Protein 5KVC (pdb70)

Structure (mmCIF, N/CA/C/O backbone):
data_5KVC
#
_entry.id   5KVC
#
_cell.length_a   81.839
_cell.length_b   81.839
_cell.length_c   155.609
_cell.angle_alpha   90.000
_cell.angle_beta   90.000
_cell.angle_gamma   120.000
#
_symmetry.space_group_name_H-M   'P 31 2 1'
#
loop_
_entity.id
_entity.type
_entity.pdbx_description
1 polymer 'Halohydrin dehalogenase'
2 non-polymer 'CHLORIDE ION'
3 non-polymer IMIDAZOLE
4 non-polymer 'SODIUM ION'
5 non-polymer 1,2-ETHANEDIOL
6 water water
#
loop_
_atom_site.group_PDB
_atom_site.id
_atom_site.type_symbol
_atom_site.label_atom_id
_atom_site.label_alt_id
_atom_site.label_comp_id
_atom_site.label_asym_id
_atom_site.label_entity_id
_atom_site.label_seq_id
_atom_site.pdbx_PDB_ins_code
_atom_site.Cartn_x
_atom_site.Cartn_y
_atom_site.Cartn_z
_atom_site.occupancy
_atom_site.B_iso_or_equiv
_atom_site.auth_seq_id
_atom_site.auth_comp_id
_atom_site.auth_asym_id
_atom_site.auth_atom_id
_atom_site.pdbx_PDB_model_num
ATOM 1 N N . HIS A 1 1 ? 24.609 76.596 -5.706 1.00 61.35 1 HIS A N 1
ATOM 2 C CA . HIS A 1 1 ? 25.025 75.413 -4.956 1.00 58.91 1 HIS A CA 1
ATOM 3 C C . HIS A 1 1 ? 23.928 74.345 -4.960 1.00 50.85 1 HIS A C 1
ATOM 4 O O . HIS A 1 1 ? 22.749 74.643 -5.169 1.00 49.83 1 HIS A O 1
ATOM 6 N N . ALA A 1 2 ? 24.330 73.096 -4.744 1.00 49.99 2 ALA A N 1
ATOM 7 C CA . ALA A 1 2 ? 23.392 71.986 -4.747 1.00 33.33 2 ALA A CA 1
ATOM 8 C C . ALA A 1 2 ? 22.586 71.962 -3.451 1.00 24.94 2 ALA A C 1
ATOM 9 O O . ALA A 1 2 ? 23.102 72.286 -2.381 1.00 32.74 2 ALA A O 1
ATOM 11 N N . THR A 1 3 ? 21.315 71.591 -3.564 1.00 25.23 3 THR A N 1
ATOM 12 C CA . THR A 1 3 ? 20.431 71.516 -2.410 1.00 25.69 3 THR A CA 1
ATOM 13 C C . THR A 1 3 ? 20.312 70.075 -1.937 1.00 22.86 3 THR A C 1
ATOM 14 O O . THR A 1 3 ? 20.346 69.140 -2.743 1.00 24.00 3 THR A O 1
ATOM 18 N N . ALA A 1 4 ? 20.166 69.910 -0.623 1.00 21.92 4 ALA A N 1
ATOM 19 C CA . ALA A 1 4 ? 19.996 68.596 -0.012 1.00 21.39 4 ALA A CA 1
ATOM 20 C C . ALA A 1 4 ? 18.960 68.702 1.088 1.00 21.87 4 ALA A C 1
ATOM 21 O O . ALA A 1 4 ? 19.076 69.569 1.957 1.00 23.93 4 ALA A O 1
ATOM 23 N N . ILE A 1 5 ? 17.967 67.819 1.052 1.00 22.64 5 ILE A N 1
ATOM 24 C CA . ILE A 1 5 ? 16.968 67.693 2.105 1.00 18.95 5 ILE A CA 1
ATOM 25 C C . ILE A 1 5 ? 17.405 66.566 3.023 1.00 20.11 5 ILE A C 1
ATOM 26 O O . ILE A 1 5 ? 17.670 65.460 2.549 1.00 17.96 5 ILE A O 1
ATOM 31 N N . VAL A 1 6 ? 17.499 66.838 4.325 1.00 18.69 6 VAL A N 1
ATOM 32 C CA . VAL A 1 6 ? 17.665 65.793 5.341 1.00 16.58 6 VAL A CA 1
ATOM 33 C C . VAL A 1 6 ? 16.418 65.800 6.228 1.00 18.41 6 VAL A C 1
ATOM 34 O O . VAL A 1 6 ? 16.112 66.824 6.855 1.00 19.38 6 VAL A O 1
ATOM 38 N N . THR A 1 7 ? 15.721 64.660 6.324 1.00 17.73 7 THR A N 1
ATOM 39 C CA . THR A 1 7 ? 14.534 64.580 7.170 1.00 18.77 7 THR A CA 1
ATOM 40 C C . THR A 1 7 ? 14.880 64.113 8.577 1.00 19.35 7 THR A C 1
ATOM 41 O O . THR A 1 7 ? 15.977 63.593 8.837 1.00 18.07 7 THR A O 1
ATOM 45 N N . ASN A 1 8 ? 13.962 64.394 9.512 1.00 17.57 8 ASN A N 1
ATOM 46 C CA . ASN A 1 8 ? 14.128 64.026 10.923 1.00 16.11 8 ASN A CA 1
ATOM 47 C C . ASN A 1 8 ? 15.524 64.341 11.421 1.00 18.92 8 ASN A C 1
ATOM 48 O O . ASN A 1 8 ? 16.219 63.503 11.993 1.00 19.27 8 ASN A O 1
ATOM 53 N N . VAL A 1 9 ? 15.938 65.592 11.224 1.00 18.79 9 VAL A N 1
ATOM 54 C CA . VAL A 1 9 ? 17.352 65.911 11.340 1.00 17.72 9 VAL A CA 1
ATOM 55 C C . VAL A 1 9 ? 17.897 65.758 12.756 1.00 19.77 9 VAL A C 1
ATOM 56 O O . VAL A 1 9 ? 19.098 65.566 12.942 1.00 19.82 9 VAL A O 1
ATOM 60 N N . LYS A 1 10 ? 17.052 65.857 13.768 1.00 20.32 10 LYS A N 1
ATOM 61 C CA . LYS A 1 10 ? 17.519 65.739 15.138 1.00 19.62 10 LYS A CA 1
ATOM 62 C C . LYS A 1 10 ? 17.778 64.297 15.564 1.00 20.85 10 LYS A C 1
ATOM 63 O O . LYS A 1 10 ? 18.187 64.075 16.712 1.00 21.30 10 LYS A O 1
ATOM 69 N N . HIS A 1 11 ? 17.561 63.313 14.675 1.00 19.16 11 HIS A N 1
ATOM 70 C CA . HIS A 1 11 ? 17.489 61.914 15.101 1.00 18.36 11 HIS A CA 1
ATOM 71 C C . HIS A 1 11 ? 18.290 61.037 14.150 1.00 18.24 11 HIS A C 1
ATOM 72 O O . HIS A 1 11 ? 18.505 61.404 12.995 1.00 17.87 11 HIS A O 1
ATOM 79 N N . PHE A 1 12 ? 18.680 59.853 14.651 1.00 17.21 12 PHE A N 1
ATOM 80 C CA . PHE A 1 12 ? 19.248 58.787 13.792 1.00 16.01 12 PHE A CA 1
ATOM 81 C C . PHE A 1 12 ? 20.434 59.338 13.021 1.00 16.20 12 PHE A C 1
ATOM 82 O O . PHE A 1 12 ? 21.414 59.746 13.662 1.00 19.98 12 PHE A O 1
ATOM 90 N N . GLY A 1 13 ? 20.410 59.345 11.681 1.00 16.90 13 GLY A N 1
ATOM 91 C CA . GLY A 1 13 ? 21.553 59.808 10.937 1.00 17.48 13 GLY A CA 1
ATOM 92 C C . GLY A 1 13 ? 21.428 61.254 10.498 1.00 18.67 13 GLY A C 1
ATOM 93 O O . GLY A 1 13 ? 22.200 61.720 9.654 1.00 18.74 13 GLY A O 1
ATOM 94 N N . GLY A 1 14 ? 20.498 61.994 11.119 1.00 18.23 14 GLY A N 1
ATOM 95 C CA . GLY A 1 14 ? 20.193 63.343 10.648 1.00 18.60 14 GLY A CA 1
ATOM 96 C C . GLY A 1 14 ? 21.336 64.344 10.781 1.00 19.11 14 GLY A C 1
ATOM 97 O O . GLY A 1 14 ? 21.671 65.043 9.810 1.00 20.43 14 GLY A O 1
ATOM 98 N N . MET A 1 15 ? 21.937 64.451 11.972 1.00 19.84 15 MET A N 1
ATOM 99 C CA . MET A 1 15 ? 22.954 65.487 12.160 1.00 21.79 15 MET A CA 1
ATOM 100 C C . MET A 1 15 ? 24.252 65.129 11.446 1.00 21.93 15 MET A C 1
ATOM 101 O O . MET A 1 15 ? 24.864 65.985 10.793 1.00 22.09 15 MET A O 1
ATOM 106 N N . GLY A 1 16 ? 24.683 63.870 11.528 1.00 22.24 16 GLY A N 1
ATOM 107 C CA . GLY A 1 16 ? 25.849 63.483 10.748 1.00 23.13 16 GLY A CA 1
ATOM 108 C C . GLY A 1 16 ? 25.684 63.843 9.283 1.00 22.52 16 GLY A C 1
ATOM 109 O O . GLY A 1 16 ? 26.584 64.415 8.666 1.00 22.41 16 GLY A O 1
ATOM 110 N N . SER A 1 17 ? 24.510 63.541 8.721 1.00 19.02 17 SER A N 1
ATOM 111 C CA . SER A 1 17 ? 24.242 63.821 7.316 1.00 19.28 17 SER A CA 1
ATOM 112 C C . SER A 1 17 ? 24.236 65.313 7.034 1.00 23.49 17 SER A C 1
ATOM 113 O O . SER A 1 17 ? 24.928 65.785 6.129 1.00 22.04 17 SER A O 1
ATOM 116 N N . ALA A 1 18 ? 23.421 66.066 7.778 1.00 24.51 18 ALA A N 1
ATOM 117 C CA . ALA A 1 18 ? 23.267 67.488 7.481 1.00 20.05 18 ALA A CA 1
ATOM 118 C C . ALA A 1 18 ? 24.590 68.236 7.634 1.00 20.21 18 ALA A C 1
ATOM 119 O O . ALA A 1 18 ? 24.946 69.056 6.778 1.00 22.60 18 ALA A O 1
ATOM 121 N N . LEU A 1 19 ? 25.324 67.971 8.714 1.00 21.04 19 LEU A N 1
ATOM 122 C CA . LEU A 1 19 ? 26.569 68.686 8.967 1.00 25.81 19 LEU A CA 1
ATOM 123 C C . LEU A 1 19 ? 27.630 68.363 7.917 1.00 27.32 19 LEU A C 1
ATOM 124 O O . LEU A 1 19 ? 28.334 69.262 7.445 1.00 26.63 19 LEU A O 1
ATOM 129 N N . ARG A 1 20 ? 27.782 67.090 7.538 1.00 22.81 20 ARG A N 1
ATOM 130 C CA . ARG A 1 20 ? 28.809 66.777 6.548 1.00 27.12 20 ARG A CA 1
ATOM 131 C C . ARG A 1 20 ? 28.398 67.242 5.153 1.00 25.41 20 ARG A C 1
ATOM 132 O O . ARG A 1 20 ? 29.250 67.664 4.360 1.00 25.14 20 ARG A O 1
ATOM 140 N N . LEU A 1 21 ? 27.104 67.172 4.817 1.00 22.63 21 LEU A N 1
ATOM 141 C CA . LEU A 1 21 ? 26.648 67.714 3.539 1.00 23.08 21 LEU A CA 1
ATOM 142 C C . LEU A 1 21 ? 26.888 69.218 3.463 1.00 24.33 21 LEU A C 1
ATOM 143 O O . LEU A 1 21 ? 27.270 69.745 2.412 1.00 27.73 21 LEU A O 1
ATOM 148 N N . SER A 1 22 ? 26.628 69.917 4.563 1.00 23.02 22 SER A N 1
ATOM 149 C CA . SER A 1 22 ? 26.877 71.354 4.615 1.00 26.37 22 SER A CA 1
ATOM 150 C C . SER A 1 22 ? 28.360 71.656 4.416 1.00 27.01 22 SER A C 1
ATOM 151 O O . SER A 1 22 ? 28.725 72.541 3.630 1.00 30.81 22 SER A O 1
ATOM 154 N N A GLU A 1 23 ? 29.232 70.912 5.103 0.47 28.47 23 GLU A N 1
ATOM 155 N N B GLU A 1 23 ? 29.231 70.914 5.113 0.53 28.47 23 GLU A N 1
ATOM 156 C CA A GLU A 1 23 ? 30.668 71.125 4.945 0.47 30.34 23 GLU A CA 1
ATOM 157 C CA B GLU A 1 23 ? 30.673 71.096 4.955 0.53 30.33 23 GLU A CA 1
ATOM 158 C C A GLU A 1 23 ? 31.120 70.859 3.516 0.47 30.92 23 GLU A C 1
ATOM 159 C C B GLU A 1 23 ? 31.106 70.869 3.514 0.53 30.93 23 GLU A C 1
ATOM 160 O O A GLU A 1 23 ? 32.097 71.458 3.054 0.47 32.25 23 GLU A O 1
ATOM 161 O O B GLU A 1 23 ? 32.050 71.512 3.040 0.53 32.27 23 GLU A O 1
ATOM 172 N N . ALA A 1 24 ? 30.420 69.978 2.797 1.00 27.52 24 ALA A N 1
ATOM 173 C CA . ALA A 1 24 ? 30.738 69.700 1.407 1.00 28.45 24 ALA A CA 1
ATOM 174 C C . ALA A 1 24 ? 30.203 70.764 0.458 1.00 29.12 24 ALA A C 1
ATOM 175 O O . ALA A 1 24 ? 30.427 70.661 -0.746 1.00 35.11 24 ALA A O 1
ATOM 177 N N . GLY A 1 25 ? 29.482 71.762 0.956 1.00 28.14 25 GLY A N 1
ATOM 178 C CA . GLY A 1 25 ? 29.018 72.850 0.119 1.00 30.37 25 GLY A CA 1
ATOM 179 C C . GLY A 1 25 ? 27.582 72.759 -0.348 1.00 38.30 25 GLY A C 1
ATOM 180 O O . GLY A 1 25 ? 27.192 73.526 -1.236 1.00 36.41 25 GLY A O 1
ATOM 181 N N . HIS A 1 26 ? 26.785 71.846 0.206 1.00 29.24 26 HIS A N 1
ATOM 182 C CA . HIS A 1 26 ? 25.364 71.848 -0.074 1.00 28.75 26 HIS A CA 1
ATOM 183 C C . HIS A 1 26 ? 24.647 72.876 0.788 1.00 24.25 26 HIS A C 1
ATOM 184 O O . HIS A 1 26 ? 25.022 73.134 1.938 1.00 27.30 26 HIS A O 1
ATOM 191 N N . THR A 1 27 ? 23.581 73.429 0.227 1.00 30.04 27 THR A N 1
ATOM 192 C CA . THR A 1 27 ? 22.546 74.087 1.021 1.00 25.02 27 THR A CA 1
ATOM 193 C C . THR A 1 27 ? 21.651 72.989 1.587 1.00 24.32 27 THR A C 1
ATOM 194 O O . THR A 1 27 ? 21.009 72.261 0.823 1.00 27.42 27 THR A O 1
ATOM 198 N N . VAL A 1 28 ? 21.635 72.832 2.912 1.00 24.80 28 VAL A N 1
ATOM 199 C CA . VAL A 1 28 ? 20.964 71.695 3.540 1.00 23.19 28 VAL A CA 1
ATOM 200 C C . VAL A 1 28 ? 19.670 72.182 4.163 1.00 25.74 28 VAL A C 1
ATOM 201 O O . VAL A 1 28 ? 19.683 72.914 5.162 1.00 26.36 28 VAL A O 1
ATOM 205 N N . LEU A 1 29 ? 18.559 71.758 3.578 1.00 25.25 29 LEU A N 1
ATOM 206 C CA . LEU A 1 29 ? 17.221 72.047 4.091 1.00 23.98 29 LEU A CA 1
ATOM 207 C C . LEU A 1 29 ? 16.809 70.917 5.036 1.00 27.35 29 LEU A C 1
ATOM 208 O O . LEU A 1 29 ? 16.820 69.734 4.652 1.00 24.79 29 LEU A O 1
ATOM 213 N N . CYS A 1 30 ? 16.486 71.263 6.276 1.00 23.71 30 CYS A N 1
ATOM 214 C CA . CYS A 1 30 ? 16.319 70.277 7.335 1.00 21.31 30 CYS A CA 1
ATOM 215 C C . CYS A 1 30 ? 14.871 70.198 7.792 1.00 27.70 30 CYS A C 1
ATOM 216 O O . CYS A 1 30 ? 14.258 71.217 8.136 1.00 26.93 30 CYS A O 1
ATOM 219 N N . HIS A 1 31 ? 14.336 68.983 7.809 1.00 21.42 31 HIS A N 1
ATOM 220 C CA . HIS A 1 31 ? 13.003 68.698 8.307 1.00 19.74 31 HIS A CA 1
ATOM 221 C C . HIS A 1 31 ? 13.113 68.053 9.684 1.00 20.58 31 HIS A C 1
ATOM 222 O O . HIS A 1 31 ? 14.100 67.376 9.998 1.00 21.06 31 HIS A O 1
ATOM 229 N N . ASP A 1 32 ? 12.110 68.309 10.528 1.00 20.89 32 ASP A N 1
ATOM 230 C CA . ASP A 1 32 ? 12.029 67.653 11.831 1.00 17.59 32 ASP A CA 1
ATOM 231 C C . ASP A 1 32 ? 10.642 67.871 12.423 1.00 21.20 32 ASP A C 1
ATOM 232 O O . ASP A 1 32 ? 10.069 68.959 12.281 1.00 22.56 32 ASP A O 1
ATOM 237 N N . GLU A 1 33 ? 10.117 66.850 13.102 1.00 21.24 33 GLU A N 1
ATOM 238 C CA . GLU A 1 33 ? 8.810 67.001 13.726 1.00 22.76 33 GLU A CA 1
ATOM 239 C C . GLU A 1 33 ? 8.785 68.213 14.650 1.00 25.29 33 GLU A C 1
ATOM 240 O O . GLU A 1 33 ? 7.779 68.927 14.723 1.00 24.41 33 GLU A O 1
ATOM 246 N N . SER A 1 34 ? 9.890 68.490 15.334 1.00 26.67 34 SER A N 1
ATOM 247 C CA . SER A 1 34 ? 9.884 69.597 16.289 1.00 27.57 34 SER A CA 1
ATOM 248 C C . SER A 1 34 ? 9.797 70.954 15.607 1.00 27.48 34 SER A C 1
ATOM 249 O O . SER A 1 34 ? 9.460 71.935 16.280 1.00 28.28 34 SER A O 1
ATOM 252 N N . PHE A 1 35 ? 10.050 71.035 14.298 1.00 22.76 35 PHE A N 1
ATOM 253 C CA . PHE A 1 35 ? 10.053 72.326 13.607 1.00 26.14 35 PHE A CA 1
ATOM 254 C C . PHE A 1 35 ? 8.653 72.838 13.303 1.00 27.34 35 PHE A C 1
ATOM 255 O O . PHE A 1 35 ? 8.525 73.914 12.705 1.00 27.37 35 PHE A O 1
ATOM 263 N N . LYS A 1 36 ? 7.615 72.078 13.656 1.00 25.83 36 LYS A N 1
ATOM 264 C CA . LYS A 1 36 ? 6.256 72.608 13.692 1.00 35.14 36 LYS A CA 1
ATOM 265 C C . LYS A 1 36 ? 6.155 73.801 14.623 1.00 34.84 36 LYS A C 1
ATOM 266 O O . LYS A 1 36 ? 5.285 74.658 14.441 1.00 36.22 36 LYS A O 1
ATOM 272 N N . GLN A 1 37 ? 6.993 73.834 15.652 1.00 31.08 37 GLN A N 1
ATOM 273 C CA . GLN A 1 37 ? 7.018 74.906 16.640 1.00 35.55 37 GLN A CA 1
ATOM 274 C C . GLN A 1 37 ? 8.078 75.925 16.248 1.00 34.64 37 GLN A C 1
ATOM 275 O O . GLN A 1 37 ? 9.257 75.571 16.125 1.00 31.92 37 GLN A O 1
ATOM 281 N N . LYS A 1 38 ? 7.666 77.196 16.082 1.00 34.28 38 LYS A N 1
ATOM 282 C CA . LYS A 1 38 ? 8.611 78.239 15.678 1.00 34.59 38 LYS A CA 1
ATOM 283 C C . LYS A 1 38 ? 9.808 78.307 16.615 1.00 29.89 38 LYS A C 1
ATOM 284 O O . LYS A 1 38 ? 10.939 78.517 16.164 1.00 33.28 38 LYS A O 1
ATOM 290 N N . LYS A 1 39 ? 9.578 78.196 17.929 1.00 31.99 39 LYS A N 1
ATOM 291 C CA . LYS A 1 39 ? 10.684 78.314 18.878 1.00 37.32 39 LYS A CA 1
ATOM 292 C C . LYS A 1 39 ? 11.744 77.251 18.620 1.00 32.85 39 LYS A C 1
ATOM 293 O O . LYS A 1 39 ? 12.944 77.528 18.708 1.00 37.06 39 LYS A O 1
ATOM 299 N N . GLU A 1 40 ? 11.309 76.027 18.314 1.00 36.03 40 GLU A N 1
ATOM 300 C CA . GLU A 1 40 ? 12.258 74.946 18.071 1.00 36.28 40 GLU A CA 1
ATOM 301 C C . GLU A 1 40 ? 13.016 75.172 16.775 1.00 25.51 40 GLU A C 1
ATOM 302 O O . GLU A 1 40 ? 14.239 74.985 16.734 1.00 31.08 40 GLU A O 1
ATOM 308 N N . LEU A 1 41 ? 12.307 75.593 15.717 1.00 27.57 41 LEU A N 1
ATOM 309 C CA . LEU A 1 41 ? 12.950 75.902 14.440 1.00 28.34 41 LEU A CA 1
ATOM 310 C C . LEU A 1 41 ? 13.964 77.025 14.595 1.00 36.10 41 LEU A C 1
ATOM 311 O O . LEU A 1 41 ? 15.101 76.921 14.123 1.00 31.71 41 LEU A O 1
ATOM 316 N N . GLU A 1 42 ? 13.568 78.120 15.258 1.00 32.80 42 GLU A N 1
ATOM 317 C CA . GLU A 1 42 ? 14.490 79.244 15.408 1.00 35.26 42 GLU A CA 1
ATOM 318 C C . GLU A 1 42 ? 15.701 78.870 16.262 1.00 28.88 42 GLU A C 1
ATOM 319 O O . GLU A 1 42 ? 16.820 79.317 15.984 1.00 33.69 42 GLU A O 1
ATOM 325 N N . ALA A 1 43 ? 15.495 78.077 17.320 1.00 33.15 43 ALA A N 1
ATOM 326 C CA . ALA A 1 43 ? 16.613 77.666 18.162 1.00 32.01 43 ALA A CA 1
ATOM 327 C C . ALA A 1 43 ? 17.612 76.825 17.382 1.00 35.03 43 ALA A C 1
ATOM 328 O O . ALA A 1 43 ? 18.831 76.997 17.521 1.00 34.33 43 ALA A O 1
ATOM 330 N N . PHE A 1 44 ? 17.108 75.893 16.572 1.00 34.54 44 PHE A N 1
ATOM 331 C CA . PHE A 1 44 ? 17.971 75.111 15.696 1.00 33.87 44 PHE A CA 1
ATOM 332 C C . PHE A 1 44 ? 18.736 76.008 14.728 1.00 31.02 44 PHE A C 1
ATOM 333 O O . PHE A 1 44 ? 19.944 75.832 14.521 1.00 30.64 44 PHE A O 1
ATOM 341 N N . ALA A 1 45 ? 18.041 76.968 14.112 1.00 30.73 45 ALA A N 1
ATOM 342 C CA . ALA A 1 45 ? 18.679 77.853 13.144 1.00 32.28 45 ALA A CA 1
ATOM 343 C C . ALA A 1 45 ? 19.787 78.675 13.783 1.00 31.71 45 ALA A C 1
ATOM 344 O O . ALA A 1 45 ? 20.802 78.964 13.137 1.00 34.51 45 ALA A O 1
ATOM 346 N N . GLU A 1 46 ? 19.617 79.050 15.048 1.00 39.84 46 GLU A N 1
ATOM 347 C CA . GLU A 1 46 ? 20.653 79.805 15.745 1.00 36.24 46 GLU A CA 1
ATOM 348 C C . GLU A 1 46 ? 21.836 78.917 16.097 1.00 34.72 46 GLU A C 1
ATOM 349 O O . GLU A 1 46 ? 22.993 79.310 15.919 1.00 37.73 46 GLU A O 1
ATOM 355 N N . THR A 1 47 ? 21.565 77.709 16.594 1.00 39.79 47 THR A N 1
ATOM 356 C CA . THR A 1 47 ? 22.644 76.790 16.936 1.00 34.87 47 THR A CA 1
ATOM 357 C C . THR A 1 47 ? 23.444 76.364 15.705 1.00 38.25 47 THR A C 1
ATOM 358 O O . THR A 1 47 ? 24.664 76.192 15.791 1.00 34.00 47 THR A O 1
ATOM 362 N N . TYR A 1 48 ? 22.783 76.220 14.552 1.00 32.57 48 TYR A N 1
ATOM 363 C CA . TYR A 1 48 ? 23.397 75.681 13.334 1.00 35.03 48 TYR A CA 1
ATOM 364 C C . TYR A 1 48 ? 23.169 76.647 12.183 1.00 32.21 48 TYR A C 1
ATOM 365 O O . TYR A 1 48 ? 22.326 76.400 11.309 1.00 33.42 48 TYR A O 1
ATOM 374 N N . PRO A 1 49 ? 23.917 77.755 12.139 1.00 35.55 49 PRO A N 1
ATOM 375 C CA . PRO A 1 49 ? 23.679 78.753 11.087 1.00 32.17 49 PRO A CA 1
ATOM 376 C C . PRO A 1 49 ? 23.994 78.254 9.689 1.00 35.84 49 PRO A C 1
ATOM 377 O O . PRO A 1 49 ? 23.526 78.854 8.712 1.00 37.55 49 PRO A O 1
ATOM 381 N N . GLN A 1 50 ? 24.755 77.170 9.561 1.00 36.50 50 GLN A N 1
ATOM 382 C CA . GLN A 1 50 ? 25.046 76.581 8.259 1.00 37.68 50 GLN A CA 1
ATOM 383 C C . GLN A 1 50 ? 23.936 75.658 7.761 1.00 31.11 50 GLN A C 1
ATOM 384 O O . GLN A 1 50 ? 24.044 75.140 6.648 1.00 39.01 50 GLN A O 1
ATOM 390 N N . LEU A 1 51 ? 22.889 75.437 8.552 1.00 27.67 51 LEU A N 1
ATOM 391 C CA . LEU A 1 51 ? 21.751 74.604 8.185 1.00 27.64 51 LEU A CA 1
ATOM 392 C C . LEU A 1 51 ? 20.504 75.465 8.059 1.00 31.65 51 LEU A C 1
ATOM 393 O O . LEU A 1 51 ? 20.382 76.498 8.727 1.00 32.11 51 LEU A O 1
ATOM 398 N N . LYS A 1 52 ? 19.548 75.015 7.245 1.00 28.40 52 LYS A N 1
ATOM 399 C CA . LYS A 1 52 ? 18.314 75.761 6.991 1.00 26.91 52 LYS A CA 1
ATOM 400 C C . LYS A 1 52 ? 17.101 74.914 7.368 1.00 28.25 52 LYS A C 1
ATOM 401 O O . LYS A 1 52 ? 16.589 74.125 6.553 1.00 25.09 52 LYS A O 1
ATOM 407 N N . PRO A 1 53 ? 16.585 75.056 8.589 1.00 29.36 53 PRO A N 1
ATOM 408 C CA . PRO A 1 53 ? 15.393 74.287 8.967 1.00 25.64 53 PRO A CA 1
ATOM 409 C C . PRO A 1 53 ? 14.143 74.838 8.312 1.00 30.84 53 PRO A C 1
ATOM 410 O O . PRO A 1 53 ? 13.985 76.057 8.175 1.00 30.02 53 PRO A O 1
ATOM 414 N N . MET A 1 54 ? 13.270 73.923 7.883 1.00 26.76 54 MET A N 1
ATOM 415 C CA . MET A 1 54 ? 11.959 74.201 7.318 1.00 28.73 54 MET A CA 1
ATOM 416 C C . MET A 1 54 ? 10.888 73.716 8.281 1.00 26.33 54 MET A C 1
ATOM 417 O O . MET A 1 54 ? 11.087 72.737 9.014 1.00 25.49 54 MET A O 1
ATOM 422 N N . SER A 1 55 ? 9.731 74.362 8.244 1.00 27.97 55 SER A N 1
ATOM 423 C CA . SER A 1 55 ? 8.646 73.939 9.108 1.00 25.71 55 SER A CA 1
ATOM 424 C C . SER A 1 55 ? 7.798 72.842 8.493 1.00 22.95 55 SER A C 1
ATOM 425 O O . SER A 1 55 ? 7.089 72.153 9.228 1.00 24.00 55 SER A O 1
ATOM 428 N N . GLU A 1 56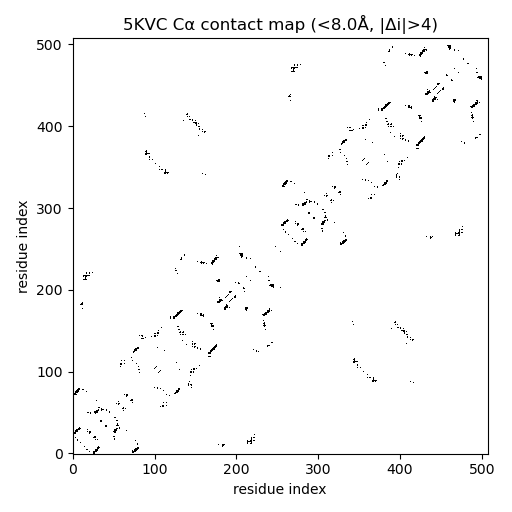 ? 7.881 72.642 7.169 1.00 23.63 56 GLU A N 1
ATOM 429 C CA . GLU A 1 56 ? 6.999 71.707 6.483 1.00 23.98 56 GLU A CA 1
ATOM 430 C C . GLU A 1 56 ? 7.220 70.282 6.974 1.00 22.66 56 GLU A C 1
ATOM 431 O O . GLU A 1 56 ? 8.352 69.830 7.114 1.00 21.70 56 GLU A O 1
ATOM 437 N N . GLN A 1 57 ? 6.121 69.570 7.178 1.00 21.07 57 GLN A N 1
ATOM 438 C CA . GLN A 1 57 ? 6.129 68.265 7.827 1.00 25.04 57 GLN A CA 1
ATOM 439 C C . GLN A 1 57 ? 5.964 67.101 6.863 1.00 25.73 57 GLN A C 1
ATOM 440 O O . GLN A 1 57 ? 6.612 66.056 7.053 1.00 24.47 57 GLN A O 1
ATOM 446 N N . GLU A 1 58 ? 5.081 67.223 5.864 1.00 21.30 58 GLU A N 1
ATOM 447 C CA . GLU A 1 58 ? 4.683 66.086 5.048 1.00 20.73 58 GLU A CA 1
ATOM 448 C C . GLU A 1 58 ? 5.430 66.072 3.723 1.00 19.04 58 GLU A C 1
ATOM 449 O O . GLU A 1 58 ? 6.066 67.061 3.345 1.00 19.97 58 GLU A O 1
ATOM 455 N N . PRO A 1 59 ? 5.459 64.920 3.018 1.00 20.32 59 PRO A N 1
ATOM 456 C CA . PRO A 1 59 ? 6.404 64.786 1.892 1.00 21.63 59 PRO A CA 1
ATOM 457 C C . PRO A 1 59 ? 6.198 65.741 0.725 1.00 18.10 59 PRO A C 1
ATOM 458 O O . PRO A 1 59 ? 7.147 66.456 0.376 1.00 20.67 59 PRO A O 1
ATOM 462 N N . ALA A 1 60 ? 5.017 65.721 0.096 1.00 20.74 60 ALA A N 1
ATOM 463 C CA . ALA A 1 60 ? 4.782 66.596 -1.049 1.00 20.55 60 ALA A CA 1
ATOM 464 C C . ALA A 1 60 ? 4.930 68.056 -0.635 1.00 21.52 60 ALA A C 1
ATOM 465 O O . ALA A 1 60 ? 5.539 68.861 -1.353 1.00 22.94 60 ALA A O 1
ATOM 467 N N A GLU A 1 61 ? 4.422 68.424 0.536 0.37 21.13 61 GLU A N 1
ATOM 468 N N B GLU A 1 61 ? 4.382 68.397 0.535 0.63 21.07 61 GLU A N 1
ATOM 469 C CA A GLU A 1 61 ? 4.522 69.832 0.901 0.37 22.47 61 GLU A CA 1
ATOM 470 C CA B GLU A 1 61 ? 4.475 69.750 1.081 0.63 22.36 61 GLU A CA 1
ATOM 471 C C A GLU A 1 61 ? 5.960 70.233 1.216 0.37 23.58 61 GLU A C 1
ATOM 472 C C B GLU A 1 61 ? 5.929 70.189 1.201 0.63 23.59 61 GLU A C 1
ATOM 473 O O A GLU A 1 61 ? 6.358 71.373 0.942 0.37 23.02 61 GLU A O 1
ATOM 474 O O B GLU A 1 61 ? 6.306 71.293 0.780 0.63 23.10 61 GLU A O 1
ATOM 485 N N . LEU A 1 62 ? 6.772 69.315 1.753 1.00 19.85 62 LEU A N 1
ATOM 486 C CA . LEU A 1 62 ? 8.176 69.641 1.961 1.00 22.14 62 LEU A CA 1
ATOM 487 C C . LEU A 1 62 ? 8.922 69.783 0.636 1.00 21.97 62 LEU A C 1
ATOM 488 O O . LEU A 1 62 ? 9.696 70.734 0.450 1.00 21.74 62 LEU A O 1
ATOM 493 N N . ILE A 1 63 ? 8.728 68.837 -0.289 1.00 20.11 63 ILE A N 1
ATOM 494 C CA . ILE A 1 63 ? 9.413 68.927 -1.573 1.00 20.57 63 ILE A CA 1
ATOM 495 C C . ILE A 1 63 ? 9.011 70.214 -2.289 1.00 26.43 63 ILE A C 1
ATOM 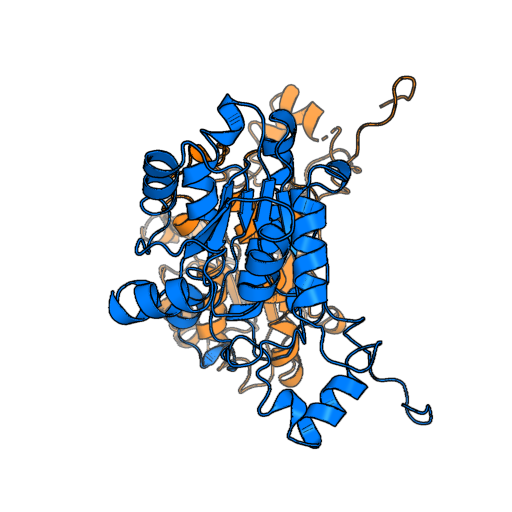496 O O . ILE A 1 63 ? 9.862 70.939 -2.819 1.00 25.89 63 ILE A O 1
ATOM 501 N N . ARG A 1 64 ? 7.703 70.495 -2.322 1.00 26.72 64 ARG A N 1
ATOM 502 C CA . ARG A 1 64 ? 7.197 71.688 -3.001 1.00 22.57 64 ARG A CA 1
ATOM 503 C C . ARG A 1 64 ? 7.771 72.958 -2.377 1.00 21.56 64 ARG A C 1
ATOM 504 O O . ARG A 1 64 ? 8.206 73.871 -3.097 1.00 24.92 64 ARG A O 1
ATOM 512 N N . ALA A 1 65 ? 7.825 73.023 -1.049 1.00 22.96 65 ALA A N 1
ATOM 513 C CA . ALA A 1 65 ? 8.339 74.208 -0.370 1.00 24.71 65 ALA A CA 1
ATOM 514 C C . ALA A 1 65 ? 9.813 74.431 -0.669 1.00 28.08 65 ALA A C 1
ATOM 515 O O . ALA A 1 65 ? 10.244 75.559 -0.923 1.00 28.63 65 ALA A O 1
ATOM 517 N N . VAL A 1 66 ? 10.623 73.371 -0.600 1.00 24.85 66 VAL A N 1
ATOM 518 C CA . VAL A 1 66 ? 12.051 73.524 -0.868 1.00 22.86 66 VAL A CA 1
ATOM 519 C C . VAL A 1 66 ? 12.278 73.918 -2.325 1.00 24.67 66 VAL A C 1
ATOM 520 O O . VAL A 1 66 ? 13.163 74.726 -2.637 1.00 26.24 66 VAL A O 1
ATOM 524 N N . THR A 1 67 ? 11.464 73.373 -3.235 1.00 25.30 67 THR A N 1
ATOM 525 C CA . THR A 1 67 ? 11.599 73.685 -4.657 1.00 24.85 67 THR A CA 1
ATOM 526 C C . THR A 1 67 ? 11.232 75.141 -4.925 1.00 36.96 67 THR A C 1
ATOM 527 O O . THR A 1 67 ? 11.923 75.836 -5.682 1.00 30.09 67 THR A O 1
ATOM 531 N N . ARG A 1 68 ? 10.161 75.621 -4.288 1.00 28.78 68 ARG A N 1
ATOM 532 C CA . ARG A 1 68 ? 9.778 77.025 -4.431 1.00 30.46 68 ARG A CA 1
ATOM 533 C C . ARG A 1 68 ? 10.874 77.945 -3.906 1.00 31.93 68 ARG A C 1
ATOM 534 O O . ARG A 1 68 ? 11.261 78.913 -4.570 1.00 36.96 68 ARG A O 1
ATOM 542 N N . ALA A 1 69 ? 11.383 77.663 -2.711 1.00 29.24 69 ALA A N 1
ATOM 543 C CA . ALA A 1 69 ? 12.283 78.595 -2.042 1.00 38.42 69 ALA A CA 1
ATOM 544 C C . ALA A 1 69 ? 13.732 78.465 -2.487 1.00 36.46 69 ALA A C 1
ATOM 545 O O . ALA A 1 69 ? 14.484 79.441 -2.390 1.00 33.90 69 ALA A O 1
ATOM 547 N N . TYR A 1 70 ? 14.159 77.288 -2.971 1.00 31.32 70 TYR A N 1
ATOM 548 C CA . TYR A 1 70 ? 15.563 77.106 -3.326 1.00 30.85 70 TYR A CA 1
ATOM 549 C C . TYR A 1 70 ? 15.747 76.598 -4.741 1.00 27.87 70 TYR A C 1
ATOM 550 O O . TYR A 1 70 ? 16.877 76.276 -5.121 1.00 33.67 70 TYR A O 1
ATOM 559 N N . GLY A 1 71 ? 14.674 76.515 -5.527 1.00 30.36 71 GLY A N 1
ATOM 560 C CA . GLY A 1 71 ? 14.799 76.199 -6.934 1.00 27.29 71 GLY A CA 1
ATOM 561 C C . GLY A 1 71 ? 14.551 74.742 -7.284 1.00 25.78 71 GLY A C 1
ATOM 562 O O . GLY A 1 71 ? 13.775 74.426 -8.192 1.00 25.86 71 GLY A O 1
ATOM 563 N N . GLN A 1 72 ? 15.216 73.847 -6.559 1.00 28.29 72 GLN A N 1
ATOM 564 C CA . GLN A 1 72 ? 15.230 72.429 -6.912 1.00 27.43 72 GLN A CA 1
ATOM 565 C C . GLN A 1 72 ? 15.729 71.638 -5.710 1.00 24.46 72 GLN A C 1
ATOM 566 O O . GLN A 1 72 ? 16.312 72.196 -4.780 1.00 26.22 72 GLN A O 1
ATOM 572 N N . VAL A 1 73 ? 15.488 70.320 -5.745 1.00 24.46 73 VAL A N 1
ATOM 573 C CA . VAL A 1 73 ? 16.010 69.382 -4.749 1.00 22.81 73 VAL A CA 1
ATOM 574 C C . VAL A 1 73 ? 17.027 68.500 -5.462 1.00 20.22 73 VAL A C 1
ATOM 575 O O . VAL A 1 73 ? 16.652 67.649 -6.272 1.00 21.87 73 VAL A O 1
ATOM 579 N N . ASP A 1 74 ? 18.301 68.691 -5.166 1.00 20.63 74 ASP A N 1
ATOM 580 C CA . ASP A 1 74 ? 19.319 67.890 -5.846 1.00 22.95 74 ASP A CA 1
ATOM 581 C C . ASP A 1 74 ? 19.575 66.566 -5.146 1.00 22.32 74 ASP A C 1
ATOM 582 O O . ASP A 1 74 ? 19.850 65.562 -5.822 1.00 23.63 74 ASP A O 1
ATOM 587 N N . VAL A 1 75 ? 19.470 66.546 -3.822 1.00 19.58 75 VAL A N 1
ATOM 588 C CA . VAL A 1 75 ? 19.781 65.376 -3.005 1.00 19.22 75 VAL A CA 1
ATOM 589 C C . VAL A 1 75 ? 18.663 65.220 -1.989 1.00 21.85 75 VAL A C 1
ATOM 590 O O . VAL A 1 75 ? 18.323 66.188 -1.294 1.00 21.05 75 VAL A O 1
ATOM 594 N N . LEU A 1 76 ? 18.105 64.004 -1.894 1.00 18.82 76 LEU A N 1
ATOM 595 C CA . LEU A 1 76 ? 17.139 63.612 -0.863 1.00 16.47 76 LEU A CA 1
ATOM 596 C C . LEU A 1 76 ? 17.797 62.597 0.069 1.00 17.04 76 LEU A C 1
ATOM 597 O O . LEU A 1 76 ? 18.216 61.530 -0.405 1.00 18.93 76 LEU A O 1
ATOM 602 N N . VAL A 1 77 ? 17.917 62.926 1.362 1.00 17.73 77 VAL A N 1
ATOM 603 C CA . VAL A 1 77 ? 18.288 61.968 2.412 1.00 16.35 77 VAL A CA 1
ATOM 604 C C . VAL A 1 77 ? 17.044 61.697 3.255 1.00 16.36 77 VAL A C 1
ATOM 605 O O . VAL A 1 77 ? 16.642 62.508 4.111 1.00 19.70 77 VAL A O 1
ATOM 609 N N . SER A 1 78 ? 16.405 60.552 3.022 1.00 16.65 78 SER A N 1
ATOM 610 C CA . SER A 1 78 ? 15.220 60.132 3.769 1.00 15.70 78 SER A CA 1
ATOM 611 C C . SER A 1 78 ? 15.688 59.355 4.986 1.00 16.87 78 SER A C 1
ATOM 612 O O . SER A 1 78 ? 15.908 58.146 4.944 1.00 16.83 78 SER A O 1
ATOM 615 N N . ASN A 1 79 ? 15.817 60.087 6.085 1.00 17.18 79 ASN A N 1
ATOM 616 C CA . ASN A 1 79 ? 16.337 59.597 7.358 1.00 15.71 79 ASN A CA 1
ATOM 617 C C . ASN A 1 79 ? 15.136 59.154 8.184 1.00 17.51 79 ASN A C 1
ATOM 618 O O . ASN A 1 79 ? 14.617 59.879 9.045 1.00 18.56 79 ASN A O 1
ATOM 623 N N . ASP A 1 80 ? 14.678 57.934 7.927 1.00 14.86 80 ASP A N 1
ATOM 624 C CA . ASP A 1 80 ? 13.392 57.493 8.454 1.00 15.76 80 ASP A CA 1
ATOM 625 C C . ASP A 1 80 ? 13.512 56.868 9.830 1.00 16.11 80 ASP A C 1
ATOM 626 O O . ASP A 1 80 ? 14.488 56.180 10.130 1.00 16.22 80 ASP A O 1
ATOM 631 N N . ILE A 1 81 ? 12.510 57.133 10.685 1.00 15.30 81 ILE A N 1
ATOM 632 C CA . ILE A 1 81 ? 12.574 56.704 12.085 1.00 17.40 81 ILE A CA 1
ATOM 633 C C . ILE A 1 81 ? 11.223 56.163 12.527 1.00 15.20 81 ILE A C 1
ATOM 634 O O . ILE A 1 81 ? 10.173 56.570 12.030 1.00 16.27 81 ILE A O 1
ATOM 639 N N . PHE A 1 82 ? 11.263 55.229 13.477 1.00 16.20 82 PHE A N 1
ATOM 640 C CA . PHE A 1 82 ? 10.082 54.644 14.100 1.00 15.66 82 PHE A CA 1
ATOM 641 C C . PHE A 1 82 ? 10.618 53.886 15.292 1.00 16.30 82 PHE A C 1
ATOM 642 O O . PHE A 1 82 ? 11.639 53.224 15.160 1.00 18.25 82 PHE A O 1
ATOM 650 N N . ALA A 1 83 ? 9.957 53.977 16.447 1.00 15.62 83 ALA A N 1
ATOM 651 C CA . ALA A 1 83 ? 10.504 53.279 17.615 1.00 17.36 83 ALA A CA 1
ATOM 652 C C . ALA A 1 83 ? 10.393 51.762 17.445 1.00 17.11 83 ALA A C 1
ATOM 653 O O . ALA A 1 83 ? 9.315 51.239 17.138 1.00 16.22 83 ALA A O 1
ATOM 655 N N . PRO A 1 84 ? 11.482 51.014 17.626 1.00 18.24 84 PRO A N 1
ATOM 656 C CA . PRO A 1 84 ? 11.369 49.553 17.583 1.00 18.41 84 PRO A CA 1
ATOM 657 C C . PRO A 1 84 ? 10.588 49.072 18.789 1.00 19.81 84 PRO A C 1
ATOM 658 O O . PRO A 1 84 ? 10.906 49.425 19.931 1.00 21.39 84 PRO A O 1
ATOM 662 N N . GLU A 1 85 ? 9.543 48.301 18.535 1.00 17.10 85 GLU A N 1
ATOM 663 C CA . GLU A 1 85 ? 8.766 47.724 19.628 1.00 19.55 85 GLU A CA 1
ATOM 664 C C . GLU A 1 85 ? 8.849 46.214 19.525 1.00 18.97 85 GLU A C 1
ATOM 665 O O . GLU A 1 85 ? 8.389 45.626 18.534 1.00 20.92 85 GLU A O 1
ATOM 671 N N . PHE A 1 86 ? 9.462 45.593 20.538 1.00 18.64 86 PHE A N 1
ATOM 672 C CA . PHE A 1 86 ? 9.630 44.142 20.569 1.00 17.37 86 PHE A CA 1
ATOM 673 C C . PHE A 1 86 ? 8.407 43.504 21.209 1.00 16.73 86 PHE A C 1
ATOM 674 O O . PHE A 1 86 ? 8.091 43.793 22.383 1.00 20.26 86 PHE A O 1
ATOM 682 N N . ARG A 1 87 ? 7.728 42.637 20.477 1.00 16.94 87 ARG A N 1
ATOM 683 C CA . ARG A 1 87 ? 6.613 41.879 21.014 1.00 16.54 87 ARG A CA 1
ATOM 684 C C . ARG A 1 87 ? 6.573 40.530 20.332 1.00 17.98 87 ARG A C 1
ATOM 685 O O . ARG A 1 87 ? 6.930 40.423 19.146 1.00 16.55 87 ARG A O 1
ATOM 693 N N . PRO A 1 88 ? 6.126 39.494 21.024 1.00 16.41 88 PRO A N 1
ATOM 694 C CA . PRO A 1 88 ? 5.689 38.288 20.332 1.00 18.10 88 PRO A CA 1
ATOM 695 C C . PRO A 1 88 ? 4.654 38.670 19.285 1.00 18.40 88 PRO A C 1
ATOM 696 O O . PRO A 1 88 ? 3.854 39.587 19.487 1.00 16.99 88 PRO A O 1
ATOM 700 N N . ILE A 1 89 ? 4.686 37.968 18.153 1.00 16.39 89 ILE A N 1
ATOM 701 C CA . ILE A 1 89 ? 3.833 38.327 17.019 1.00 15.53 89 ILE A CA 1
ATOM 702 C C . ILE A 1 89 ? 2.359 38.445 17.421 1.00 19.93 89 ILE A C 1
ATOM 703 O O . ILE A 1 89 ? 1.660 39.358 16.960 1.00 18.64 89 ILE A O 1
ATOM 708 N N . ASP A 1 90 ? 1.856 37.545 18.290 1.00 17.30 90 ASP A N 1
ATOM 709 C CA . ASP A 1 90 ? 0.423 37.604 18.627 1.00 19.16 90 ASP A CA 1
ATOM 710 C C . ASP A 1 90 ? 0.083 38.716 19.623 1.00 21.62 90 ASP A C 1
ATOM 711 O O . ASP A 1 90 ? -1.110 39.000 19.824 1.00 20.59 90 ASP A O 1
ATOM 716 N N . LYS A 1 91 ? 1.076 39.377 20.204 1.00 19.14 91 LYS A N 1
ATOM 717 C CA . LYS A 1 91 ? 0.818 40.451 21.157 1.00 19.04 91 LYS A CA 1
ATOM 718 C C . LYS A 1 91 ? 0.798 41.833 20.514 1.00 22.25 91 LYS A C 1
ATOM 719 O O . LYS A 1 91 ? 0.320 42.791 21.137 1.00 22.35 91 LYS A O 1
ATOM 725 N N . TYR A 1 92 ? 1.273 41.978 19.277 1.00 18.84 92 TYR A N 1
ATOM 726 C CA . TYR A 1 92 ? 1.007 43.206 18.549 1.00 18.30 92 TYR A CA 1
ATOM 727 C C . TYR A 1 92 ? -0.472 43.312 18.198 1.00 16.45 92 TYR A C 1
ATOM 728 O O . TYR A 1 92 ? -1.213 42.320 18.196 1.00 20.64 92 TYR A O 1
ATOM 737 N N . THR A 1 93 ? -0.876 44.523 17.816 1.00 18.17 93 THR A N 1
ATOM 738 C CA . THR A 1 93 ? -2.076 44.671 17.000 1.00 18.30 93 THR A CA 1
ATOM 739 C C . THR A 1 93 ? -1.642 44.818 15.546 1.00 16.32 93 THR A C 1
ATOM 740 O O . THR A 1 93 ? -0.485 45.117 15.262 1.00 18.46 93 THR A O 1
ATOM 744 N N . VAL A 1 94 ? -2.592 44.637 14.628 1.00 17.82 94 VAL A N 1
ATOM 745 C CA . VAL A 1 94 ? -2.282 44.893 13.217 1.00 16.66 94 VAL A CA 1
ATOM 746 C C . VAL A 1 94 ? -1.883 46.351 13.003 1.00 18.08 94 VAL A C 1
ATOM 747 O O . VAL A 1 94 ? -0.998 46.658 12.187 1.00 18.38 94 VAL A O 1
ATOM 751 N N . GLU A 1 95 ? -2.480 47.285 13.755 1.00 16.55 95 GLU A N 1
ATOM 752 C CA . GLU A 1 95 ? -2.098 48.685 13.631 1.00 17.95 95 GLU A CA 1
ATOM 753 C C . GLU A 1 95 ? -0.634 48.930 14.003 1.00 17.46 95 GLU A C 1
ATOM 754 O O . GLU A 1 95 ? -0.014 49.863 13.468 1.00 17.82 95 GLU A O 1
ATOM 760 N N . ASP A 1 96 ? -0.051 48.099 14.890 1.00 18.08 96 ASP A N 1
ATOM 761 C CA . ASP A 1 96 ? 1.376 48.229 15.188 1.00 18.55 96 ASP A CA 1
ATOM 762 C C . ASP A 1 96 ? 2.221 47.999 13.939 1.00 16.93 96 ASP A C 1
ATOM 763 O O . ASP A 1 96 ? 3.263 48.639 13.765 1.00 17.54 96 ASP A O 1
ATOM 768 N N . TYR A 1 97 ? 1.812 47.061 13.087 1.00 15.93 97 TYR A N 1
ATOM 769 C CA . TYR A 1 97 ? 2.564 46.865 11.844 1.00 15.34 97 TYR A CA 1
ATOM 770 C C . TYR A 1 97 ? 2.302 47.991 10.871 1.00 16.84 97 TYR A C 1
ATOM 771 O O . TYR A 1 97 ? 3.228 48.495 10.212 1.00 16.33 97 TYR A O 1
ATOM 780 N N . ARG A 1 98 ? 1.034 48.391 10.751 1.00 17.80 98 ARG A N 1
ATOM 781 C CA . ARG A 1 98 ? 0.718 49.488 9.843 1.00 16.32 98 ARG A CA 1
ATOM 782 C C . ARG A 1 98 ? 1.523 50.741 10.187 1.00 16.62 98 ARG A C 1
ATOM 783 O O . ARG A 1 98 ? 1.984 51.458 9.288 1.00 17.40 98 ARG A O 1
ATOM 791 N N . GLY A 1 99 ? 1.683 51.047 11.484 1.00 15.54 99 GLY A N 1
ATOM 792 C CA . GLY A 1 99 ? 2.466 52.223 11.859 1.00 17.15 99 GLY A CA 1
ATOM 793 C C . GLY A 1 99 ? 3.923 52.127 11.433 1.00 15.38 99 GLY A C 1
ATOM 794 O O . GLY A 1 99 ? 4.508 53.104 10.976 1.00 16.44 99 GLY A O 1
ATOM 795 N N . ALA A 1 100 ? 4.506 50.936 11.560 1.00 14.17 100 ALA A N 1
ATOM 796 C CA . ALA A 1 100 ? 5.895 50.741 11.142 1.00 14.08 100 ALA A CA 1
ATOM 797 C C . ALA A 1 100 ? 6.039 50.884 9.629 1.00 13.54 100 ALA A C 1
ATOM 798 O O . ALA A 1 100 ? 6.960 51.557 9.159 1.00 15.24 100 ALA A O 1
ATOM 800 N N A VAL A 1 101 ? 5.133 50.259 8.869 0.68 14.05 101 VAL A N 1
ATOM 801 N N B VAL A 1 101 ? 5.112 50.313 8.862 0.32 14.09 101 VAL A N 1
ATOM 802 C CA A VAL A 1 101 ? 5.161 50.371 7.411 0.68 14.68 101 VAL A CA 1
ATOM 803 C CA B VAL A 1 101 ? 5.245 50.397 7.413 0.32 14.68 101 VAL A CA 1
ATOM 804 C C A VAL A 1 101 ? 4.964 51.826 7.002 0.68 15.39 101 VAL A C 1
ATOM 805 C C B VAL A 1 101 ? 4.852 51.778 6.906 0.32 15.17 101 VAL A C 1
ATOM 806 O O A VAL A 1 101 ? 5.698 52.362 6.164 0.68 13.92 101 VAL A O 1
ATOM 807 O O B VAL A 1 101 ? 5.315 52.202 5.848 0.32 14.87 101 VAL A O 1
ATOM 814 N N . GLU A 1 102 ? 4.021 52.520 7.646 1.00 15.45 102 GLU A N 1
ATOM 815 C CA . GLU A 1 102 ? 3.804 53.913 7.257 1.00 16.38 102 GLU A CA 1
ATOM 816 C C . GLU A 1 102 ? 5.066 54.761 7.444 1.00 16.55 102 GLU A C 1
ATOM 817 O O . GLU A 1 102 ? 5.431 55.568 6.573 1.00 18.08 102 GLU A O 1
ATOM 823 N N . ALA A 1 103 ? 5.749 54.601 8.594 1.00 14.19 103 ALA A N 1
ATOM 824 C CA . ALA A 1 103 ? 6.900 55.431 8.910 1.00 14.51 103 ALA A CA 1
ATOM 825 C C . ALA A 1 103 ? 8.140 55.033 8.128 1.00 15.51 103 ALA A C 1
ATOM 826 O O . ALA A 1 103 ? 9.010 55.882 7.873 1.00 16.49 103 ALA A O 1
ATOM 828 N N . LEU A 1 104 ? 8.272 53.730 7.837 1.00 14.42 104 LEU A N 1
ATOM 829 C CA . LEU A 1 104 ? 9.533 53.223 7.337 1.00 15.64 104 LEU A CA 1
ATOM 830 C C . LEU A 1 104 ? 9.504 52.833 5.862 1.00 14.46 104 LEU A C 1
ATOM 831 O O . LEU A 1 104 ? 10.573 52.732 5.274 1.00 15.97 104 LEU A O 1
ATOM 836 N N . GLN A 1 105 ? 8.327 52.630 5.261 1.00 14.69 105 GLN A N 1
ATOM 837 C CA . GLN A 1 105 ? 8.197 52.369 3.829 1.00 14.21 105 GLN A CA 1
ATOM 838 C C . GLN A 1 105 ? 7.400 53.434 3.113 1.00 16.50 105 GLN A C 1
ATOM 839 O O . GLN A 1 105 ? 7.867 53.929 2.089 1.00 16.34 105 GLN A O 1
ATOM 845 N N . ILE A 1 106 ? 6.175 53.728 3.579 1.00 15.28 106 ILE A N 1
ATOM 846 C CA . ILE A 1 106 ? 5.340 54.669 2.839 1.00 15.89 106 ILE A CA 1
ATOM 847 C C . ILE A 1 106 ? 6.003 56.039 2.805 1.00 17.75 106 ILE A C 1
ATOM 848 O O . ILE A 1 106 ? 5.994 56.712 1.773 1.00 17.13 106 ILE A O 1
ATOM 853 N N . ARG A 1 107 ? 6.642 56.454 3.904 1.00 15.53 107 ARG A N 1
ATOM 854 C CA . ARG A 1 107 ? 7.257 57.783 3.948 1.00 15.47 107 ARG A CA 1
ATOM 855 C C . ARG A 1 107 ? 8.379 57.957 2.922 1.00 18.79 107 ARG A C 1
ATOM 856 O O . ARG A 1 107 ? 8.319 58.917 2.130 1.00 17.67 107 ARG A O 1
ATOM 864 N N . PRO A 1 108 ? 9.401 57.090 2.842 1.00 16.77 108 PRO A N 1
ATOM 865 C CA . PRO A 1 108 ? 10.397 57.312 1.783 1.00 16.73 108 PRO A CA 1
ATOM 866 C C . PRO A 1 108 ? 9.789 57.185 0.394 1.00 17.07 108 PRO A C 1
ATOM 867 O O . PRO A 1 108 ? 10.191 57.913 -0.528 1.00 16.91 108 PRO A O 1
ATOM 871 N N . PHE A 1 109 ? 8.829 56.282 0.211 1.00 14.79 109 PHE A N 1
ATOM 872 C CA . PHE A 1 109 ? 8.167 56.176 -1.082 1.00 16.36 109 PHE A CA 1
ATOM 873 C C . PHE A 1 109 ? 7.515 57.499 -1.440 1.00 16.60 109 PHE A C 1
ATOM 874 O O . PHE A 1 109 ? 7.623 57.959 -2.590 1.00 16.66 109 PHE A O 1
ATOM 882 N N . ALA A 1 110 ? 6.832 58.114 -0.466 1.00 17.35 110 ALA A N 1
ATOM 883 C CA . ALA A 1 110 ? 6.096 59.352 -0.760 1.00 17.64 110 ALA A CA 1
ATOM 884 C C . ALA A 1 110 ? 7.043 60.482 -1.126 1.00 16.64 110 ALA A C 1
ATOM 885 O O . ALA A 1 110 ? 6.736 61.296 -2.015 1.00 19.08 110 ALA A O 1
ATOM 887 N N . LEU A 1 111 ? 8.216 60.529 -0.500 1.00 16.68 111 LEU A N 1
ATOM 888 C CA . LEU A 1 111 ? 9.199 61.562 -0.801 1.00 17.02 111 LEU A CA 1
ATOM 889 C C . LEU A 1 111 ? 9.741 61.390 -2.213 1.00 18.99 111 LEU A C 1
ATOM 890 O O . LEU A 1 111 ? 9.824 62.362 -2.982 1.00 18.98 111 LEU A O 1
ATOM 895 N N . VAL A 1 112 ? 10.092 60.149 -2.587 1.00 18.82 112 VAL A N 1
ATOM 896 C CA . VAL A 1 112 ? 10.587 59.930 -3.942 1.00 15.75 112 VAL A CA 1
ATOM 897 C C . VAL A 1 112 ? 9.483 60.207 -4.937 1.00 14.95 112 VAL A C 1
ATOM 898 O O . VAL A 1 112 ? 9.721 60.787 -6.001 1.00 17.37 112 VAL A O 1
ATOM 902 N N . ASN A 1 113 ? 8.264 59.773 -4.622 1.00 17.08 113 ASN A N 1
ATOM 903 C CA . ASN A 1 113 ? 7.133 59.993 -5.522 1.00 16.09 113 ASN A CA 1
ATOM 904 C C . ASN A 1 113 ? 6.931 61.468 -5.810 1.00 18.23 113 ASN A C 1
ATOM 905 O O . ASN A 1 113 ? 6.559 61.842 -6.945 1.00 18.94 113 ASN A O 1
ATOM 910 N N . ALA A 1 114 ? 7.243 62.313 -4.837 1.00 19.94 114 ALA A N 1
ATOM 911 C CA . ALA A 1 114 ? 7.057 63.763 -4.993 1.00 21.15 114 ALA A CA 1
ATOM 912 C C . ALA A 1 114 ? 8.230 64.450 -5.686 1.00 24.37 114 ALA A C 1
ATOM 913 O O . ALA A 1 114 ? 8.031 65.481 -6.333 1.00 23.95 114 ALA A O 1
ATOM 915 N N . VAL A 1 115 ? 9.452 63.918 -5.584 1.00 20.49 115 VAL A N 1
ATOM 916 C CA . VAL A 1 115 ? 10.637 64.601 -6.103 1.00 18.63 115 VAL A CA 1
ATOM 917 C C . VAL A 1 115 ? 11.149 63.978 -7.402 1.00 20.86 115 VAL A C 1
ATOM 918 O O . VAL A 1 115 ? 11.955 64.614 -8.098 1.00 21.75 115 VAL A O 1
ATOM 922 N N . ALA A 1 116 ? 10.690 62.774 -7.766 1.00 17.94 116 ALA A N 1
ATOM 923 C CA . ALA A 1 116 ? 11.340 62.076 -8.873 1.00 19.07 116 ALA A CA 1
ATOM 924 C C . ALA A 1 116 ? 11.171 62.813 -10.197 1.00 21.84 116 ALA A C 1
ATOM 925 O O . ALA A 1 116 ? 12.090 62.812 -11.022 1.00 21.09 116 ALA A O 1
ATOM 927 N N A SER A 1 117 ? 10.007 63.425 -10.429 0.58 19.62 117 SER A N 1
ATOM 928 N N B SER A 1 117 ? 10.008 63.433 -10.426 0.42 19.66 117 SER A N 1
ATOM 929 C CA A SER A 1 117 ? 9.764 64.015 -11.746 0.58 20.59 117 SER A CA 1
ATOM 930 C CA B SER A 1 117 ? 9.753 64.024 -11.741 0.42 20.63 117 SER A CA 1
ATOM 931 C C A SER A 1 117 ? 10.753 65.137 -12.051 0.58 20.63 117 SER A C 1
ATOM 932 C C B SER A 1 117 ? 10.741 65.143 -12.053 0.42 20.66 117 SER A C 1
ATOM 933 O O A SER A 1 117 ? 11.269 65.222 -13.173 0.58 21.87 117 SER A O 1
ATOM 934 O O B SER A 1 117 ? 11.248 65.230 -13.179 0.42 21.88 117 SER A O 1
ATOM 939 N N . GLN A 1 118 ? 11.048 66.000 -11.073 1.00 20.94 118 GLN A N 1
ATOM 940 C CA . GLN A 1 118 ? 11.988 67.090 -11.339 1.00 20.96 118 GLN A CA 1
ATOM 941 C C . GLN A 1 118 ? 13.405 66.566 -11.567 1.00 22.65 118 GLN A C 1
ATOM 942 O O . GLN A 1 118 ? 14.145 67.084 -12.415 1.00 23.58 118 GLN A O 1
ATOM 948 N N . MET A 1 119 ? 13.808 65.540 -10.817 1.00 20.53 119 MET A N 1
ATOM 949 C CA . MET A 1 119 ? 15.103 64.922 -11.055 1.00 19.01 119 MET A CA 1
ATOM 950 C C . MET A 1 119 ? 15.161 64.274 -12.436 1.00 21.13 119 MET A C 1
ATOM 951 O O . MET A 1 119 ? 16.160 64.412 -13.152 1.00 22.12 119 MET A O 1
ATOM 956 N N . LYS A 1 120 ? 14.101 63.567 -12.827 1.00 18.51 120 LYS A N 1
ATOM 957 C CA . LYS A 1 120 ? 14.110 62.891 -14.131 1.00 18.64 120 LYS A CA 1
ATOM 958 C C . LYS A 1 120 ? 14.179 63.897 -15.273 1.00 23.59 120 LYS A C 1
ATOM 959 O O . LYS A 1 120 ? 14.854 63.654 -16.280 1.00 22.23 120 LYS A O 1
ATOM 965 N N . LYS A 1 121 ? 13.504 65.039 -15.121 1.00 23.69 121 LYS A N 1
ATOM 966 C CA . LYS A 1 121 ? 13.430 66.008 -16.215 1.00 22.91 121 LYS A CA 1
ATOM 967 C C . LYS A 1 121 ? 14.794 66.615 -16.517 1.00 21.88 121 LYS A C 1
ATOM 968 O O . LYS A 1 121 ? 15.129 66.839 -17.687 1.00 27.34 121 LYS A O 1
ATOM 974 N N . ARG A 1 122 ? 15.604 66.876 -15.503 1.00 21.81 122 ARG A N 1
ATOM 975 C CA . ARG A 1 122 ? 16.938 67.406 -15.727 1.00 25.91 122 ARG A CA 1
ATOM 976 C C . ARG A 1 122 ? 18.005 66.328 -15.754 1.00 26.07 122 ARG A C 1
ATOM 977 O O . ARG A 1 122 ? 19.188 66.652 -15.913 1.00 25.17 122 ARG A O 1
ATOM 985 N N . LYS A 1 123 ? 17.610 65.063 -15.599 1.00 22.37 123 LYS A N 1
ATOM 986 C CA . LYS A 1 123 ? 18.536 63.927 -15.561 1.00 23.30 123 LYS A CA 1
ATOM 987 C C . LYS A 1 123 ? 19.671 64.135 -14.558 1.00 22.47 123 LYS A C 1
ATOM 988 O O . LYS A 1 123 ? 20.844 63.939 -14.859 1.00 21.75 123 LYS A O 1
ATOM 994 N N . SER A 1 124 ? 19.315 64.499 -13.323 1.00 22.06 124 SER A N 1
ATOM 995 C CA . SER A 1 124 ? 20.314 64.534 -12.275 1.00 20.78 124 SER A CA 1
ATOM 996 C C . SER A 1 124 ? 19.609 64.498 -10.928 1.00 20.71 124 SER A C 1
ATOM 997 O O . SER A 1 124 ? 18.466 64.958 -10.789 1.00 22.77 124 SER A O 1
ATOM 1000 N N . GLY A 1 125 ? 20.315 63.971 -9.945 1.00 20.65 125 GLY A N 1
ATOM 1001 C CA . GLY A 1 125 ? 19.826 63.879 -8.582 1.00 18.50 125 GLY A CA 1
ATOM 1002 C C . GLY A 1 125 ? 20.452 62.683 -7.897 1.00 19.41 125 GLY A C 1
ATOM 1003 O O . GLY A 1 125 ? 20.992 61.777 -8.536 1.00 20.40 125 GLY A O 1
ATOM 1004 N N . HIS A 1 126 ? 20.354 62.671 -6.559 1.00 17.55 126 HIS A N 1
ATOM 1005 C CA . HIS A 1 126 ? 20.776 61.527 -5.756 1.00 19.32 126 HIS A CA 1
ATOM 1006 C C . HIS A 1 126 ? 19.730 61.274 -4.690 1.00 19.47 126 HIS A C 1
ATOM 1007 O O . HIS A 1 126 ? 19.267 62.215 -4.042 1.00 19.41 126 HIS A O 1
ATOM 1014 N N . ILE A 1 127 ? 19.394 60.000 -4.471 1.00 16.85 127 ILE A N 1
ATOM 1015 C CA . ILE A 1 127 ? 18.432 59.610 -3.440 1.00 15.90 127 ILE A CA 1
ATOM 1016 C C . ILE A 1 127 ? 19.097 58.634 -2.484 1.00 16.82 127 ILE A C 1
ATOM 1017 O O . ILE A 1 127 ? 19.637 57.612 -2.920 1.00 17.14 127 ILE A O 1
ATOM 1022 N N . ILE A 1 128 ? 19.024 58.932 -1.188 1.00 15.07 128 ILE A N 1
ATOM 1023 C CA . ILE A 1 128 ? 19.619 58.094 -0.148 1.00 16.05 128 ILE A CA 1
ATOM 1024 C C . ILE A 1 128 ? 18.554 57.824 0.903 1.00 18.71 128 ILE A C 1
ATOM 1025 O O . ILE A 1 128 ? 18.009 58.769 1.483 1.00 18.46 128 ILE A O 1
ATOM 1030 N N . PHE A 1 129 ? 18.277 56.552 1.179 1.00 15.87 129 PHE A N 1
ATOM 1031 C CA . PHE A 1 129 ? 17.444 56.174 2.323 1.00 14.03 129 PHE A CA 1
ATOM 1032 C C . PHE A 1 129 ? 18.351 55.733 3.462 1.00 15.75 129 PHE A C 1
ATOM 1033 O O . PHE A 1 129 ? 19.289 54.973 3.223 1.00 17.45 129 PHE A O 1
ATOM 1041 N N A ILE A 1 130 ? 18.093 56.195 4.688 0.60 14.22 130 ILE A N 1
ATOM 1042 N N B ILE A 1 130 ? 18.075 56.201 4.681 0.40 14.25 130 ILE A N 1
ATOM 1043 C CA A ILE A 1 130 ? 18.741 55.615 5.866 0.60 14.35 130 ILE A CA 1
ATOM 1044 C CA B ILE A 1 130 ? 18.671 55.631 5.886 0.40 14.38 130 ILE A CA 1
ATOM 1045 C C A ILE A 1 130 ? 17.736 54.657 6.489 0.60 14.08 130 ILE A C 1
ATOM 1046 C C B ILE A 1 130 ? 17.674 54.631 6.448 0.40 14.18 130 ILE A C 1
ATOM 1047 O O A ILE A 1 130 ? 16.658 55.070 6.928 0.60 15.41 130 ILE A O 1
ATOM 1048 O O B ILE A 1 130 ? 16.547 54.997 6.811 0.40 15.15 130 ILE A O 1
ATOM 1057 N N . THR A 1 131 ? 18.065 53.356 6.487 1.00 13.86 131 THR A N 1
ATOM 1058 C CA . THR A 1 131 ? 17.131 52.298 6.835 1.00 12.72 131 THR A CA 1
ATOM 1059 C C . THR A 1 131 ? 17.617 51.597 8.102 1.00 14.62 131 THR A C 1
ATOM 1060 O O . THR A 1 131 ? 17.532 52.175 9.192 1.00 14.35 131 THR A O 1
ATOM 1064 N N . SER A 1 132 ? 18.168 50.390 8.003 1.00 13.22 132 SER A N 1
ATOM 1065 C CA . SER A 1 132 ? 18.529 49.589 9.164 1.00 13.27 132 SER A CA 1
ATOM 1066 C C . SER A 1 132 ? 19.279 48.363 8.673 1.00 14.22 132 SER A C 1
ATOM 1067 O O . SER A 1 132 ? 18.959 47.824 7.601 1.00 13.72 132 SER A O 1
ATOM 1070 N N . ALA A 1 133 ? 20.273 47.934 9.463 1.00 13.82 133 ALA A N 1
ATOM 1071 C CA . ALA A 1 133 ? 20.904 46.632 9.241 1.00 13.42 133 ALA A CA 1
ATOM 1072 C C . ALA A 1 133 ? 20.169 45.483 9.942 1.00 13.95 133 ALA A C 1
ATOM 1073 O O . ALA A 1 133 ? 20.621 44.320 9.860 1.00 13.86 133 ALA A O 1
ATOM 1075 N N . THR A 1 134 ? 19.054 45.748 10.639 1.00 13.38 134 THR A N 1
ATOM 1076 C CA . THR A 1 134 ? 18.336 44.637 11.277 1.00 14.10 134 THR A CA 1
ATOM 1077 C C . THR A 1 134 ? 17.933 43.496 10.337 1.00 13.30 134 THR A C 1
ATOM 1078 O O . THR A 1 134 ? 17.967 42.342 10.790 1.00 14.52 134 THR A O 1
ATOM 1082 N N . PRO A 1 135 ? 17.584 43.698 9.056 1.00 12.34 135 PRO A N 1
ATOM 1083 C CA . PRO A 1 135 ? 17.252 42.533 8.230 1.00 13.39 135 PRO A CA 1
ATOM 1084 C C . PRO A 1 135 ? 18.431 41.643 7.988 1.00 12.67 135 PRO A C 1
ATOM 1085 O O . PRO A 1 135 ? 18.248 40.430 7.750 1.00 14.58 135 PRO A O 1
ATOM 1089 N N . PHE A 1 136 ? 19.634 42.201 8.098 1.00 13.57 136 PHE A N 1
ATOM 1090 C CA . PHE A 1 136 ? 20.823 41.390 7.881 1.00 14.31 136 PHE A CA 1
ATOM 1091 C C . PHE A 1 136 ? 21.082 40.464 9.052 1.00 17.25 136 PHE A C 1
ATOM 1092 O O . PHE A 1 136 ? 21.606 39.359 8.872 1.00 19.33 136 PHE A O 1
ATOM 1100 N N . GLY A 1 137 ? 20.732 40.898 10.246 1.00 14.63 137 GLY A N 1
ATOM 1101 C CA . GLY A 1 137 ? 20.955 40.119 11.444 1.00 16.65 137 GLY A CA 1
ATOM 1102 C C . GLY A 1 137 ? 19.808 40.304 12.422 1.00 15.37 137 GLY A C 1
ATOM 1103 O O . GLY A 1 137 ? 19.930 41.016 13.405 1.00 17.70 137 GLY A O 1
ATOM 1104 N N . PRO A 1 138 ? 18.673 39.690 12.159 1.00 13.13 138 PRO A N 1
ATOM 1105 C CA . PRO A 1 138 ? 17.460 40.058 12.904 1.00 14.96 138 PRO A CA 1
ATOM 1106 C C . PRO A 1 138 ? 17.461 39.509 14.314 1.00 16.98 138 PRO A C 1
ATOM 1107 O O . PRO A 1 138 ? 17.968 38.422 14.586 1.00 16.06 138 PRO A O 1
ATOM 1111 N N . TRP A 1 139 ? 16.846 40.280 15.195 1.00 14.71 139 TRP A N 1
ATOM 1112 C CA . TRP A 1 139 ? 16.569 39.876 16.564 1.00 13.67 139 TRP A CA 1
ATOM 1113 C C . TRP A 1 139 ? 15.203 39.233 16.664 1.00 15.22 139 TRP A C 1
ATOM 1114 O O . TRP A 1 139 ? 14.246 39.650 15.983 1.00 17.78 139 TRP A O 1
ATOM 1125 N N . LYS A 1 140 ? 15.072 38.267 17.579 1.00 14.12 140 LYS A N 1
ATOM 1126 C CA . LYS A 1 140 ? 13.727 37.754 17.780 1.00 16.17 140 LYS A CA 1
ATOM 1127 C C . LYS A 1 140 ? 12.814 38.809 18.409 1.00 16.37 140 LYS A C 1
ATOM 1128 O O . LYS A 1 140 ? 13.233 39.688 19.171 1.00 16.65 140 LYS A O 1
ATOM 1134 N N . GLU A 1 141 ? 11.553 38.736 17.999 1.00 15.91 141 GLU A N 1
ATOM 1135 C CA . GLU A 1 141 ? 10.437 39.560 18.464 1.00 16.08 141 GLU A CA 1
ATOM 1136 C C . GLU A 1 141 ? 10.492 40.990 17.941 1.00 15.36 141 GLU A C 1
ATOM 1137 O O . GLU A 1 141 ? 9.861 41.875 18.507 1.00 17.99 141 GLU A O 1
ATOM 1143 N N . LEU A 1 142 ? 11.158 41.243 16.792 1.00 14.79 142 LEU A N 1
ATOM 1144 C CA . LEU A 1 142 ? 11.098 42.583 16.205 1.00 15.76 142 LEU A CA 1
ATOM 1145 C C . LEU A 1 142 ? 10.582 42.446 14.774 1.00 14.99 142 LEU A C 1
ATOM 1146 O O . LEU A 1 142 ? 11.168 42.988 13.813 1.00 15.88 142 LEU A O 1
ATOM 1151 N N . SER A 1 143 ? 9.466 41.739 14.625 1.00 13.77 143 SER A N 1
ATOM 1152 C CA . SER A 1 143 ? 9.011 41.435 13.273 1.00 13.74 143 SER A CA 1
ATOM 1153 C C . SER A 1 143 ? 8.473 42.649 12.520 1.00 18.18 143 SER A C 1
ATOM 1154 O O . SER A 1 143 ? 8.650 42.720 11.298 1.00 16.06 143 SER A O 1
ATOM 1157 N N . THR A 1 144 ? 7.808 43.601 13.196 1.00 13.49 144 THR A N 1
ATOM 1158 C CA . THR A 1 144 ? 7.212 44.739 12.486 1.00 13.61 144 THR A CA 1
ATOM 1159 C C . THR A 1 144 ? 8.293 45.664 11.934 1.00 13.42 144 THR A C 1
ATOM 1160 O O . THR A 1 144 ? 8.387 45.883 10.725 1.00 15.28 144 THR A O 1
ATOM 1164 N N . TYR A 1 145 ? 9.151 46.180 12.815 1.00 14.59 145 TYR A N 1
ATOM 1165 C CA . TYR A 1 145 ? 10.187 47.132 12.441 1.00 13.63 145 TYR A CA 1
ATOM 1166 C C . TYR A 1 145 ? 11.134 46.526 11.407 1.00 12.62 145 TYR A C 1
ATOM 1167 O O . TYR A 1 145 ? 11.492 47.177 10.420 1.00 14.46 145 TYR A O 1
ATOM 1176 N N . THR A 1 146 ? 11.586 45.288 11.645 1.00 14.85 146 THR A N 1
ATOM 1177 C CA . THR A 1 146 ? 12.631 44.739 10.780 1.00 13.74 146 THR A CA 1
ATOM 1178 C C . THR A 1 146 ? 12.100 44.499 9.378 1.00 12.21 146 THR A C 1
ATOM 1179 O O . THR A 1 146 ? 12.787 44.793 8.394 1.00 12.84 146 THR A O 1
ATOM 1183 N N . SER A 1 147 ? 10.906 43.926 9.277 1.00 12.61 147 SER A N 1
ATOM 1184 C CA . SER A 1 147 ? 10.399 43.657 7.926 1.00 12.63 147 SER A CA 1
ATOM 1185 C C . SER A 1 147 ? 10.071 44.949 7.169 1.00 13.72 147 SER A C 1
ATOM 1186 O O . SER A 1 147 ? 10.269 45.006 5.945 1.00 14.25 147 SER A O 1
ATOM 1189 N N . ALA A 1 148 ? 9.602 46.000 7.851 1.00 12.90 148 ALA A N 1
ATOM 1190 C CA . ALA A 1 148 ? 9.385 47.265 7.151 1.00 12.71 148 ALA A CA 1
ATOM 1191 C C . ALA A 1 148 ? 10.691 47.847 6.639 1.00 14.49 148 ALA A C 1
ATOM 1192 O O . ALA A 1 148 ? 10.755 48.329 5.503 1.00 13.85 148 ALA A O 1
ATOM 1194 N N . ARG A 1 149 ? 11.763 47.762 7.436 1.00 15.01 149 ARG A N 1
ATOM 1195 C CA . ARG A 1 149 ? 13.064 48.242 6.966 1.00 11.31 149 ARG A CA 1
ATOM 1196 C C . ARG A 1 149 ? 13.546 47.473 5.740 1.00 12.26 149 ARG A C 1
ATOM 1197 O O . ARG A 1 149 ? 14.129 48.067 4.824 1.00 13.63 149 ARG A O 1
ATOM 1205 N N . ALA A 1 150 ? 13.313 46.153 5.709 1.00 12.90 150 ALA A N 1
ATOM 1206 C CA . ALA A 1 150 ? 13.684 45.392 4.521 1.00 12.93 150 ALA A CA 1
ATOM 1207 C C . ALA A 1 150 ? 12.908 45.862 3.308 1.00 13.34 150 ALA A C 1
ATOM 1208 O O . ALA A 1 150 ? 13.470 45.959 2.211 1.00 13.49 150 ALA A O 1
ATOM 1210 N N . GLY A 1 151 ? 11.619 46.165 3.487 1.00 13.95 151 GLY A N 1
ATOM 1211 C CA . GLY A 1 151 ? 10.847 46.726 2.380 1.00 14.13 151 GLY A CA 1
ATOM 1212 C C . GLY A 1 151 ? 11.476 47.988 1.837 1.00 13.18 151 GLY A C 1
ATOM 1213 O O . GLY A 1 151 ? 11.494 48.219 0.617 1.00 14.16 151 GLY A O 1
ATOM 1214 N N . ALA A 1 152 ? 11.956 48.862 2.734 1.00 13.47 152 ALA A N 1
ATOM 1215 C CA . ALA A 1 152 ? 12.586 50.104 2.293 1.00 11.91 152 ALA A CA 1
ATOM 1216 C C . ALA A 1 152 ? 13.897 49.842 1.566 1.00 13.98 152 ALA A C 1
ATOM 1217 O O . ALA A 1 152 ? 14.208 50.515 0.577 1.00 14.56 152 ALA A O 1
ATOM 1219 N N . ASN A 1 153 ? 14.689 48.872 2.044 1.00 13.64 153 ASN A N 1
ATOM 1220 C CA . ASN A 1 153 ? 15.923 48.534 1.330 1.00 11.92 153 ASN A CA 1
ATOM 1221 C C . ASN A 1 153 ? 15.626 48.063 -0.079 1.00 11.88 153 ASN A C 1
ATOM 1222 O O . ASN A 1 153 ? 16.284 48.487 -1.034 1.00 13.16 153 ASN A O 1
ATOM 1227 N N . THR A 1 154 ? 14.647 47.164 -0.218 1.00 12.26 154 THR A N 1
ATOM 1228 C CA . THR A 1 154 ? 14.288 46.689 -1.559 1.00 11.89 154 THR A CA 1
ATOM 1229 C C . THR A 1 154 ? 13.726 47.818 -2.407 1.00 14.34 154 THR A C 1
ATOM 1230 O O . THR A 1 154 ? 14.021 47.898 -3.613 1.00 14.18 154 THR A O 1
ATOM 1234 N N . LEU A 1 155 ? 12.935 48.711 -1.803 1.00 14.24 155 LEU A N 1
ATOM 1235 C CA . LEU A 1 155 ? 12.440 49.889 -2.535 1.00 13.66 155 LEU A CA 1
ATOM 1236 C C . LEU A 1 155 ? 13.597 50.681 -3.147 1.00 13.77 155 LEU A C 1
ATOM 1237 O O . LEU A 1 155 ? 13.567 51.009 -4.342 1.00 14.40 155 LEU A O 1
ATOM 1242 N N . ALA A 1 156 ? 14.653 50.945 -2.368 1.00 13.77 156 ALA A N 1
ATOM 1243 C CA . ALA A 1 156 ? 15.818 51.643 -2.905 1.00 12.03 156 ALA A CA 1
ATOM 1244 C C . ALA A 1 156 ? 16.441 50.866 -4.052 1.00 12.98 156 ALA A C 1
ATOM 1245 O O . ALA A 1 156 ? 16.707 51.415 -5.128 1.00 13.80 156 ALA A O 1
ATOM 1247 N N . ASN A 1 157 ? 16.675 49.569 -3.850 1.00 13.82 157 ASN A N 1
ATOM 1248 C CA . ASN A 1 157 ? 17.294 48.791 -4.914 1.00 13.57 157 ASN A CA 1
ATOM 1249 C C . ASN A 1 157 ? 16.462 48.799 -6.199 1.00 14.34 157 ASN A C 1
ATOM 1250 O O . ASN A 1 157 ? 17.016 48.954 -7.309 1.00 15.17 157 ASN A O 1
ATOM 1255 N N A VAL A 1 158 ? 15.147 48.625 -6.099 0.43 13.13 158 VAL A N 1
ATOM 1256 N N B VAL A 1 158 ? 15.144 48.619 -6.082 0.57 13.10 158 VAL A N 1
ATOM 1257 C CA A VAL A 1 158 ? 14.401 48.543 -7.358 0.43 13.14 158 VAL A CA 1
ATOM 1258 C CA B VAL A 1 158 ? 14.296 48.560 -7.279 0.57 13.06 158 VAL A CA 1
ATOM 1259 C C A VAL A 1 158 ? 14.261 49.931 -7.987 0.43 14.13 158 VAL A C 1
ATOM 1260 C C B VAL A 1 158 ? 14.271 49.922 -7.966 0.57 14.12 158 VAL A C 1
ATOM 1261 O O A VAL A 1 158 ? 14.241 50.062 -9.227 0.43 15.88 158 VAL A O 1
ATOM 1262 O O B VAL A 1 158 ? 14.312 50.026 -9.209 0.57 15.92 158 VAL A O 1
ATOM 1269 N N . LEU A 1 159 ? 14.188 50.988 -7.171 1.00 13.48 159 LEU A N 1
ATOM 1270 C CA . LEU A 1 159 ? 14.141 52.326 -7.745 1.00 14.30 159 LEU A CA 1
ATOM 1271 C C . LEU A 1 159 ? 15.413 52.622 -8.530 1.00 14.58 159 LEU A C 1
ATOM 1272 O O . LEU A 1 159 ? 15.355 53.320 -9.550 1.00 15.32 159 LEU A O 1
ATOM 1277 N N . SER A 1 160 ? 16.551 52.070 -8.111 1.00 14.47 160 SER A N 1
ATOM 1278 C CA . SER A 1 160 ? 17.795 52.309 -8.844 1.00 14.22 160 SER A CA 1
ATOM 1279 C C . SER A 1 160 ? 17.681 51.822 -10.279 1.00 17.14 160 SER A C 1
ATOM 1280 O O . SER A 1 160 ? 18.240 52.438 -11.186 1.00 16.01 160 SER A O 1
ATOM 1283 N N . LYS A 1 161 ? 16.896 50.784 -10.513 1.00 13.86 161 LYS A N 1
ATOM 1284 C CA . LYS A 1 161 ? 16.786 50.220 -11.858 1.00 15.72 161 LYS A CA 1
ATOM 1285 C C . LYS A 1 161 ? 16.067 51.173 -12.801 1.00 17.55 161 LYS A C 1
ATOM 1286 O O . LYS A 1 161 ? 16.468 51.311 -13.959 1.00 19.64 161 LYS A O 1
ATOM 1292 N N . GLU A 1 162 ? 14.976 51.799 -12.364 1.00 15.20 162 GLU A N 1
ATOM 1293 C CA . GLU A 1 162 ? 14.276 52.708 -13.282 1.00 16.00 162 GLU A CA 1
ATOM 1294 C C . GLU A 1 162 ? 14.937 54.084 -13.351 1.00 17.89 162 GLU A C 1
ATOM 1295 O O . GLU A 1 162 ? 14.929 54.704 -14.420 1.00 18.72 162 GLU A O 1
ATOM 1301 N N . LEU A 1 163 ? 15.528 54.577 -12.273 1.00 16.70 163 LEU A N 1
ATOM 1302 C CA . LEU A 1 163 ? 16.043 55.939 -12.262 1.00 17.36 163 LEU A CA 1
ATOM 1303 C C . LEU A 1 163 ? 17.447 56.023 -12.835 1.00 18.01 163 LEU A C 1
ATOM 1304 O O . LEU A 1 163 ? 17.919 57.128 -13.134 1.00 17.06 163 LEU A O 1
ATOM 1309 N N . GLY A 1 164 ? 18.100 54.877 -13.047 1.00 16.25 164 GLY A N 1
ATOM 1310 C CA . GLY A 1 164 ? 19.431 54.893 -13.642 1.00 15.74 164 GLY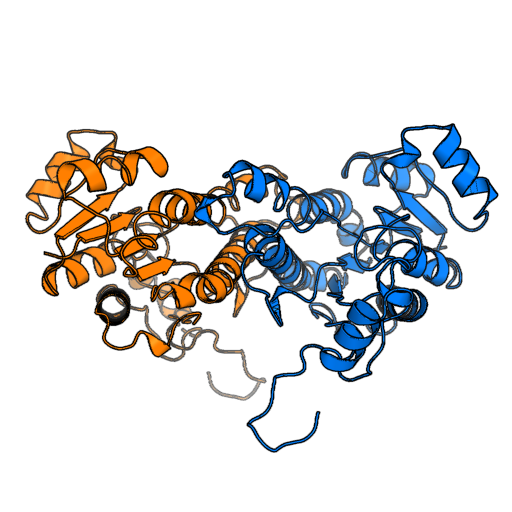 A CA 1
ATOM 1311 C C . GLY A 1 164 ? 19.445 55.494 -15.040 1.00 15.49 164 GLY A C 1
ATOM 1312 O O . GLY A 1 164 ? 20.388 56.195 -15.398 1.00 18.13 164 GLY A O 1
ATOM 1313 N N . GLU A 1 165 ? 18.413 55.209 -15.831 1.00 17.93 165 GLU A N 1
ATOM 1314 C CA . GLU A 1 165 ? 18.273 55.750 -17.186 1.00 18.77 165 GLU A CA 1
ATOM 1315 C C . GLU A 1 165 ? 18.219 57.266 -17.184 1.00 18.92 165 GLU A C 1
ATOM 1316 O O . GLU A 1 165 ? 18.584 57.900 -18.193 1.00 22.73 165 GLU A O 1
ATOM 1322 N N . TYR A 1 166 ? 17.813 57.862 -16.066 1.00 17.76 166 TYR A N 1
ATOM 1323 C CA . TYR A 1 166 ? 17.801 59.308 -15.903 1.00 19.17 166 TYR A CA 1
ATOM 1324 C C . TYR A 1 166 ? 19.014 59.824 -15.134 1.00 18.94 166 TYR A C 1
ATOM 1325 O O . TYR A 1 166 ? 19.023 60.983 -14.702 1.00 19.24 166 TYR A O 1
ATOM 1334 N N . ASN A 1 167 ? 20.036 58.985 -14.928 1.00 17.88 167 ASN A N 1
ATOM 1335 C CA . ASN A 1 167 ? 21.268 59.381 -14.244 1.00 16.91 167 ASN A CA 1
ATOM 1336 C C . ASN A 1 167 ? 21.052 59.766 -12.779 1.00 18.50 167 ASN A C 1
ATOM 1337 O O . ASN A 1 167 ? 21.730 60.660 -12.251 1.00 18.63 167 ASN A O 1
ATOM 1342 N N . ILE A 1 168 ? 20.132 59.078 -12.108 1.00 18.53 168 ILE A N 1
ATOM 1343 C CA . ILE A 1 168 ? 19.823 59.316 -10.704 1.00 17.26 168 ILE A CA 1
ATOM 1344 C C . ILE A 1 168 ? 20.194 58.069 -9.905 1.00 16.85 168 ILE A C 1
ATOM 1345 O O . ILE A 1 168 ? 19.459 57.081 -9.914 1.00 16.73 168 ILE A O 1
ATOM 1350 N N . PRO A 1 169 ? 21.321 58.090 -9.193 1.00 16.56 169 PRO A N 1
ATOM 1351 C CA . PRO A 1 169 ? 21.638 56.984 -8.271 1.00 13.83 169 PRO A CA 1
ATOM 1352 C C . PRO A 1 169 ? 20.685 56.921 -7.075 1.00 17.97 169 PRO A C 1
ATOM 1353 O O . PRO A 1 169 ? 20.238 57.950 -6.546 1.00 18.84 169 PRO A O 1
ATOM 1357 N N . VAL A 1 170 ? 20.386 55.693 -6.645 1.00 15.86 170 VAL A N 1
ATOM 1358 C CA . VAL A 1 170 ? 19.551 55.462 -5.461 1.00 15.16 170 VAL A CA 1
ATOM 1359 C C . VAL A 1 170 ? 20.279 54.489 -4.547 1.00 14.03 170 VAL A C 1
ATOM 1360 O O . VAL A 1 170 ? 20.741 53.433 -4.992 1.00 15.78 170 VAL A O 1
ATOM 1364 N N . PHE A 1 171 ? 20.369 54.837 -3.268 1.00 13.56 171 PHE A N 1
ATOM 1365 C CA . PHE A 1 171 ? 21.131 54.040 -2.305 1.00 13.23 171 PHE A CA 1
ATOM 1366 C C . PHE A 1 171 ? 20.342 53.848 -1.017 1.00 15.11 171 PHE A C 1
ATOM 1367 O O . PHE A 1 171 ? 19.552 54.705 -0.632 1.00 16.64 171 PHE A O 1
ATOM 1375 N N . ALA A 1 172 ? 20.593 52.746 -0.320 1.00 14.28 172 ALA A N 1
ATOM 1376 C CA . ALA A 1 172 ? 20.122 52.600 1.050 1.00 13.73 172 ALA A CA 1
ATOM 1377 C C . ALA A 1 172 ? 21.306 52.380 1.971 1.00 15.71 172 ALA A C 1
ATOM 1378 O O . ALA A 1 172 ? 22.164 51.544 1.693 1.00 15.43 172 ALA A O 1
ATOM 1380 N N . ILE A 1 173 ? 21.338 53.110 3.082 1.00 15.30 173 ILE A N 1
ATOM 1381 C CA . ILE A 1 173 ? 22.343 52.935 4.124 1.00 14.10 173 ILE A CA 1
ATOM 1382 C C . ILE A 1 173 ? 21.637 52.351 5.331 1.00 14.70 173 ILE A C 1
ATOM 1383 O O . ILE A 1 173 ? 20.755 53.002 5.917 1.00 15.87 173 ILE A O 1
ATOM 1388 N N . GLY A 1 174 ? 22.004 51.128 5.697 1.00 13.56 174 GLY A N 1
ATOM 1389 C CA . GLY A 1 174 ? 21.375 50.418 6.793 1.00 13.33 174 GLY A CA 1
ATOM 1390 C C . GLY A 1 174 ? 22.284 50.318 8.014 1.00 13.60 174 GLY A C 1
ATOM 1391 O O . GLY A 1 174 ? 23.162 49.445 8.078 1.00 14.46 174 GLY A O 1
ATOM 1392 N N . PRO A 1 175 ? 22.114 51.198 9.006 1.00 14.19 175 PRO A N 1
ATOM 1393 C CA . PRO A 1 175 ? 23.005 51.199 10.173 1.00 15.76 175 PRO A CA 1
ATOM 1394 C C . PRO A 1 175 ? 22.526 50.246 11.253 1.00 14.30 175 PRO A C 1
ATOM 1395 O O . PRO A 1 175 ? 21.360 49.848 11.323 1.00 13.97 175 PRO A O 1
ATOM 1399 N N . ASN A 1 176 ? 23.478 49.882 12.116 1.00 13.16 176 ASN A N 1
ATOM 1400 C CA . ASN A 1 176 ? 23.130 49.405 13.446 1.00 12.19 176 ASN A CA 1
ATOM 1401 C C . ASN A 1 176 ? 24.256 49.817 14.365 1.00 15.00 176 ASN A C 1
ATOM 1402 O O . ASN A 1 176 ? 25.408 49.964 13.938 1.00 15.08 176 ASN A O 1
ATOM 1407 N N . TYR A 1 177 ? 23.895 50.061 15.634 1.00 15.15 177 TYR A N 1
ATOM 1408 C CA . TYR A 1 177 ? 24.856 50.525 16.655 1.00 15.96 177 TYR A CA 1
ATOM 1409 C C . TYR A 1 177 ? 25.507 51.852 16.271 1.00 15.24 177 TYR A C 1
ATOM 1410 O O . TYR A 1 177 ? 26.644 52.131 16.659 1.00 15.96 177 TYR A O 1
ATOM 1419 N N . LEU A 1 178 ? 24.751 52.716 15.588 1.00 15.74 178 LEU A N 1
ATOM 1420 C CA . LEU A 1 178 ? 25.157 54.091 15.329 1.00 15.97 178 LEU A CA 1
ATOM 1421 C C . LEU A 1 178 ? 24.848 54.971 16.560 1.00 15.45 178 LEU A C 1
ATOM 1422 O O . LEU A 1 178 ? 23.685 55.137 16.940 1.00 18.28 178 LEU A O 1
ATOM 1427 N N . HIS A 1 179 ? 25.885 55.537 17.168 1.00 17.58 179 HIS A N 1
ATOM 1428 C CA . HIS A 1 179 ? 25.659 56.455 18.293 1.00 19.94 179 HIS A CA 1
ATOM 1429 C C . HIS A 1 179 ? 24.776 57.607 17.848 1.00 19.64 179 HIS A C 1
ATOM 1430 O O . HIS A 1 179 ? 25.089 58.291 16.876 1.00 18.08 179 HIS A O 1
ATOM 1437 N N . SER A 1 180 ? 23.680 57.849 18.575 1.00 18.62 180 SER A N 1
ATOM 1438 C CA . SER A 1 180 ? 22.737 58.896 18.178 1.00 19.61 180 SER A CA 1
ATOM 1439 C C . SER A 1 180 ? 22.667 60.051 19.184 1.00 22.61 180 SER A C 1
ATOM 1440 O O . SER A 1 180 ? 21.679 60.796 19.185 1.00 20.45 180 SER A O 1
ATOM 1443 N N . GLU A 1 181 ? 23.693 60.195 20.030 1.00 22.87 181 GLU A N 1
ATOM 1444 C CA . GLU A 1 181 ? 23.887 61.358 20.914 1.00 24.02 181 GLU A CA 1
ATOM 1445 C C . GLU A 1 181 ? 22.665 61.509 21.806 1.00 19.64 181 GLU A C 1
ATOM 1446 O O . GLU A 1 181 ? 22.408 60.615 22.633 1.00 22.93 181 GLU A O 1
ATOM 1452 N N A ASP A 1 182 ? 21.898 62.599 21.702 0.54 26.74 182 ASP A N 1
ATOM 1453 N N B ASP A 1 182 ? 21.896 62.600 21.693 0.46 26.74 182 ASP A N 1
ATOM 1454 C CA A ASP A 1 182 ? 20.738 62.821 22.549 0.54 26.43 182 ASP A CA 1
ATOM 1455 C CA B ASP A 1 182 ? 20.726 62.813 22.529 0.46 26.42 182 ASP A CA 1
ATOM 1456 C C A ASP A 1 182 ? 19.423 62.417 21.889 0.54 26.08 182 ASP A C 1
ATOM 1457 C C B ASP A 1 182 ? 19.488 62.072 22.028 0.46 26.67 182 ASP A C 1
ATOM 1458 O O A ASP A 1 182 ? 18.356 62.768 22.396 0.54 23.78 182 ASP A O 1
ATOM 1459 O O B ASP A 1 182 ? 18.553 61.833 22.808 0.46 22.48 182 ASP A O 1
ATOM 1468 N N . SER A 1 183 ? 19.472 61.681 20.751 1.00 20.75 183 SER A N 1
ATOM 1469 C CA . SER A 1 183 ? 18.268 61.132 20.156 1.00 21.03 183 SER A CA 1
ATOM 1470 C C . SER A 1 183 ? 18.052 59.695 20.607 1.00 19.18 183 SER A C 1
ATOM 1471 O O . SER A 1 183 ? 19.019 58.931 20.680 1.00 20.67 183 SER A O 1
ATOM 1474 N N . PRO A 1 184 ? 16.808 59.321 20.915 1.00 16.52 184 PRO A N 1
ATOM 1475 C CA . PRO A 1 184 ? 16.497 57.922 21.244 1.00 15.20 184 PRO A CA 1
ATOM 1476 C C . PRO A 1 184 ? 16.516 57.004 20.027 1.00 14.70 184 PRO A C 1
ATOM 1477 O O . PRO A 1 184 ? 16.318 55.793 20.181 1.00 18.55 184 PRO A O 1
ATOM 1481 N N . TYR A 1 185 ? 16.665 57.556 18.846 1.00 17.08 185 TYR A N 1
ATOM 1482 C CA . TYR A 1 185 ? 16.726 56.746 17.617 1.00 14.46 185 TYR A CA 1
ATOM 1483 C C . TYR A 1 185 ? 18.175 56.669 17.137 1.00 15.83 185 TYR A C 1
ATOM 1484 O O . TYR A 1 185 ? 18.627 57.616 16.523 1.00 17.04 185 TYR A O 1
ATOM 1493 N N . PHE A 1 186 ? 18.927 55.590 17.414 1.00 16.61 186 PHE A N 1
ATOM 1494 C CA . PHE A 1 186 ? 18.497 54.417 18.149 1.00 14.86 186 PHE A CA 1
ATOM 1495 C C . PHE A 1 186 ? 19.448 54.016 19.275 1.00 13.09 186 PHE A C 1
ATOM 1496 O O . PHE A 1 186 ? 19.194 53.011 19.969 1.00 17.45 186 PHE A O 1
ATOM 1504 N N . TYR A 1 187 ? 20.565 54.731 19.404 1.00 17.24 187 TYR A N 1
ATOM 1505 C CA . TYR A 1 187 ? 21.597 54.389 20.390 1.00 17.28 187 TYR A CA 1
ATOM 1506 C C . TYR A 1 187 ? 22.082 55.643 21.103 1.00 16.89 187 TYR A C 1
ATOM 1507 O O . TYR A 1 187 ? 23.185 56.143 20.856 1.00 17.37 187 TYR A O 1
ATOM 1516 N N . PRO A 1 188 ? 21.265 56.182 22.006 1.00 18.29 188 PRO A N 1
ATOM 1517 C CA . PRO A 1 188 ? 21.667 57.410 22.699 1.00 19.72 188 PRO A CA 1
ATOM 1518 C C . PRO A 1 188 ? 22.805 57.155 23.674 1.00 18.03 188 PRO A C 1
ATOM 1519 O O . PRO A 1 188 ? 22.974 56.046 24.193 1.00 18.56 188 PRO A O 1
ATOM 1523 N N . THR A 1 189 ? 23.563 58.227 23.921 1.00 19.95 189 THR A N 1
ATOM 1524 C CA . THR A 1 189 ? 24.686 58.197 24.860 1.00 20.84 189 THR A CA 1
ATOM 1525 C C . THR A 1 189 ? 24.350 57.488 26.174 1.00 22.51 189 THR A C 1
ATOM 1526 O O . THR A 1 189 ? 25.133 56.672 26.664 1.00 21.88 189 THR A O 1
ATOM 1530 N N . THR A 1 190 ? 23.219 57.820 26.782 1.00 20.38 190 THR A N 1
ATOM 1531 C CA . THR A 1 190 ? 22.679 57.031 27.866 1.00 18.65 190 THR A CA 1
ATOM 1532 C C . THR A 1 190 ? 21.565 56.154 27.322 1.00 21.30 190 THR A C 1
ATOM 1533 O O . THR A 1 190 ? 20.574 56.696 26.827 1.00 20.39 190 THR A O 1
ATOM 1537 N N . PRO A 1 191 ? 21.684 54.811 27.440 1.00 19.79 191 PRO A N 1
ATOM 1538 C CA . PRO A 1 191 ? 22.664 54.015 28.209 1.00 16.65 191 PRO A CA 1
ATOM 1539 C C . PRO A 1 191 ? 23.904 53.547 27.450 1.00 20.93 191 PRO A C 1
ATOM 1540 O O . PRO A 1 191 ? 24.758 52.879 28.035 1.00 20.23 191 PRO A O 1
ATOM 1544 N N . TRP A 1 192 ? 24.003 53.831 26.154 1.00 19.72 192 TRP A N 1
ATOM 1545 C CA . TRP A 1 192 ? 24.908 53.016 25.342 1.00 19.32 192 TRP A CA 1
ATOM 1546 C C . TRP A 1 192 ? 26.379 53.342 25.515 1.00 22.49 192 TRP A C 1
ATOM 1547 O O . TRP A 1 192 ? 27.229 52.467 25.257 1.00 21.80 192 TRP A O 1
ATOM 1558 N N . LYS A 1 193 ? 26.705 54.537 26.013 1.00 20.39 193 LYS A N 1
ATOM 1559 C CA . LYS A 1 193 ? 28.076 54.847 26.384 1.00 21.08 193 LYS A CA 1
ATOM 1560 C C . LYS A 1 193 ? 28.269 54.950 27.890 1.00 24.96 193 LYS A C 1
ATOM 1561 O O . LYS A 1 193 ? 29.399 55.176 28.335 1.00 29.14 193 LYS A O 1
ATOM 1567 N N . THR A 1 194 ? 27.229 54.734 28.674 1.00 20.71 194 THR A N 1
ATOM 1568 C CA . THR A 1 194 ? 27.307 54.946 30.124 1.00 21.19 194 THR A CA 1
ATOM 1569 C C . THR A 1 194 ? 27.141 53.693 30.971 1.00 24.79 194 THR A C 1
ATOM 1570 O O . THR A 1 194 ? 27.708 53.637 32.064 1.00 26.57 194 THR A O 1
ATOM 1574 N N . ASN A 1 195 ? 26.352 52.728 30.557 1.00 23.78 195 ASN A N 1
ATOM 1575 C CA . ASN A 1 195 ? 26.048 51.541 31.337 1.00 21.23 195 ASN A CA 1
ATOM 1576 C C . ASN A 1 195 ? 26.996 50.406 30.961 1.00 25.77 195 ASN A C 1
ATOM 1577 O O . ASN A 1 195 ? 27.108 50.078 29.770 1.00 20.75 195 ASN A O 1
ATOM 1582 N N . PRO A 1 196 ? 27.688 49.784 31.928 1.00 20.28 196 PRO A N 1
ATOM 1583 C CA . PRO A 1 196 ? 28.616 48.699 31.582 1.00 24.40 196 PRO A CA 1
ATOM 1584 C C . PRO A 1 196 ? 27.983 47.562 30.793 1.00 20.03 196 PRO A C 1
ATOM 1585 O O . PRO A 1 196 ? 28.677 46.965 29.964 1.00 20.55 196 PRO A O 1
ATOM 1589 N N . LYS A 1 197 ? 26.725 47.209 31.058 1.00 21.15 197 LYS A N 1
ATOM 1590 C CA . LYS A 1 197 ? 26.096 46.114 30.319 1.00 22.01 197 LYS A CA 1
ATOM 1591 C C . LYS A 1 197 ? 25.997 46.455 28.844 1.00 22.02 197 LYS A C 1
ATOM 1592 O O . LYS A 1 197 ? 26.276 45.607 27.986 1.00 20.30 197 LYS A O 1
ATOM 1598 N N . HIS A 1 198 ? 25.628 47.697 28.550 1.00 18.22 198 HIS A N 1
ATOM 1599 C CA . HIS A 1 198 ? 25.475 48.128 27.165 1.00 18.52 198 HIS A CA 1
ATOM 1600 C C . HIS A 1 198 ? 26.826 48.250 26.477 1.00 21.79 198 HIS A C 1
ATOM 1601 O O . HIS A 1 198 ? 26.977 47.825 25.325 1.00 19.76 198 HIS A O 1
ATOM 1608 N N . ILE A 1 199 ? 27.820 48.817 27.162 1.00 20.10 199 ILE A N 1
ATOM 1609 C CA . ILE A 1 199 ? 29.174 48.890 26.626 1.00 19.90 199 ILE A CA 1
ATOM 1610 C C . ILE A 1 199 ? 29.688 47.494 26.292 1.00 19.56 199 ILE A C 1
ATOM 1611 O O . ILE A 1 199 ? 30.233 47.264 25.201 1.00 20.50 199 ILE A O 1
ATOM 1616 N N . ALA A 1 200 ? 29.473 46.523 27.189 1.00 19.20 200 ALA A N 1
ATOM 1617 C CA . ALA A 1 200 ? 29.940 45.162 26.930 1.00 19.55 200 ALA A CA 1
ATOM 1618 C C . ALA A 1 200 ? 29.184 44.527 25.766 1.00 21.88 200 ALA A C 1
ATOM 1619 O O . ALA A 1 200 ? 29.769 43.772 24.977 1.00 19.49 200 ALA A O 1
ATOM 1621 N N . HIS A 1 201 ? 27.879 44.804 25.653 1.00 20.23 201 HIS A N 1
ATOM 1622 C CA . HIS A 1 201 ? 27.093 44.259 24.538 1.00 17.63 201 HIS A CA 1
ATOM 1623 C C . HIS A 1 201 ? 27.631 44.746 23.198 1.00 18.28 201 HIS A C 1
ATOM 1624 O O . HIS A 1 201 ? 27.793 43.953 22.267 1.00 17.01 201 HIS A O 1
ATOM 1631 N N . VAL A 1 202 ? 27.909 46.045 23.076 1.00 17.22 202 VAL A N 1
ATOM 1632 C CA . VAL A 1 202 ? 28.433 46.568 21.820 1.00 17.43 202 VAL A CA 1
ATOM 1633 C 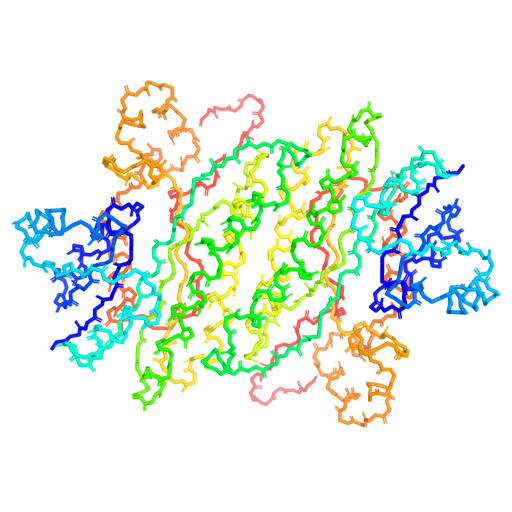C . VAL A 1 202 ? 29.794 45.961 21.511 1.00 18.90 202 VAL A C 1
ATOM 1634 O O . VAL A 1 202 ? 30.097 45.615 20.351 1.00 18.40 202 VAL A O 1
ATOM 1638 N N . LYS A 1 203 ? 30.625 45.781 22.538 1.00 19.87 203 LYS A N 1
ATOM 1639 C CA . LYS A 1 203 ? 31.931 45.153 22.319 1.00 19.25 203 LYS A CA 1
ATOM 1640 C C . LYS A 1 203 ? 31.785 43.721 21.837 1.00 17.77 203 LYS A C 1
ATOM 1641 O O . LYS A 1 203 ? 32.597 43.256 21.034 1.00 21.61 203 LYS A O 1
ATOM 1647 N N . LYS A 1 204 ? 30.741 43.026 22.273 1.00 16.57 204 LYS A N 1
ATOM 1648 C CA . LYS A 1 204 ? 30.535 41.633 21.892 1.00 17.24 204 LYS A CA 1
ATOM 1649 C C . LYS A 1 204 ? 29.993 41.488 20.466 1.00 19.63 204 LYS A C 1
ATOM 1650 O O . LYS A 1 204 ? 30.437 40.596 19.714 1.00 19.27 204 LYS A O 1
ATOM 1656 N N . VAL A 1 205 ? 29.000 42.302 20.078 1.00 16.29 205 VAL A N 1
ATOM 1657 C CA . VAL A 1 205 ? 28.236 42.019 18.853 1.00 15.32 205 VAL A CA 1
ATOM 1658 C C . VAL A 1 205 ? 28.723 42.769 17.625 1.00 14.62 205 VAL A C 1
ATOM 1659 O O . VAL A 1 205 ? 28.265 42.446 16.517 1.00 16.59 205 VAL A O 1
ATOM 1663 N N . THR A 1 206 ? 29.619 43.751 17.759 1.00 15.75 206 THR A N 1
ATOM 1664 C CA . THR A 1 206 ? 30.228 44.388 16.599 1.00 15.05 206 THR A CA 1
ATOM 1665 C C . THR A 1 206 ? 31.670 43.914 16.435 1.00 17.88 206 THR A C 1
ATOM 1666 O O . THR A 1 206 ? 32.362 43.610 17.409 1.00 17.87 206 THR A O 1
ATOM 1670 N N . ALA A 1 207 ? 32.112 43.819 15.186 1.00 15.87 207 ALA A N 1
ATOM 1671 C CA . ALA A 1 207 ? 33.491 43.416 14.954 1.00 15.46 207 ALA A CA 1
ATOM 1672 C C . ALA A 1 207 ? 34.467 44.466 15.443 1.00 16.24 207 ALA A C 1
ATOM 1673 O O . ALA A 1 207 ? 35.518 44.117 15.998 1.00 17.63 207 ALA A O 1
ATOM 1675 N N . LEU A 1 208 ? 34.145 45.761 15.250 1.00 16.35 208 LEU A N 1
ATOM 1676 C CA . LEU A 1 208 ? 35.027 46.847 15.669 1.00 17.02 208 LEU A CA 1
ATOM 1677 C C . LEU A 1 208 ? 34.895 47.196 17.148 1.00 18.31 208 LEU A C 1
ATOM 1678 O O . LEU A 1 208 ? 35.688 48.035 17.626 1.00 18.62 208 LEU A O 1
ATOM 1683 N N . GLN A 1 209 ? 33.948 46.578 17.855 1.00 18.37 209 GLN A N 1
ATOM 1684 C CA . GLN A 1 209 ? 33.827 46.664 19.322 1.00 16.71 209 GLN A CA 1
ATOM 1685 C C . GLN A 1 209 ? 33.595 48.098 19.796 1.00 20.22 209 GLN A C 1
ATOM 1686 O O . GLN A 1 209 ? 34.159 48.541 20.811 1.00 20.18 209 GLN A O 1
ATOM 1692 N N . ARG A 1 210 ? 32.711 48.810 19.099 1.00 17.91 210 ARG A N 1
ATOM 1693 C CA . ARG A 1 210 ? 32.358 50.187 19.441 1.00 16.65 210 ARG A CA 1
ATOM 1694 C C . ARG A 1 210 ? 31.089 50.546 18.686 1.00 17.65 210 ARG A C 1
ATOM 1695 O O . ARG A 1 210 ? 30.730 49.890 17.698 1.00 17.52 210 ARG A O 1
ATOM 1703 N N . LEU A 1 211 ? 30.452 51.630 19.129 1.00 19.27 211 LEU A N 1
ATOM 1704 C CA . LEU A 1 211 ? 29.392 52.278 18.365 1.00 17.92 211 LEU A CA 1
ATOM 1705 C C . LEU A 1 211 ? 29.952 52.953 17.114 1.00 16.38 211 LEU A C 1
ATOM 1706 O O . LEU A 1 211 ? 31.098 53.415 17.083 1.00 19.48 211 LEU A O 1
ATOM 1711 N N . GLY A 1 212 ? 29.127 53.021 16.054 1.00 16.87 212 GLY A N 1
ATOM 1712 C CA . GLY A 1 212 ? 29.470 53.857 14.924 1.00 16.89 212 GLY A CA 1
ATOM 1713 C C . GLY A 1 212 ? 29.264 55.324 15.251 1.00 18.77 212 GLY A C 1
ATOM 1714 O O . GLY A 1 212 ? 28.498 55.666 16.162 1.00 19.54 212 GLY A O 1
ATOM 1715 N N . THR A 1 213 ? 29.942 56.206 14.519 1.00 18.28 213 THR A N 1
ATOM 1716 C CA . THR A 1 213 ? 29.882 57.643 14.815 1.00 18.34 213 THR A CA 1
ATOM 1717 C C . THR A 1 213 ? 29.033 58.379 13.782 1.00 19.21 213 THR A C 1
ATOM 1718 O O . THR A 1 213 ? 28.900 57.951 12.627 1.00 18.41 213 THR A O 1
ATOM 1722 N N . GLN A 1 214 ? 28.464 59.525 14.201 1.00 18.97 214 GLN A N 1
ATOM 1723 C CA . GLN A 1 214 ? 27.730 60.365 13.269 1.00 19.20 214 GLN A CA 1
ATOM 1724 C C . GLN A 1 214 ? 28.630 60.809 12.130 1.00 19.59 214 GLN A C 1
ATOM 1725 O O . GLN A 1 214 ? 28.163 60.961 10.996 1.00 20.48 214 GLN A O 1
ATOM 1731 N N . LYS A 1 215 ? 29.922 61.008 12.421 1.00 21.84 215 LYS A N 1
ATOM 1732 C CA . LYS A 1 215 ? 30.865 61.418 11.389 1.00 21.26 215 LYS A CA 1
ATOM 1733 C C . LYS A 1 215 ? 31.001 60.348 10.313 1.00 18.36 215 LYS A C 1
ATOM 1734 O O . LYS A 1 215 ? 31.026 60.662 9.122 1.00 20.58 215 LYS A O 1
ATOM 1740 N N . GLU A 1 216 ? 31.080 59.074 10.709 1.00 19.17 216 GLU A N 1
ATOM 1741 C CA . GLU A 1 216 ? 31.173 58.013 9.703 1.00 16.76 216 GLU A CA 1
ATOM 1742 C C . GLU A 1 216 ? 29.938 57.979 8.815 1.00 17.24 216 GLU A C 1
ATOM 1743 O O . GLU A 1 216 ? 30.046 57.866 7.592 1.00 18.56 216 GLU A O 1
ATOM 1749 N N . LEU A 1 217 ? 28.751 58.057 9.412 1.00 18.05 217 LEU A N 1
ATOM 1750 C CA . LEU A 1 217 ? 27.533 58.099 8.609 1.00 17.51 217 LEU A CA 1
ATOM 1751 C C . LEU A 1 217 ? 27.537 59.311 7.683 1.00 19.40 217 LEU A C 1
ATOM 1752 O O . LEU A 1 217 ? 27.222 59.207 6.496 1.00 19.39 217 LEU A O 1
ATOM 1757 N N . GLY A 1 218 ? 27.884 60.484 8.224 1.00 20.52 218 GLY A N 1
ATOM 1758 C CA . GLY A 1 218 ? 27.895 61.683 7.398 1.00 19.22 218 GLY A CA 1
ATOM 1759 C C . GLY A 1 218 ? 28.900 61.616 6.257 1.00 19.17 218 GLY A C 1
ATOM 1760 O O . GLY A 1 218 ? 28.625 62.089 5.152 1.00 19.30 218 GLY A O 1
ATOM 1761 N N . GLU A 1 219 ? 30.080 61.021 6.511 1.00 20.58 219 GLU A N 1
ATOM 1762 C CA . GLU A 1 219 ? 31.068 60.856 5.440 1.00 21.29 219 GLU A CA 1
ATOM 1763 C C . GLU A 1 219 ? 30.510 60.007 4.311 1.00 18.74 219 GLU A C 1
ATOM 1764 O O . GLU A 1 219 ? 30.683 60.336 3.131 1.00 20.77 219 GLU A O 1
ATOM 1770 N N . LEU A 1 220 ? 29.818 58.913 4.648 1.00 18.92 220 LEU A N 1
ATOM 1771 C CA . LEU A 1 220 ? 29.241 58.072 3.595 1.00 18.29 220 LEU A CA 1
ATOM 1772 C C . LEU A 1 220 ? 28.157 58.821 2.814 1.00 18.40 220 LEU A C 1
ATOM 1773 O O . LEU A 1 220 ? 28.106 58.769 1.577 1.00 19.81 220 LEU A O 1
ATOM 1778 N N . VAL A 1 221 ? 27.264 59.521 3.533 1.00 18.53 221 VAL A N 1
ATOM 1779 C CA . VAL A 1 221 ? 26.192 60.256 2.863 1.00 17.68 221 VAL A CA 1
ATOM 1780 C C . VAL A 1 221 ? 26.775 61.286 1.908 1.00 16.48 221 VAL A C 1
ATOM 1781 O O . VAL A 1 221 ? 26.347 61.398 0.756 1.00 18.80 221 VAL A O 1
ATOM 1785 N N . ALA A 1 222 ? 27.769 62.050 2.372 1.00 20.01 222 ALA A N 1
ATOM 1786 C CA . ALA A 1 222 ? 28.343 63.095 1.515 1.00 21.02 222 ALA A CA 1
ATOM 1787 C C . ALA A 1 222 ? 29.095 62.497 0.327 1.00 21.48 222 ALA A C 1
ATOM 1788 O O . ALA A 1 222 ? 29.010 63.009 -0.794 1.00 20.97 222 ALA A O 1
ATOM 1790 N N . PHE A 1 223 ? 29.803 61.393 0.547 1.00 22.13 223 PHE A N 1
ATOM 1791 C CA . PHE A 1 223 ? 30.483 60.717 -0.559 1.00 19.83 223 PHE A CA 1
ATOM 1792 C C . PHE A 1 223 ? 29.482 60.274 -1.638 1.00 22.42 223 PHE A C 1
ATOM 1793 O O . PHE A 1 223 ? 29.676 60.532 -2.840 1.00 20.84 223 PHE A O 1
ATOM 1801 N N . LEU A 1 224 ? 28.404 59.589 -1.240 1.00 18.34 224 LEU A N 1
ATOM 1802 C CA . LEU A 1 224 ? 27.418 59.147 -2.222 1.00 18.27 224 LEU A CA 1
ATOM 1803 C C . LEU A 1 224 ? 26.764 60.332 -2.931 1.00 21.01 224 LEU A C 1
ATOM 1804 O O . LEU A 1 224 ? 26.508 60.281 -4.147 1.00 22.99 224 LEU A O 1
ATOM 1809 N N . ALA A 1 225 ? 26.450 61.395 -2.182 1.00 21.12 225 ALA A N 1
ATOM 1810 C CA . ALA A 1 225 ? 25.743 62.542 -2.742 1.00 23.21 225 ALA A CA 1
ATOM 1811 C C . ALA A 1 225 ? 26.640 63.417 -3.603 1.00 26.60 225 ALA A C 1
ATOM 1812 O O . ALA A 1 225 ? 26.132 64.266 -4.352 1.00 25.61 225 ALA A O 1
ATOM 1814 N N . SER A 1 226 ? 27.954 63.215 -3.518 1.00 24.28 226 SER A N 1
ATOM 1815 C CA . SER A 1 226 ? 28.910 64.048 -4.241 1.00 28.31 226 SER A CA 1
ATOM 1816 C C . SER A 1 226 ? 28.889 63.805 -5.738 1.00 23.04 226 SER A C 1
ATOM 1817 O O . SER A 1 226 ? 29.412 64.629 -6.488 1.00 25.88 226 SER A O 1
ATOM 1820 N N . GLY A 1 227 ? 28.349 62.682 -6.199 1.00 23.95 227 GLY A N 1
ATOM 1821 C CA . GLY A 1 227 ? 28.501 62.315 -7.594 1.00 24.75 227 GLY A CA 1
ATOM 1822 C C . GLY A 1 227 ? 29.854 61.720 -7.950 1.00 23.06 227 GLY A C 1
ATOM 1823 O O . GLY A 1 227 ? 30.157 61.584 -9.139 1.00 29.48 227 GLY A O 1
ATOM 1824 N N . SER A 1 228 ? 30.665 61.368 -6.956 1.00 27.85 228 SER A N 1
ATOM 1825 C CA . SER A 1 228 ? 31.972 60.755 -7.182 1.00 31.10 228 SER A CA 1
ATOM 1826 C C . SER A 1 228 ? 31.911 59.250 -7.402 1.00 27.75 228 SER A C 1
ATOM 1827 O O . SER A 1 228 ? 32.885 58.679 -7.919 1.00 25.31 228 SER A O 1
ATOM 1830 N N . CYS A 1 229 ? 30.836 58.585 -6.992 1.00 23.25 229 CYS A N 1
ATOM 1831 C CA . CYS A 1 229 ? 30.772 57.134 -7.192 1.00 21.11 229 CYS A CA 1
ATOM 1832 C C . CYS A 1 229 ? 29.336 56.704 -7.485 1.00 17.36 229 CYS A C 1
ATOM 1833 O O . CYS A 1 229 ? 28.761 55.816 -6.820 1.00 17.78 229 CYS A O 1
ATOM 1836 N N . ASP A 1 230 ? 28.767 57.273 -8.545 1.00 16.97 230 ASP A N 1
ATOM 1837 C CA . ASP A 1 230 ? 27.410 56.921 -8.950 1.00 18.72 230 ASP A CA 1
ATOM 1838 C C . ASP A 1 230 ? 27.271 55.444 -9.314 1.00 15.19 230 ASP A C 1
ATOM 1839 O O . ASP A 1 230 ? 26.159 54.894 -9.237 1.00 16.21 230 ASP A O 1
ATOM 1844 N N . TYR A 1 231 ? 28.363 54.800 -9.744 1.00 15.34 231 TYR A N 1
ATOM 1845 C CA . TYR A 1 231 ? 28.305 53.412 -10.193 1.00 15.00 231 TYR A CA 1
ATOM 1846 C C . TYR A 1 231 ? 27.970 52.431 -9.070 1.00 15.89 231 TYR A C 1
ATOM 1847 O O . TYR A 1 231 ? 27.766 51.249 -9.357 1.00 15.19 231 TYR A O 1
ATOM 1856 N N . LEU A 1 232 ? 27.868 52.892 -7.815 1.00 15.14 232 LEU A N 1
ATOM 1857 C CA . LEU A 1 232 ? 27.348 52.058 -6.730 1.00 15.68 232 LEU A CA 1
ATOM 1858 C C . LEU A 1 232 ? 25.825 52.023 -6.688 1.00 15.78 232 LEU A C 1
ATOM 1859 O O . LEU A 1 232 ? 25.260 51.402 -5.775 1.00 15.24 232 LEU A O 1
ATOM 1864 N N . THR A 1 233 ? 25.135 52.687 -7.624 1.00 15.05 233 THR A N 1
ATOM 1865 C CA . THR A 1 233 ? 23.677 52.793 -7.513 1.00 15.04 233 THR A CA 1
ATOM 1866 C C . THR A 1 233 ? 23.014 51.434 -7.268 1.00 16.88 233 THR A C 1
ATOM 1867 O O . THR A 1 233 ? 23.387 50.405 -7.854 1.00 15.38 233 THR A O 1
ATOM 1871 N N . GLY A 1 234 ? 22.024 51.448 -6.372 1.00 14.97 234 GLY A N 1
ATOM 1872 C CA . GLY A 1 234 ? 21.305 50.253 -5.974 1.00 15.48 234 GLY A CA 1
ATOM 1873 C C . GLY A 1 234 ? 21.873 49.555 -4.742 1.00 11.69 234 GLY A C 1
ATOM 1874 O O . GLY A 1 234 ? 21.252 48.621 -4.249 1.00 15.45 234 GLY A O 1
ATOM 1875 N N . GLN A 1 235 ? 23.023 49.980 -4.261 1.00 13.32 235 GLN A N 1
ATOM 1876 C CA . GLN A 1 235 ? 23.662 49.321 -3.138 1.00 13.56 235 GLN A CA 1
ATOM 1877 C C . GLN A 1 235 ? 22.882 49.507 -1.849 1.00 16.51 235 GLN A C 1
ATOM 1878 O O . GLN A 1 235 ? 22.386 50.598 -1.560 1.00 14.86 235 GLN A O 1
ATOM 1884 N N A ILE A 1 236 ? 22.763 48.428 -1.084 0.53 15.02 236 ILE A N 1
ATOM 1885 N N B ILE A 1 236 ? 22.779 48.429 -1.084 0.47 15.02 236 ILE A N 1
ATOM 1886 C CA A ILE A 1 236 ? 22.422 48.481 0.336 0.53 14.10 236 ILE A CA 1
ATOM 1887 C CA B ILE A 1 236 ? 22.435 48.478 0.332 0.47 14.10 236 ILE A CA 1
ATOM 1888 C C A ILE A 1 236 ? 23.736 48.409 1.106 0.53 15.15 236 ILE A C 1
ATOM 1889 C C B ILE A 1 236 ? 23.746 48.414 1.103 0.47 15.15 236 ILE A C 1
ATOM 1890 O O A ILE A 1 236 ? 24.468 47.408 1.016 0.53 15.11 236 ILE A O 1
ATOM 1891 O O B ILE A 1 236 ? 24.485 47.419 1.013 0.47 15.12 236 ILE A O 1
ATOM 1900 N N . PHE A 1 237 ? 24.052 49.470 1.851 1.00 13.78 237 PHE A N 1
ATOM 1901 C CA . PHE A 1 237 ? 25.271 49.530 2.644 1.00 14.75 237 PHE A CA 1
ATOM 1902 C C . PHE A 1 237 ? 24.940 49.092 4.057 1.00 15.90 237 PHE A C 1
ATOM 1903 O O . PHE A 1 237 ? 24.012 49.626 4.659 1.00 19.70 237 PHE A O 1
ATOM 1911 N N . TRP A 1 238 ? 25.695 48.147 4.605 1.00 13.97 238 TRP A N 1
ATOM 1912 C CA . TRP A 1 238 ? 25.512 47.761 6.006 1.00 13.19 238 TRP A CA 1
ATOM 1913 C C . TRP A 1 238 ? 26.513 48.538 6.857 1.00 17.10 238 TRP A C 1
ATOM 1914 O O . TRP A 1 238 ? 27.720 48.266 6.831 1.00 17.18 238 TRP A O 1
ATOM 1925 N N . LEU A 1 239 ? 26.018 49.526 7.590 1.00 13.65 239 LEU A N 1
ATOM 1926 C CA . LEU A 1 239 ? 26.878 50.418 8.356 1.00 15.24 239 LEU A CA 1
ATOM 1927 C C . LEU A 1 239 ? 26.761 50.040 9.826 1.00 14.93 239 LEU A C 1
ATOM 1928 O O . LEU A 1 239 ? 26.086 50.717 10.625 1.00 15.48 239 LEU A O 1
ATOM 1933 N N . ALA A 1 240 ? 27.371 48.900 10.176 1.00 14.29 240 ALA A N 1
ATOM 1934 C CA . ALA A 1 240 ? 27.094 48.308 11.479 1.00 14.91 240 ALA A CA 1
ATOM 1935 C C . ALA A 1 240 ? 28.374 47.767 12.120 1.00 16.11 240 ALA A C 1
ATOM 1936 O O . ALA A 1 240 ? 28.291 46.935 13.020 1.00 14.13 240 ALA A O 1
ATOM 1938 N N . GLY A 1 241 ? 29.548 48.202 11.648 1.00 16.24 241 GLY A N 1
ATOM 1939 C CA . GLY A 1 241 ? 30.807 47.883 12.333 1.00 15.86 241 GLY A CA 1
ATOM 1940 C C . GLY A 1 241 ? 31.132 46.411 12.347 1.00 17.20 241 GLY A C 1
ATOM 1941 O O . GLY A 1 241 ? 31.855 45.932 13.241 1.00 16.90 241 GLY A O 1
ATOM 1942 N N . GLY A 1 242 ? 30.636 45.677 11.367 1.00 15.32 242 GLY A N 1
ATOM 1943 C CA . GLY A 1 242 ? 30.868 44.248 11.350 1.00 18.95 242 GLY A CA 1
ATOM 1944 C C . GLY A 1 242 ? 29.876 43.410 12.114 1.00 17.53 242 GLY A C 1
ATOM 1945 O O . GLY A 1 242 ? 30.037 42.184 12.170 1.00 18.55 242 GLY A O 1
ATOM 1946 N N . PHE A 1 243 ? 28.857 44.015 12.711 1.00 17.89 243 PHE A N 1
ATOM 1947 C CA . PHE A 1 243 ? 27.741 43.260 13.256 1.00 16.93 243 PHE A CA 1
ATOM 1948 C C . PHE A 1 243 ? 27.113 42.411 12.130 1.00 14.23 243 PHE A C 1
ATOM 1949 O O . PHE A 1 243 ? 27.059 42.885 10.982 1.00 18.14 243 PHE A O 1
ATOM 1957 N N . PRO A 1 244 ? 26.605 41.214 12.463 1.00 16.26 244 PRO A N 1
ATOM 1958 C CA . PRO A 1 244 ? 26.647 40.593 13.771 1.00 17.88 244 PRO A CA 1
ATOM 1959 C C . PRO A 1 244 ? 27.867 39.715 13.950 1.00 18.83 244 PRO A C 1
ATOM 1960 O O . PRO A 1 244 ? 28.297 39.076 12.986 1.00 18.93 244 PRO A O 1
ATOM 1964 N N . MET A 1 245 ? 28.402 39.699 15.160 1.00 17.47 245 MET A N 1
ATOM 1965 C CA . MET A 1 245 ? 29.319 38.653 15.573 1.00 17.46 245 MET A CA 1
ATOM 1966 C C . MET A 1 245 ? 28.507 37.457 16.042 1.00 19.00 245 MET A C 1
ATOM 1967 O O . MET A 1 245 ? 27.578 37.602 16.857 1.00 20.50 245 MET A O 1
ATOM 1972 N N . ILE A 1 246 ? 28.862 36.275 15.533 1.00 18.29 246 ILE A N 1
ATOM 1973 C CA . ILE A 1 246 ? 28.114 35.047 15.759 1.00 21.64 246 ILE A CA 1
ATOM 1974 C C . ILE A 1 246 ? 28.800 34.253 16.874 1.00 20.51 246 ILE A C 1
ATOM 1975 O O . ILE A 1 246 ? 30.008 34.003 16.833 1.00 18.02 246 ILE A O 1
ATOM 1980 N N . GLU A 1 247 ? 28.027 33.832 17.846 1.00 20.42 247 GLU A N 1
ATOM 1981 C CA . GLU A 1 247 ? 28.543 33.100 18.984 1.00 18.83 247 GLU A CA 1
ATOM 1982 C C . GLU A 1 247 ? 29.274 31.796 18.600 1.00 17.26 247 GLU A C 1
ATOM 1983 O O . GLU A 1 247 ? 28.721 30.954 17.905 1.00 17.58 247 GLU A O 1
ATOM 1989 N N . ARG A 1 248 ? 30.496 31.616 19.097 1.00 18.27 248 ARG A N 1
ATOM 1990 C CA . ARG A 1 248 ? 31.298 30.452 18.746 1.00 17.81 248 ARG A CA 1
ATOM 1991 C C . ARG A 1 248 ? 31.105 29.281 19.726 1.00 20.94 248 ARG A C 1
ATOM 1992 O O . ARG A 1 248 ? 30.491 29.402 20.794 1.00 19.43 248 ARG A O 1
ATOM 2000 N N . TRP A 1 249 ? 31.616 28.122 19.306 1.00 18.03 249 TRP A N 1
ATOM 2001 C CA . TRP A 1 249 ? 31.476 26.889 20.070 1.00 19.82 249 TRP A CA 1
ATOM 2002 C C . TRP A 1 249 ? 32.098 27.008 21.460 1.00 18.60 249 TRP A C 1
ATOM 2003 O O . TRP A 1 249 ? 32.998 27.823 21.686 1.00 21.93 249 TRP A O 1
ATOM 2014 N N . PRO A 1 250 ? 31.680 26.146 22.379 1.00 18.52 250 PRO A N 1
ATOM 2015 C CA . PRO A 1 250 ? 32.302 26.142 23.717 1.00 22.74 250 PRO A CA 1
ATOM 2016 C C . PRO A 1 250 ? 33.808 25.968 23.622 1.00 27.32 250 PRO A C 1
ATOM 2017 O O . PRO A 1 250 ? 34.310 25.212 22.789 1.00 27.93 250 PRO A O 1
ATOM 2021 N N . GLY A 1 251 ? 34.519 26.646 24.510 1.00 29.68 251 GLY A N 1
ATOM 2022 C CA . GLY A 1 251 ? 35.948 26.474 24.603 1.00 33.17 251 GLY A CA 1
ATOM 2023 C C . GLY A 1 251 ? 36.751 27.419 23.748 1.00 38.51 251 GLY A C 1
ATOM 2024 O O . GLY A 1 251 ? 37.985 27.381 23.802 1.00 48.87 251 GLY A O 1
ATOM 2025 N N . MET A 1 252 ? 36.108 28.240 22.967 1.00 33.69 252 MET A N 1
ATOM 2026 C CA . MET A 1 252 ? 36.810 29.259 22.207 1.00 34.85 252 MET A CA 1
ATOM 2027 C C . MET A 1 252 ? 36.643 30.597 22.894 1.00 31.81 252 MET A C 1
ATOM 2028 O O . MET A 1 252 ? 35.566 30.883 23.418 1.00 34.95 252 MET A O 1
ATOM 2033 N N . PRO A 1 253 ? 37.678 31.427 22.954 1.00 30.06 253 PRO A N 1
ATOM 2034 C CA . PRO A 1 253 ? 37.546 32.717 23.645 1.00 34.51 253 PRO A CA 1
ATOM 2035 C C . PRO A 1 253 ? 36.620 33.667 22.904 1.00 47.34 253 PRO A C 1
ATOM 2036 O O . PRO A 1 253 ? 36.314 33.490 21.727 1.00 31.72 253 PRO A O 1
ATOM 2040 N N . GLU A 1 254 ? 36.173 34.697 23.609 1.00 44.68 254 GLU A N 1
ATOM 2041 C CA . GLU A 1 254 ? 35.383 35.722 22.937 1.00 56.80 254 GLU A CA 1
ATOM 2042 C C . GLU A 1 254 ? 36.303 36.698 22.207 1.00 57.45 254 GLU A C 1
ATOM 2043 O O . GLU A 1 254 ? 35.845 37.608 21.511 1.00 56.21 254 GLU A O 1
ATOM 2050 N N . HIS B 1 1 ? -7.453 14.631 12.274 1.00 58.34 1 HIS B N 1
ATOM 2051 C CA . HIS B 1 1 ? -6.448 14.881 11.239 1.00 61.53 1 HIS B CA 1
ATOM 2052 C C . HIS B 1 1 ? -5.916 16.322 11.292 1.00 51.06 1 HIS B C 1
ATOM 2053 O O . HIS B 1 1 ? -6.500 17.198 11.938 1.00 51.12 1 HIS B O 1
ATOM 2055 N N . ALA B 1 2 ? -4.800 16.556 10.607 1.00 51.11 2 ALA B N 1
ATOM 2056 C CA . ALA B 1 2 ? -4.176 17.871 10.597 1.00 31.00 2 ALA B CA 1
ATOM 2057 C C . ALA B 1 2 ? -4.916 18.805 9.644 1.00 26.48 2 ALA B C 1
ATOM 2058 O O . ALA B 1 2 ? -5.306 18.411 8.541 1.00 28.52 2 ALA B O 1
ATOM 2060 N N . THR B 1 3 ? -5.111 20.042 10.083 1.00 21.38 3 THR B N 1
ATOM 2061 C CA . THR B 1 3 ? -5.812 21.042 9.290 1.00 18.83 3 THR B CA 1
ATOM 2062 C C . THR B 1 3 ? -4.837 22.002 8.629 1.00 21.39 3 THR B C 1
ATOM 2063 O O . THR B 1 3 ? -3.804 22.346 9.197 1.00 20.52 3 THR B O 1
ATOM 2067 N N . ALA B 1 4 ? -5.223 22.489 7.448 1.00 21.05 4 ALA B N 1
ATOM 2068 C CA . ALA B 1 4 ? -4.452 23.523 6.782 1.00 20.32 4 ALA B CA 1
ATOM 2069 C C . ALA B 1 4 ? -5.403 24.562 6.218 1.00 18.66 4 ALA B C 1
ATOM 2070 O O . ALA B 1 4 ? -6.426 24.208 5.621 1.00 21.79 4 ALA B O 1
ATOM 2072 N N . ILE B 1 5 ? -5.051 25.835 6.358 1.00 17.18 5 ILE B N 1
ATOM 2073 C CA . ILE B 1 5 ? -5.734 26.917 5.658 1.00 20.55 5 ILE B CA 1
ATOM 2074 C C . ILE B 1 5 ? -4.918 27.318 4.440 1.00 19.63 5 ILE B C 1
ATOM 2075 O O . ILE B 1 5 ? -3.713 27.582 4.557 1.00 19.21 5 ILE B O 1
ATOM 2080 N N . VAL B 1 6 ? -5.575 27.407 3.285 1.00 17.66 6 VAL B N 1
ATOM 2081 C CA . VAL B 1 6 ? -4.971 27.967 2.073 1.00 15.93 6 VAL B CA 1
ATOM 2082 C C . VAL B 1 6 ? -5.829 29.150 1.668 1.00 17.23 6 VAL B C 1
ATOM 2083 O O . VAL B 1 6 ? -7.043 28.986 1.446 1.00 18.30 6 VAL B O 1
ATOM 2087 N N . THR B 1 7 ? -5.222 30.333 1.571 1.00 16.07 7 THR B N 1
ATOM 2088 C CA . THR B 1 7 ? -5.976 31.532 1.205 1.00 16.67 7 THR B CA 1
ATOM 2089 C C . THR B 1 7 ? -5.910 31.741 -0.309 1.00 17.74 7 THR B C 1
ATOM 2090 O O . THR B 1 7 ? -5.092 31.131 -1.013 1.00 17.49 7 THR B O 1
ATOM 2094 N N . ASN B 1 8 ? -6.832 32.575 -0.813 1.00 15.86 8 ASN B N 1
ATOM 2095 C CA . ASN B 1 8 ? -6.950 32.894 -2.247 1.00 16.03 8 ASN B CA 1
ATOM 2096 C C . ASN B 1 8 ? -6.794 31.652 -3.109 1.00 19.39 8 ASN B C 1
ATOM 2097 O O . ASN B 1 8 ? -6.003 31.615 -4.049 1.00 17.80 8 ASN B O 1
ATOM 2102 N N . VAL B 1 9 ? -7.574 30.613 -2.780 1.00 15.54 9 VAL B N 1
ATOM 2103 C CA . VAL B 1 9 ? -7.274 29.282 -3.277 1.00 15.56 9 VAL B CA 1
ATOM 2104 C C . VAL B 1 9 ? -7.361 29.178 -4.796 1.00 18.16 9 VAL B C 1
ATOM 2105 O O . VAL B 1 9 ? -6.732 28.294 -5.396 1.00 18.56 9 VAL B O 1
ATOM 2109 N N . LYS B 1 10 ? -8.129 30.048 -5.441 1.00 18.07 10 LYS B N 1
ATOM 2110 C CA . LYS B 1 10 ? -8.303 29.983 -6.885 1.00 18.12 10 LYS B CA 1
ATOM 2111 C C . LYS B 1 10 ? -7.133 30.591 -7.659 1.00 16.55 10 LYS B C 1
ATOM 2112 O O . LYS B 1 10 ? -7.132 30.535 -8.893 1.00 18.73 10 LYS B O 1
ATOM 2118 N N . HIS B 1 11 ? -6.140 31.171 -6.976 1.00 17.52 11 HIS B N 1
ATOM 2119 C CA . HIS B 1 11 ? -5.143 32.016 -7.621 1.00 17.13 11 HIS B CA 1
ATOM 2120 C C . HIS B 1 11 ? -3.746 31.611 -7.178 1.00 15.39 11 HIS B C 1
ATOM 2121 O O . HIS B 1 11 ? -3.576 31.039 -6.108 1.00 17.28 11 HIS B O 1
ATOM 2128 N N . PHE B 1 12 ? -2.752 31.964 -7.996 1.00 15.58 12 PHE B N 1
ATOM 2129 C CA . PHE B 1 12 ? -1.320 31.897 -7.599 1.00 13.46 12 PHE B CA 1
ATOM 2130 C C . PHE B 1 12 ? -0.990 30.475 -7.178 1.00 15.57 12 PHE B C 1
ATOM 2131 O O . PHE B 1 12 ? -1.153 29.560 -8.008 1.00 17.68 12 PHE B O 1
ATOM 2139 N N . GLY B 1 13 ? -0.537 30.240 -5.947 1.00 15.19 13 GLY B N 1
ATOM 2140 C CA . GLY B 1 13 ? -0.164 28.904 -5.529 1.00 16.25 13 GLY B CA 1
ATOM 2141 C C . GLY B 1 13 ? -1.280 28.166 -4.824 1.00 16.85 13 GLY B C 1
ATOM 2142 O O . GLY B 1 13 ? -1.040 27.142 -4.177 1.00 17.46 13 GLY B O 1
ATOM 2143 N N . GLY B 1 14 ? -2.515 28.659 -4.961 1.00 18.13 14 GLY B N 1
ATOM 2144 C CA . GLY B 1 14 ? -3.602 28.140 -4.136 1.00 18.54 14 GLY B CA 1
ATOM 2145 C C . GLY B 1 14 ? -4.013 26.704 -4.439 1.00 16.48 14 GLY B C 1
ATOM 2146 O O . GLY B 1 14 ? -4.098 25.872 -3.531 1.00 18.68 14 GLY B O 1
ATOM 2147 N N . MET B 1 15 ? -4.273 26.382 -5.713 1.00 17.51 15 MET B N 1
ATOM 2148 C CA . MET B 1 15 ? -4.756 25.035 -6.014 1.00 18.71 15 MET B CA 1
ATOM 2149 C C . MET B 1 15 ? -3.655 23.991 -5.869 1.00 19.25 15 MET B C 1
ATOM 2150 O O . MET B 1 15 ? -3.894 22.911 -5.331 1.00 19.66 15 MET B O 1
ATOM 2155 N N . GLY B 1 16 ? -2.438 24.297 -6.322 1.00 18.29 16 GLY B N 1
ATOM 2156 C CA . GLY B 1 16 ? -1.340 23.366 -6.103 1.00 19.52 16 GLY B CA 1
ATOM 2157 C C . GLY B 1 16 ? -1.167 23.034 -4.635 1.00 18.48 16 GLY B C 1
ATOM 2158 O O . GLY B 1 16 ? -1.015 21.864 -4.260 1.00 20.34 16 GLY B O 1
ATOM 2159 N N . SER B 1 17 ? -1.181 24.074 -3.782 1.00 16.95 17 SER B N 1
ATOM 2160 C CA . SER B 1 17 ? -1.077 23.886 -2.337 1.00 19.85 17 SER B CA 1
ATOM 2161 C C . SER B 1 17 ? -2.234 23.055 -1.802 1.00 21.08 17 SER B C 1
ATOM 2162 O O . SER B 1 17 ? -2.029 22.064 -1.088 1.00 20.57 17 SER B O 1
ATOM 2165 N N . ALA B 1 18 ? -3.464 23.482 -2.101 1.00 19.46 18 ALA B N 1
ATOM 2166 C CA . ALA B 1 18 ? -4.628 22.824 -1.509 1.00 23.37 18 ALA B CA 1
ATOM 2167 C C . ALA B 1 18 ? -4.724 21.368 -1.950 1.00 21.65 18 ALA B C 1
ATOM 2168 O O . ALA B 1 18 ? -4.974 20.480 -1.121 1.00 21.89 18 ALA B O 1
ATOM 2170 N N . LEU B 1 19 ? -4.518 21.101 -3.244 1.00 20.01 19 LEU B N 1
ATOM 2171 C CA . LEU B 1 19 ? -4.692 19.750 -3.766 1.00 21.49 19 LEU B CA 1
ATOM 2172 C C . LEU B 1 19 ? -3.611 18.798 -3.247 1.00 22.99 19 LEU B C 1
ATOM 2173 O O . LEU B 1 19 ? -3.913 17.651 -2.876 1.00 23.79 19 LEU B O 1
ATOM 2178 N N . ARG B 1 20 ? -2.364 19.269 -3.133 1.00 21.78 20 ARG B N 1
ATOM 2179 C CA . ARG B 1 20 ? -1.314 18.386 -2.627 1.00 22.70 20 ARG B CA 1
ATOM 2180 C C . ARG B 1 20 ? -1.394 18.198 -1.115 1.00 23.46 20 ARG B C 1
ATOM 2181 O O . ARG B 1 20 ? -1.093 17.110 -0.611 1.00 24.35 20 ARG B O 1
ATOM 2189 N N . LEU B 1 21 ? -1.750 19.243 -0.363 1.00 21.02 21 LEU B N 1
ATOM 2190 C CA . LEU B 1 21 ? -1.966 19.074 1.068 1.00 21.11 21 LEU B CA 1
ATOM 2191 C C . LEU B 1 21 ? -3.090 18.084 1.343 1.00 22.81 21 LEU B C 1
ATOM 2192 O O . LEU B 1 21 ? -2.984 17.254 2.255 1.00 24.82 21 LEU B O 1
ATOM 2197 N N . SER B 1 22 ? -4.168 18.154 0.555 1.00 21.93 22 SER B N 1
ATOM 2198 C CA . SER B 1 22 ? -5.266 17.210 0.734 1.00 22.98 22 SER B CA 1
ATOM 2199 C C . SER B 1 22 ? -4.809 15.788 0.458 1.00 27.12 22 SER B C 1
ATOM 2200 O O . SER B 1 22 ? -5.122 14.865 1.226 1.00 26.74 22 SER B O 1
ATOM 2203 N N . GLU B 1 23 ? -4.082 15.591 -0.647 1.00 24.87 23 GLU B N 1
ATOM 2204 C CA . GLU B 1 23 ? -3.562 14.266 -0.977 1.00 26.71 23 GLU B CA 1
ATOM 2205 C C . GLU B 1 23 ? -2.645 13.736 0.120 1.00 33.48 23 GLU B C 1
ATOM 2206 O O . GLU B 1 23 ? -2.623 12.528 0.382 1.00 33.11 23 GLU B O 1
ATOM 2212 N N . ALA B 1 24 ? -1.898 14.613 0.786 1.00 30.39 24 ALA B N 1
ATOM 2213 C CA . ALA B 1 24 ? -1.061 14.212 1.912 1.00 28.41 24 ALA B CA 1
ATOM 2214 C C . ALA B 1 24 ? -1.847 13.981 3.191 1.00 33.97 24 ALA B C 1
ATOM 2215 O O . ALA B 1 24 ? -1.232 13.695 4.225 1.00 34.41 24 ALA B O 1
ATOM 2217 N N . GLY B 1 25 ? -3.167 14.135 3.173 1.00 30.11 25 GLY B N 1
ATOM 2218 C CA . GLY B 1 25 ? -3.985 13.803 4.327 1.00 31.77 25 GLY B CA 1
ATOM 2219 C C . GLY B 1 25 ? -4.447 14.966 5.186 1.00 30.10 25 GLY B C 1
ATOM 2220 O O . GLY B 1 25 ? -5.086 14.733 6.223 1.00 31.77 25 GLY B O 1
ATOM 2221 N N . HIS B 1 26 ? -4.149 16.205 4.805 1.00 26.86 26 HIS B N 1
ATOM 2222 C CA . HIS B 1 26 ? -4.674 17.350 5.535 1.00 26.95 26 HIS B CA 1
ATOM 2223 C C . HIS B 1 26 ? -6.134 17.575 5.181 1.00 24.71 26 HIS B C 1
ATOM 2224 O O . HIS B 1 26 ? -6.558 17.358 4.032 1.00 26.18 26 HIS B O 1
ATOM 2231 N N . THR B 1 27 ? -6.894 18.021 6.182 1.00 26.62 27 THR B N 1
ATOM 2232 C CA . THR B 1 27 ? -8.176 18.679 5.957 1.00 23.78 27 THR B CA 1
ATOM 2233 C C . THR B 1 27 ? -7.890 20.114 5.547 1.00 22.18 27 THR B C 1
ATOM 2234 O O . THR B 1 27 ? -7.335 20.874 6.344 1.00 23.62 27 THR B O 1
ATOM 2238 N N . VAL B 1 28 ? -8.264 20.488 4.327 1.00 20.69 28 VAL B N 1
ATOM 2239 C CA . VAL B 1 28 ? -7.832 21.761 3.737 1.00 22.50 28 VAL B CA 1
ATOM 2240 C C . VAL B 1 28 ? -9.022 22.719 3.691 1.00 21.88 28 VAL B C 1
ATOM 2241 O O . VAL B 1 28 ? -9.966 22.533 2.907 1.00 22.52 28 VAL B O 1
ATOM 2245 N N . LEU B 1 29 ? -8.953 23.744 4.528 1.00 19.71 29 LEU B N 1
ATOM 2246 C CA . LEU B 1 29 ? -9.951 24.809 4.595 1.00 19.32 29 LEU B CA 1
ATOM 2247 C C . LEU B 1 29 ? -9.509 25.939 3.666 1.00 20.35 29 LEU B C 1
ATOM 2248 O O . LEU B 1 29 ? -8.415 26.498 3.833 1.00 22.69 29 LEU B O 1
ATOM 2253 N N . CYS B 1 30 ? -10.344 26.255 2.679 1.00 19.12 30 CYS B N 1
ATOM 2254 C CA . CYS B 1 30 ? -9.977 27.148 1.585 1.00 19.52 30 CYS B CA 1
ATOM 2255 C C . CYS B 1 30 ? -10.707 28.475 1.685 1.00 24.97 30 CYS B C 1
ATOM 2256 O O . CYS B 1 30 ? -11.944 28.514 1.762 1.00 20.67 30 CYS B O 1
ATOM 2259 N N . HIS B 1 31 ? -9.944 29.557 1.642 1.00 19.09 31 HIS B N 1
ATOM 2260 C CA . HIS B 1 31 ? -10.456 30.914 1.533 1.00 17.54 31 HIS B CA 1
ATOM 2261 C C . HIS B 1 31 ? -10.342 31.381 0.080 1.00 19.45 31 HIS B C 1
ATOM 2262 O O . HIS B 1 31 ? -9.460 30.932 -0.661 1.00 18.47 31 HIS B O 1
ATOM 2269 N N . ASP B 1 32 ? -11.278 32.244 -0.344 1.00 17.04 32 ASP B N 1
ATOM 2270 C CA . ASP B 1 32 ? -11.200 32.923 -1.636 1.00 18.24 32 ASP B CA 1
ATOM 2271 C C . ASP B 1 32 ? -12.191 34.076 -1.628 1.00 21.66 32 ASP B C 1
ATOM 2272 O O . ASP B 1 32 ? -13.275 33.969 -1.022 1.00 18.87 32 ASP B O 1
ATOM 2277 N N . GLU B 1 33 ? -11.825 35.187 -2.265 1.00 19.52 33 GLU B N 1
ATOM 2278 C CA . GLU B 1 33 ? -12.759 36.314 -2.288 1.00 19.26 33 GLU B CA 1
ATOM 2279 C C . GLU B 1 33 ? -14.068 35.942 -2.972 1.00 20.85 33 GLU B C 1
ATOM 2280 O O . GLU B 1 33 ? -15.121 36.496 -2.631 1.00 22.46 33 GLU B O 1
ATOM 2286 N N . SER B 1 34 ? -14.038 35.003 -3.907 1.00 19.26 34 SER B N 1
ATOM 2287 C CA . SER B 1 34 ? -15.273 34.625 -4.595 1.00 20.27 34 SER B CA 1
ATOM 2288 C C . SER B 1 34 ? -16.233 33.900 -3.666 1.00 23.37 34 SER B C 1
ATOM 2289 O O . SER B 1 34 ? -17.439 33.863 -3.948 1.00 21.99 3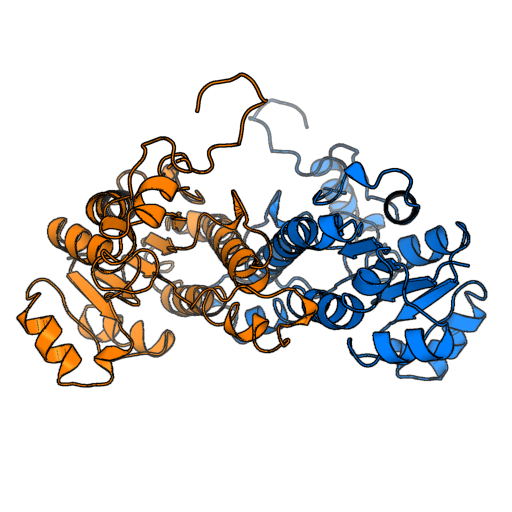4 SER B O 1
ATOM 2292 N N . PHE B 1 35 ? -15.749 33.355 -2.553 1.00 20.04 35 PHE B N 1
ATOM 2293 C CA . PHE B 1 35 ? -16.605 32.608 -1.633 1.00 20.93 35 PHE B CA 1
ATOM 2294 C C . PHE B 1 35 ? -17.504 33.527 -0.819 1.00 22.27 35 PHE B C 1
ATOM 2295 O O . PHE B 1 35 ? -18.267 33.020 0.024 1.00 25.93 35 PHE B O 1
ATOM 2303 N N . LYS B 1 36 ? -17.433 34.848 -1.040 1.00 21.48 36 LYS B N 1
ATOM 2304 C CA . LYS B 1 36 ? -18.488 35.742 -0.549 1.00 24.63 36 LYS B CA 1
ATOM 2305 C C . LYS B 1 36 ? -19.840 35.432 -1.170 1.00 26.72 36 LYS B C 1
ATOM 2306 O O . LYS B 1 36 ? -20.863 35.891 -0.641 1.00 26.24 36 LYS B O 1
ATOM 2312 N N . GLN B 1 37 ? -19.858 34.730 -2.295 1.00 23.66 37 GLN B N 1
ATOM 2313 C CA . GLN B 1 37 ? -21.085 34.335 -2.984 1.00 21.89 37 GLN B CA 1
ATOM 2314 C C . GLN B 1 37 ? -21.316 32.852 -2.760 1.00 27.09 37 GLN B C 1
ATOM 2315 O O . GLN B 1 37 ? -20.479 32.030 -3.150 1.00 24.48 37 GLN B O 1
ATOM 2321 N N A LYS B 1 38 ? -22.456 32.506 -2.148 0.43 25.46 38 LYS B N 1
ATOM 2322 N N B LYS B 1 38 ? -22.458 32.517 -2.146 0.57 25.45 38 LYS B N 1
ATOM 2323 C CA A LYS B 1 38 ? -22.724 31.108 -1.813 0.43 24.02 38 LYS B CA 1
ATOM 2324 C CA B LYS B 1 38 ? -22.761 31.127 -1.808 0.57 24.00 38 LYS B CA 1
ATOM 2325 C C A LYS B 1 38 ? -22.617 30.209 -3.035 0.43 26.61 38 LYS B C 1
ATOM 2326 C C B LYS B 1 38 ? -22.637 30.216 -3.021 0.57 26.60 38 LYS B C 1
ATOM 2327 O O A LYS B 1 38 ? -22.092 29.095 -2.947 0.43 27.38 38 LYS B O 1
ATOM 2328 O O B LYS B 1 38 ? -22.103 29.109 -2.918 0.57 27.38 38 LYS B O 1
ATOM 2339 N N . LYS B 1 39 ? -23.107 30.680 -4.185 1.00 27.99 39 LYS B N 1
ATOM 2340 C CA . LYS B 1 39 ? -23.061 29.878 -5.404 1.00 28.49 39 LYS B CA 1
ATOM 2341 C C . LYS B 1 39 ? -21.634 29.504 -5.789 1.00 29.17 39 LYS B C 1
ATOM 2342 O O . LYS B 1 39 ? -21.385 28.382 -6.249 1.00 29.25 39 LYS B O 1
ATOM 2348 N N . GLU B 1 40 ? -20.706 30.468 -5.693 1.00 26.00 40 GLU B N 1
ATOM 2349 C CA . GLU B 1 40 ? -19.294 30.199 -5.984 1.00 24.20 40 GLU B CA 1
ATOM 2350 C C . GLU B 1 40 ? -18.707 29.199 -4.999 1.00 24.79 40 GLU B C 1
ATOM 2351 O O . GLU B 1 40 ? -17.981 28.278 -5.394 1.00 26.28 40 GLU B O 1
ATOM 2357 N N . LEU B 1 41 ? -18.986 29.382 -3.709 1.00 24.23 41 LEU B N 1
ATOM 2358 C CA . LEU B 1 41 ? -18.485 28.442 -2.713 1.00 24.18 41 LEU B CA 1
ATOM 2359 C C . LEU B 1 41 ? -19.029 27.039 -2.957 1.00 27.40 41 LEU B C 1
ATOM 2360 O O . LEU B 1 41 ? -18.297 26.045 -2.844 1.00 25.66 41 LEU B O 1
ATOM 2365 N N . GLU B 1 42 ? -20.326 26.934 -3.291 1.00 28.44 42 GLU B N 1
ATOM 2366 C CA . GLU B 1 42 ? -20.928 25.621 -3.489 1.00 28.99 42 GLU B CA 1
ATOM 2367 C C . GLU B 1 42 ? -20.423 24.948 -4.761 1.00 24.11 42 GLU B C 1
ATOM 2368 O O . GLU B 1 42 ? -20.235 23.724 -4.785 1.00 29.01 42 GLU B O 1
ATOM 2374 N N . ALA B 1 43 ? -20.180 25.722 -5.820 1.00 28.67 43 ALA B N 1
ATOM 2375 C CA . ALA B 1 43 ? -19.627 25.156 -7.046 1.00 29.33 43 ALA B CA 1
ATOM 2376 C C . ALA B 1 43 ? -18.211 24.646 -6.823 1.00 32.80 43 ALA B C 1
ATOM 2377 O O . ALA B 1 43 ? -17.803 23.633 -7.404 1.00 30.89 43 ALA B O 1
ATOM 2379 N N . PHE B 1 44 ? -17.441 25.356 -6.003 1.00 29.41 44 PHE B N 1
ATOM 2380 C CA . PHE B 1 44 ? -16.108 24.887 -5.654 1.00 30.64 44 PHE B CA 1
ATOM 2381 C C . PHE B 1 44 ? -16.182 23.589 -4.861 1.00 27.59 44 PHE B C 1
ATOM 2382 O O . PHE B 1 44 ? -15.472 22.620 -5.167 1.00 29.69 44 PHE B O 1
ATOM 2390 N N . ALA B 1 45 ? -17.027 23.553 -3.824 1.00 26.94 45 ALA B N 1
ATOM 2391 C CA . ALA B 1 45 ? -17.166 22.349 -3.006 1.00 25.59 45 ALA B CA 1
ATOM 2392 C C . ALA B 1 45 ? -17.607 21.142 -3.829 1.00 31.82 45 ALA B C 1
ATOM 2393 O O . ALA B 1 45 ? -17.207 20.004 -3.533 1.00 35.09 45 ALA B O 1
ATOM 2395 N N . GLU B 1 46 ? -18.428 21.358 -4.856 1.00 30.30 46 GLU B N 1
ATOM 2396 C CA . GLU B 1 46 ? -18.848 20.230 -5.680 1.00 36.93 46 GLU B CA 1
ATOM 2397 C C . GLU B 1 46 ? -17.725 19.761 -6.605 1.00 38.29 46 GLU B C 1
ATOM 2398 O O . GLU B 1 46 ? -17.533 18.548 -6.790 1.00 34.84 46 GLU B O 1
ATOM 2404 N N . THR B 1 47 ? -16.960 20.697 -7.184 1.00 30.61 47 THR B N 1
ATOM 2405 C CA . THR B 1 47 ? -15.857 20.308 -8.063 1.00 30.40 47 THR B CA 1
ATOM 2406 C C . THR B 1 47 ? -14.726 19.641 -7.283 1.00 31.04 47 THR B C 1
ATOM 2407 O O . THR B 1 47 ? -14.077 18.713 -7.788 1.00 31.92 47 THR B O 1
ATOM 2411 N N . TYR B 1 48 ? -14.475 20.097 -6.053 1.00 29.48 48 TYR B N 1
ATOM 2412 C CA . TYR B 1 48 ? -13.359 19.618 -5.232 1.00 30.89 48 TYR B CA 1
ATOM 2413 C C . TYR B 1 48 ? -13.892 19.074 -3.911 1.00 29.55 48 TYR B C 1
ATOM 2414 O O . TYR B 1 48 ? -13.769 19.715 -2.854 1.00 25.97 48 TYR B O 1
ATOM 2423 N N . PRO B 1 49 ? -14.471 17.870 -3.920 1.00 29.32 49 PRO B N 1
ATOM 2424 C CA . PRO B 1 49 ? -15.038 17.326 -2.669 1.00 31.51 49 PRO B CA 1
ATOM 2425 C C . PRO B 1 49 ? -14.009 17.058 -1.584 1.00 32.98 49 PRO B C 1
ATOM 2426 O O . PRO B 1 49 ? -14.377 16.971 -0.408 1.00 32.82 49 PRO B O 1
ATOM 2430 N N . GLN B 1 50 ? -12.728 16.933 -1.936 1.00 33.48 50 GLN B N 1
ATOM 2431 C CA . GLN B 1 50 ? -11.665 16.779 -0.950 1.00 33.77 50 GLN B CA 1
ATOM 2432 C C . GLN B 1 50 ? -11.259 18.098 -0.307 1.00 30.62 50 GLN B C 1
ATOM 2433 O O . GLN B 1 50 ? -10.418 18.087 0.591 1.00 31.83 50 GLN B O 1
ATOM 2439 N N . LEU B 1 51 ? -11.813 19.224 -0.737 1.00 25.65 51 LEU B N 1
ATOM 2440 C CA . LEU B 1 51 ? -11.492 20.516 -0.161 1.00 27.80 51 LEU B CA 1
ATOM 2441 C C . LEU B 1 51 ? -12.719 21.069 0.552 1.00 30.49 51 LEU B C 1
ATOM 2442 O O . LEU B 1 51 ? -13.854 20.703 0.236 1.00 27.94 51 LEU B O 1
ATOM 2447 N N . LYS B 1 52 ? -12.492 21.956 1.522 1.00 26.29 52 LYS B N 1
ATOM 2448 C CA . LYS B 1 52 ? -13.556 22.541 2.344 1.00 24.10 52 LYS B CA 1
ATOM 2449 C C . LYS B 1 52 ? -13.522 24.061 2.219 1.00 25.61 52 LYS B C 1
ATOM 2450 O O . LYS B 1 52 ? -12.857 24.730 3.019 1.00 23.19 52 LYS B O 1
ATOM 2456 N N . PRO B 1 53 ? -14.255 24.656 1.275 1.00 25.10 53 PRO B N 1
ATOM 2457 C CA . PRO B 1 53 ? -14.250 26.121 1.172 1.00 20.72 53 PRO B CA 1
ATOM 2458 C C . PRO B 1 53 ? -15.021 26.760 2.313 1.00 26.61 53 PRO B C 1
ATOM 2459 O O . PRO B 1 53 ? -16.039 26.236 2.777 1.00 27.93 53 PRO B O 1
ATOM 2463 N N . MET B 1 54 ? -14.495 27.881 2.795 1.00 22.43 54 MET B N 1
ATOM 2464 C CA . MET B 1 54 ? -15.088 28.707 3.836 1.00 22.91 54 MET B CA 1
ATOM 2465 C C . MET B 1 54 ? -15.496 30.047 3.239 1.00 21.62 54 MET B C 1
ATOM 2466 O O . MET B 1 54 ? -14.863 30.524 2.292 1.00 23.38 54 MET B O 1
ATOM 2471 N N . SER B 1 55 ? -16.502 30.702 3.840 1.00 21.45 55 SER B N 1
ATOM 2472 C CA . SER B 1 55 ? -16.908 32.005 3.329 1.00 22.07 55 SER B CA 1
ATOM 2473 C C . SER B 1 55 ? -16.184 33.181 3.982 1.00 18.62 55 SER B C 1
ATOM 2474 O O . SER B 1 55 ? -16.197 34.289 3.420 1.00 20.49 55 SER B O 1
ATOM 2477 N N . GLU B 1 56 ? -15.548 32.961 5.136 1.00 20.11 56 GLU B N 1
ATOM 2478 C CA . GLU B 1 56 ? -14.946 34.045 5.887 1.00 19.50 56 GLU B CA 1
ATOM 2479 C C . GLU B 1 56 ? -13.839 34.716 5.073 1.00 21.89 56 GLU B C 1
ATOM 2480 O O . GLU B 1 56 ? -13.078 34.059 4.356 1.00 22.50 56 GLU B O 1
ATOM 2486 N N . GLN B 1 57 ? -13.758 36.025 5.198 1.00 19.15 57 GLN B N 1
ATOM 2487 C CA . GLN B 1 57 ? -12.840 36.866 4.435 1.00 21.56 57 GLN B CA 1
ATOM 2488 C C . GLN B 1 57 ? -11.756 37.519 5.284 1.00 23.00 57 GLN B C 1
ATOM 2489 O O . GLN B 1 57 ? -10.610 37.624 4.836 1.00 24.64 57 GLN B O 1
ATOM 2495 N N . GLU B 1 58 ? -12.080 37.967 6.492 1.00 22.47 58 GLU B N 1
ATOM 2496 C CA . GLU B 1 58 ? -11.151 38.690 7.343 1.00 25.22 58 GLU B CA 1
ATOM 2497 C C . GLU B 1 58 ? -10.292 37.702 8.125 1.00 21.15 58 GLU B C 1
ATOM 2498 O O . GLU B 1 58 ? -10.748 36.613 8.471 1.00 21.11 58 GLU B O 1
ATOM 2504 N N . PRO B 1 59 ? -9.020 38.050 8.380 1.00 21.38 59 PRO B N 1
ATOM 2505 C CA . PRO B 1 59 ? -8.105 37.066 9.001 1.00 22.65 59 PRO B CA 1
ATOM 2506 C C . PRO B 1 59 ? -8.573 36.536 10.345 1.00 20.14 59 PRO B C 1
ATOM 2507 O O . PRO B 1 59 ? -8.563 35.319 10.562 1.00 24.52 59 PRO B O 1
ATOM 2511 N N . ALA B 1 60 ? -8.982 37.416 11.265 1.00 24.60 60 ALA B N 1
ATOM 2512 C CA . ALA B 1 60 ? -9.384 36.949 12.593 1.00 29.07 60 ALA B CA 1
ATOM 2513 C C . ALA B 1 60 ? -10.608 36.044 12.515 1.00 26.00 60 ALA B C 1
ATOM 2514 O O . ALA B 1 60 ? -10.639 34.976 13.138 1.00 25.88 60 ALA B O 1
ATOM 2516 N N . GLU B 1 61 ? -11.601 36.426 11.705 1.00 26.47 61 GLU B N 1
ATOM 2517 C CA . GLU B 1 61 ? -12.807 35.619 11.548 1.00 26.85 61 GLU B CA 1
ATOM 2518 C C . GLU B 1 61 ? -12.509 34.277 10.894 1.00 23.06 61 GLU B C 1
ATOM 2519 O O . GLU B 1 61 ? -13.078 33.247 11.278 1.00 24.33 61 GLU B O 1
ATOM 2525 N N . LEU B 1 62 ? -11.619 34.260 9.898 1.00 22.43 62 LEU B N 1
ATOM 2526 C CA . LEU B 1 62 ? -11.280 33.002 9.247 1.00 21.48 62 LEU B CA 1
ATOM 2527 C C . LEU B 1 62 ? -10.616 32.035 10.226 1.00 21.70 62 LEU B C 1
ATOM 2528 O O . LEU B 1 62 ? -10.943 30.840 10.258 1.00 23.45 62 LEU B O 1
ATOM 2533 N N . ILE B 1 63 ? -9.633 32.521 10.999 1.00 20.94 63 ILE B N 1
ATOM 2534 C CA . ILE B 1 63 ? -8.950 31.638 11.943 1.00 22.58 63 ILE B CA 1
ATOM 2535 C C . ILE B 1 63 ? -9.937 31.133 12.995 1.00 20.55 63 ILE B C 1
ATOM 2536 O O . ILE B 1 63 ? -9.948 29.941 13.341 1.00 24.31 63 ILE B O 1
ATOM 2541 N N A ARG B 1 64 ? -10.793 32.030 13.493 0.64 24.07 64 ARG B N 1
ATOM 2542 N N B ARG B 1 64 ? -10.793 32.029 13.493 0.36 24.12 64 ARG B N 1
ATOM 2543 C CA A ARG B 1 64 ? -11.791 31.665 14.499 0.64 26.02 64 ARG B CA 1
ATOM 2544 C CA B ARG B 1 64 ? -11.788 31.664 14.499 0.36 26.06 64 ARG B CA 1
ATOM 2545 C C A ARG B 1 64 ? -12.774 30.634 13.960 0.64 25.93 64 ARG B C 1
ATOM 2546 C C B ARG B 1 64 ? -12.773 30.635 13.960 0.36 25.98 64 ARG B C 1
ATOM 2547 O O A ARG B 1 64 ? -13.118 29.669 14.652 0.64 27.27 64 ARG B O 1
ATOM 2548 O O B ARG B 1 64 ? -13.124 29.676 14.658 0.36 27.29 64 ARG B O 1
ATOM 2563 N N . ALA B 1 65 ? -13.228 30.813 12.719 1.00 26.05 65 ALA B N 1
ATOM 2564 C CA . ALA B 1 65 ? -14.209 29.891 12.164 1.00 27.86 65 ALA B CA 1
ATOM 2565 C C . ALA B 1 65 ? -13.606 28.508 11.948 1.00 27.39 65 ALA B C 1
ATOM 2566 O O . ALA B 1 65 ? -14.246 27.488 12.236 1.00 26.19 65 ALA B O 1
ATOM 2568 N N . VAL B 1 66 ? -12.367 28.443 11.435 1.00 26.36 66 VAL B N 1
ATOM 2569 C CA . VAL B 1 66 ? -11.736 27.141 11.240 1.00 25.49 66 VAL B CA 1
ATOM 2570 C C . VAL B 1 66 ? -11.511 26.465 12.581 1.00 25.42 66 VAL B C 1
ATOM 2571 O O . VAL B 1 66 ? -11.697 25.252 12.725 1.00 26.57 66 VAL B O 1
ATOM 2575 N N . THR B 1 67 ? -11.066 27.233 13.566 1.00 22.89 67 THR B N 1
ATOM 2576 C CA . THR B 1 67 ? -10.797 26.670 14.881 1.00 22.67 67 THR B CA 1
ATOM 2577 C C . THR B 1 67 ? -12.082 26.152 15.523 1.00 31.72 67 THR B C 1
ATOM 2578 O O . THR B 1 67 ? -12.099 25.065 16.115 1.00 29.06 67 THR B O 1
ATOM 2582 N N . ARG B 1 68 ? -13.170 26.904 15.370 1.00 27.46 68 ARG B N 1
ATOM 2583 C CA . ARG B 1 68 ? -14.465 26.490 15.914 1.00 32.45 68 ARG B CA 1
ATOM 2584 C C . ARG B 1 68 ? -14.940 25.202 15.253 1.00 31.98 68 ARG B C 1
ATOM 2585 O O . ARG B 1 68 ? -15.308 24.234 15.934 1.00 33.58 68 ARG B O 1
ATOM 2593 N N . ALA B 1 69 ? -14.880 25.149 13.922 1.00 29.52 69 ALA B N 1
ATOM 2594 C CA . ALA B 1 69 ? -15.431 24.020 13.191 1.00 30.36 69 ALA B CA 1
ATOM 2595 C C . ALA B 1 69 ? -14.509 22.802 13.160 1.00 37.67 69 ALA B C 1
ATOM 2596 O O . ALA B 1 69 ? -15.006 21.666 13.170 1.00 37.50 69 ALA B O 1
ATOM 2598 N N . TYR B 1 70 ? -13.182 22.987 13.113 1.00 33.41 70 TYR B N 1
ATOM 2599 C CA . TYR B 1 70 ? -12.269 21.855 12.924 1.00 35.87 70 TYR B CA 1
ATOM 2600 C C . TYR B 1 70 ? -11.257 21.700 14.052 1.00 30.91 70 TYR B C 1
ATOM 2601 O O . TYR B 1 70 ? -10.330 20.888 13.935 1.00 37.38 70 TYR B O 1
ATOM 2610 N N . GLY B 1 71 ? -11.400 22.450 15.130 1.00 28.15 71 GLY B N 1
ATOM 2611 C CA . GLY B 1 71 ? -10.624 22.220 16.331 1.00 29.32 71 GLY B CA 1
ATOM 2612 C C . GLY B 1 71 ? -9.437 23.148 16.466 1.00 31.21 71 GLY B C 1
ATOM 2613 O O . GLY B 1 71 ? -9.220 23.753 17.521 1.00 27.82 71 GLY B O 1
ATOM 2614 N N A GLN B 1 72 ? -8.681 23.293 15.381 0.57 26.09 72 GLN B N 1
ATOM 2615 N N B GLN B 1 72 ? -8.649 23.267 15.400 0.43 26.13 72 GLN B N 1
ATOM 2616 C CA A GLN B 1 72 ? -7.412 24.003 15.442 0.57 25.36 72 GLN B CA 1
ATOM 2617 C CA B GLN B 1 72 ? -7.400 24.017 15.465 0.43 25.34 72 GLN B CA 1
ATOM 2618 C C A GLN B 1 72 ? -6.961 24.288 14.017 0.57 21.03 72 GLN B C 1
ATOM 2619 C C B GLN B 1 72 ? -6.909 24.233 14.040 0.43 21.17 72 GLN B C 1
ATOM 2620 O O A GLN B 1 72 ? -7.480 23.711 13.057 0.57 23.93 72 GLN B O 1
ATOM 2621 O O B GLN B 1 72 ? -7.369 23.579 13.100 0.43 23.57 72 GLN B O 1
ATOM 2632 N N . VAL B 1 73 ? -5.939 25.136 13.904 1.00 22.38 73 VAL B N 1
ATOM 2633 C CA . VAL B 1 73 ? -5.256 25.415 12.637 1.00 19.97 73 VAL B CA 1
ATOM 2634 C C . VAL B 1 73 ? -3.824 24.890 12.771 1.00 18.89 73 VAL B C 1
ATOM 2635 O O . VAL B 1 73 ? -3.014 25.477 13.499 1.00 21.07 73 VAL B O 1
ATOM 2639 N N . ASP B 1 74 ? -3.500 23.820 12.047 1.00 19.54 74 ASP B N 1
ATOM 2640 C CA . ASP B 1 74 ? -2.168 23.239 12.161 1.00 20.89 74 ASP B CA 1
ATOM 2641 C C . ASP B 1 74 ? -1.175 23.859 11.182 1.00 20.03 74 ASP B C 1
ATOM 2642 O O . ASP B 1 74 ? -0.004 24.039 11.534 1.00 19.88 74 ASP B O 1
ATOM 2647 N N . VAL B 1 75 ? -1.643 24.237 9.994 1.00 17.83 75 VAL B N 1
ATOM 2648 C CA . VAL B 1 75 ? -0.807 24.750 8.911 1.00 17.23 75 VAL B CA 1
ATOM 2649 C C . VAL B 1 75 ? -1.509 25.984 8.344 1.00 19.93 75 VAL B C 1
ATOM 2650 O O . VAL B 1 75 ? -2.708 25.947 8.040 1.00 18.93 75 VAL B O 1
ATOM 2654 N N . LEU B 1 76 ? -0.770 27.074 8.198 1.00 18.27 76 LEU B N 1
ATOM 2655 C CA . LEU B 1 76 ? -1.266 28.254 7.506 1.00 16.36 76 LEU B CA 1
ATOM 2656 C C . LEU B 1 76 ? -0.467 28.419 6.235 1.00 14.69 76 LEU B C 1
ATOM 2657 O O . LEU B 1 76 ? 0.760 28.536 6.317 1.00 17.01 76 LEU B O 1
ATOM 2662 N N . VAL B 1 77 ? -1.151 28.463 5.086 1.00 16.82 77 VAL B N 1
ATOM 2663 C CA . VAL B 1 77 ? -0.542 28.844 3.807 1.00 15.35 77 VAL B CA 1
ATOM 2664 C C . VAL B 1 77 ? -1.146 30.186 3.403 1.00 17.23 77 VAL B C 1
ATOM 2665 O O . VAL B 1 77 ? -2.293 30.241 2.923 1.00 17.40 77 VAL B O 1
ATOM 2669 N N . SER B 1 78 ? -0.364 31.260 3.554 1.00 16.45 78 SER B N 1
ATOM 2670 C CA . SER B 1 78 ? -0.807 32.618 3.215 1.00 15.25 78 SER B CA 1
ATOM 2671 C C . SER B 1 78 ? -0.361 32.881 1.783 1.00 17.75 78 SER B C 1
ATOM 2672 O O . SER B 1 78 ? 0.781 33.280 1.511 1.00 16.32 78 SER B O 1
ATOM 2675 N N . ASN B 1 79 ? -1.284 32.621 0.861 1.00 16.45 79 ASN B N 1
ATOM 2676 C CA . ASN B 1 79 ? -1.069 32.675 -0.575 1.00 13.57 79 ASN B CA 1
ATOM 2677 C C . ASN B 1 79 ? -1.525 34.059 -1.019 1.00 15.93 79 ASN B C 1
ATOM 2678 O O . ASN B 1 79 ? -2.658 34.265 -1.469 1.00 17.55 79 ASN B O 1
ATOM 2683 N N . ASP B 1 80 ? -0.645 35.042 -0.856 1.00 14.20 80 ASP B N 1
ATOM 2684 C CA . ASP B 1 80 ? -1.040 36.427 -0.999 1.00 16.06 80 ASP B CA 1
ATOM 2685 C C . ASP B 1 80 ? -0.917 36.887 -2.431 1.00 14.60 80 ASP B C 1
ATOM 2686 O O . ASP B 1 80 ? 0.016 36.507 -3.148 1.00 15.38 80 ASP B O 1
ATOM 2691 N N . ILE B 1 81 ? -1.866 37.729 -2.842 1.00 15.49 81 ILE B N 1
ATOM 2692 C CA . ILE B 1 81 ? -1.926 38.236 -4.207 1.00 14.70 81 ILE B CA 1
ATOM 2693 C C . ILE B 1 81 ? -2.260 39.719 -4.216 1.00 16.23 81 ILE B C 1
ATOM 2694 O O . ILE B 1 81 ? -2.869 40.256 -3.284 1.00 16.86 81 ILE B O 1
ATOM 2699 N N . PHE B 1 82 ? -1.873 40.367 -5.315 1.00 15.36 82 PHE B N 1
ATOM 2700 C CA . PHE B 1 82 ? -2.129 41.767 -5.616 1.00 16.05 82 PHE B CA 1
ATOM 2701 C C . PHE B 1 82 ? -1.779 41.944 -7.079 1.00 18.74 82 PHE B C 1
ATOM 2702 O O . PHE B 1 82 ? -0.851 41.297 -7.555 1.00 17.94 82 PHE B O 1
ATOM 2710 N N . ALA B 1 83 ? -2.530 42.777 -7.805 1.00 17.61 83 ALA B N 1
ATOM 2711 C CA . ALA B 1 83 ? -2.204 42.932 -9.212 1.00 20.87 83 ALA B CA 1
ATOM 2712 C C . ALA B 1 83 ? -0.916 43.733 -9.382 1.00 21.13 83 ALA B C 1
ATOM 2713 O O . ALA B 1 83 ? -0.827 44.863 -8.883 1.00 23.75 83 ALA B O 1
ATOM 2715 N N . PRO B 1 84 ? 0.093 43.213 -10.085 1.00 21.93 84 PRO B N 1
ATOM 2716 C CA . PRO B 1 84 ? 1.318 43.997 -10.292 1.00 20.40 84 PRO B CA 1
ATOM 2717 C C . PRO B 1 84 ? 1.005 45.101 -11.284 1.00 24.52 84 PRO B C 1
ATOM 2718 O O . PRO B 1 84 ? 0.488 44.829 -12.369 1.00 29.11 84 PRO B O 1
ATOM 2722 N N . GLU B 1 85 ? 1.272 46.341 -10.903 1.00 26.60 85 GLU B N 1
ATOM 2723 C CA . GLU B 1 85 ? 1.022 47.466 -11.791 1.00 32.23 85 GLU B CA 1
ATOM 2724 C C . GLU B 1 85 ? 2.344 48.183 -11.993 1.00 19.31 85 GLU B C 1
ATOM 2725 O O . GLU B 1 85 ? 2.950 48.640 -11.021 1.00 26.36 85 GLU B O 1
ATOM 2731 N N . PHE B 1 86 ? 2.824 48.211 -13.252 1.00 20.58 86 PHE B N 1
ATOM 2732 C CA . PHE B 1 86 ? 4.113 48.807 -13.576 1.00 18.22 86 PHE B CA 1
ATOM 2733 C C . PHE B 1 86 ? 3.889 50.278 -13.866 1.00 21.83 86 PHE B C 1
ATOM 2734 O O . PHE B 1 86 ? 3.083 50.626 -14.743 1.00 24.04 86 PHE B O 1
ATOM 2742 N N . ARG B 1 87 ? 4.567 51.128 -13.116 1.00 18.48 87 ARG B N 1
ATOM 2743 C CA . ARG B 1 87 ? 4.551 52.561 -13.343 1.00 20.23 87 ARG B CA 1
ATOM 2744 C C . ARG B 1 87 ? 5.900 53.120 -12.955 1.00 17.71 87 ARG B C 1
ATOM 2745 O O . ARG B 1 87 ? 6.522 52.620 -12.006 1.00 18.71 87 ARG B O 1
ATOM 2753 N N . PRO B 1 88 ? 6.367 54.176 -13.623 1.00 16.60 88 PRO B N 1
ATOM 2754 C CA . PRO B 1 88 ? 7.417 55.017 -13.044 1.00 18.54 88 PRO B CA 1
ATOM 2755 C C . PRO B 1 88 ? 6.998 55.522 -11.667 1.00 21.17 88 PRO B C 1
ATOM 2756 O O . PRO B 1 88 ? 5.820 55.794 -11.427 1.00 19.20 88 PRO B O 1
ATOM 2760 N N . ILE B 1 89 ? 7.984 55.706 -10.777 1.00 18.54 89 ILE B N 1
ATOM 2761 C CA . ILE B 1 89 ? 7.717 55.997 -9.362 1.00 18.99 89 ILE B CA 1
ATOM 2762 C C . ILE B 1 89 ? 6.824 57.229 -9.199 1.00 19.32 89 ILE B C 1
ATOM 2763 O O . ILE B 1 89 ? 5.925 57.249 -8.346 1.00 20.14 89 ILE B O 1
ATOM 2768 N N . ASP B 1 90 ? 7.021 58.252 -10.026 1.00 18.87 90 ASP B N 1
ATOM 2769 C CA . ASP B 1 90 ? 6.226 59.465 -9.867 1.00 22.48 90 ASP B CA 1
ATOM 2770 C C . ASP B 1 90 ? 4.818 59.330 -10.442 1.00 22.67 90 ASP B C 1
ATOM 2771 O O . ASP B 1 90 ? 3.990 60.229 -10.217 1.00 23.89 90 ASP B O 1
ATOM 2776 N N . LYS B 1 91 ? 4.505 58.234 -11.129 1.00 19.26 91 LYS B N 1
ATOM 2777 C CA . LYS B 1 91 ? 3.168 58.079 -11.708 1.00 19.55 91 LYS B CA 1
ATOM 2778 C C . LYS B 1 91 ? 2.240 57.242 -10.843 1.00 24.44 91 LYS B C 1
ATOM 2779 O O . LYS B 1 91 ? 1.018 57.240 -11.068 1.00 24.84 91 LYS B O 1
ATOM 2785 N N . TYR B 1 92 ? 2.777 56.555 -9.838 1.00 21.44 92 TYR B N 1
ATOM 2786 C CA . TYR B 1 92 ? 1.940 55.995 -8.802 1.00 19.92 92 TYR B CA 1
ATOM 2787 C C . TYR B 1 92 ? 1.333 57.117 -7.967 1.00 18.24 92 TYR B C 1
ATOM 2788 O O . TYR B 1 92 ? 1.859 58.240 -7.901 1.00 21.10 92 TYR B O 1
ATOM 2797 N N . THR B 1 93 ? 0.266 56.782 -7.247 1.00 20.20 93 THR B N 1
ATOM 2798 C CA . THR B 1 93 ? -0.075 57.540 -6.052 1.00 22.11 93 THR B CA 1
ATOM 2799 C C . THR B 1 93 ? 0.496 56.837 -4.822 1.00 18.99 93 THR B C 1
ATOM 2800 O O . THR B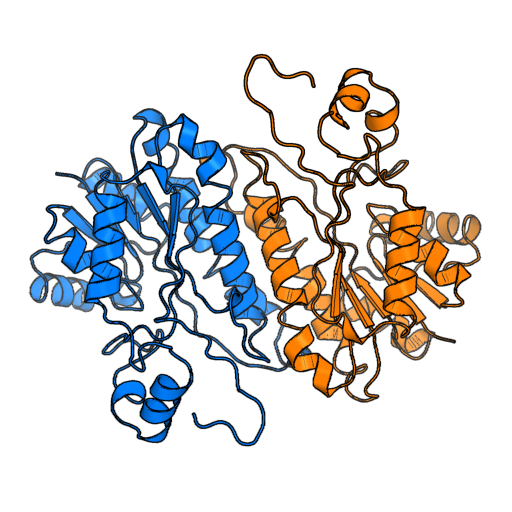 1 93 ? 0.833 55.650 -4.866 1.00 20.77 93 THR B O 1
ATOM 2804 N N . VAL B 1 94 ? 0.547 57.565 -3.704 1.00 17.65 94 VAL B N 1
ATOM 2805 C CA . VAL B 1 94 ? 0.963 56.928 -2.449 1.00 18.92 94 VAL B CA 1
ATOM 2806 C C . VAL B 1 94 ? -0.001 55.811 -2.068 1.00 22.66 94 VAL B C 1
ATOM 2807 O O . VAL B 1 94 ? 0.413 54.770 -1.538 1.00 19.71 94 VAL B O 1
ATOM 2811 N N A GLU B 1 95 ? -1.297 55.990 -2.346 0.51 19.89 95 GLU B N 1
ATOM 2812 N N B GLU B 1 95 ? -1.298 55.998 -2.342 0.49 19.90 95 GLU B N 1
ATOM 2813 C CA A GLU B 1 95 ? -2.269 54.941 -2.048 0.51 20.67 95 GLU B CA 1
ATOM 2814 C CA B GLU B 1 95 ? -2.282 54.951 -2.077 0.49 20.68 95 GLU B CA 1
ATOM 2815 C C A GLU B 1 95 ? -1.998 53.669 -2.846 0.51 20.71 95 GLU B C 1
ATOM 2816 C C B GLU B 1 95 ? -1.977 53.672 -2.838 0.49 20.71 95 GLU B C 1
ATOM 2817 O O A GLU B 1 95 ? -2.348 52.570 -2.401 0.51 22.24 95 GLU B O 1
ATOM 2818 O O B GLU B 1 95 ? -2.308 52.578 -2.370 0.49 22.24 95 GLU B O 1
ATOM 2829 N N . ASP B 1 96 ? -1.356 53.781 -4.011 1.00 18.34 96 ASP B N 1
ATOM 2830 C CA . ASP B 1 96 ? -1.003 52.578 -4.761 1.00 19.88 96 ASP B CA 1
ATOM 2831 C C . ASP B 1 96 ? 0.003 51.734 -3.978 1.00 18.67 96 ASP B C 1
ATOM 2832 O O . ASP B 1 96 ? -0.032 50.499 -4.040 1.00 20.20 96 ASP B O 1
ATOM 2837 N N . TYR B 1 97 ? 0.907 52.390 -3.259 1.00 18.29 97 TYR B N 1
ATOM 2838 C CA . TYR B 1 97 ? 1.828 51.629 -2.415 1.00 17.85 97 TYR B CA 1
ATOM 2839 C C . TYR B 1 97 ? 1.125 51.083 -1.188 1.00 17.10 97 TYR B C 1
ATOM 2840 O O . TYR B 1 97 ? 1.348 49.927 -0.819 1.00 16.05 97 TYR B O 1
ATOM 2849 N N . ARG B 1 98 ? 0.267 51.887 -0.531 1.00 17.04 98 ARG B N 1
ATOM 2850 C CA . ARG B 1 98 ? -0.488 51.349 0.602 1.00 17.83 98 ARG B CA 1
ATOM 2851 C C . ARG B 1 98 ? -1.286 50.115 0.208 1.00 17.02 98 ARG B C 1
ATOM 2852 O O . ARG B 1 98 ? -1.383 49.156 0.984 1.00 17.90 98 ARG B O 1
ATOM 2860 N N . GLY B 1 99 ? -1.901 50.119 -0.985 1.00 18.05 99 GLY B N 1
ATOM 2861 C CA . GLY B 1 99 ? -2.667 48.957 -1.392 1.00 17.01 99 GLY B CA 1
ATOM 2862 C C . GLY B 1 99 ? -1.798 47.729 -1.515 1.00 17.08 99 GLY B C 1
ATOM 2863 O O . GLY B 1 99 ? -2.211 46.624 -1.154 1.00 17.27 99 GLY B O 1
ATOM 2864 N N . ALA B 1 100 ? -0.599 47.907 -2.094 1.00 16.45 100 ALA B N 1
ATOM 2865 C CA . ALA B 1 100 ? 0.319 46.777 -2.216 1.00 14.17 100 ALA B CA 1
ATOM 2866 C C . ALA B 1 100 ? 0.761 46.266 -0.848 1.00 14.07 100 ALA B C 1
ATOM 2867 O O . ALA B 1 100 ? 0.787 45.048 -0.634 1.00 14.49 100 ALA B O 1
ATOM 2869 N N A VAL B 1 101 ? 1.111 47.164 0.083 0.56 16.43 101 VAL B N 1
ATOM 2870 N N B VAL B 1 101 ? 1.109 47.175 0.067 0.44 16.41 101 VAL B N 1
ATOM 2871 C CA A VAL B 1 101 ? 1.576 46.658 1.377 0.56 14.74 101 VAL B CA 1
ATOM 2872 C CA B VAL B 1 101 ? 1.568 46.767 1.392 0.44 14.70 101 VAL B CA 1
ATOM 2873 C C A VAL B 1 101 ? 0.414 46.066 2.161 0.56 13.84 101 VAL B C 1
ATOM 2874 C C B VAL B 1 101 ? 0.433 46.109 2.168 0.44 13.85 101 VAL B C 1
ATOM 2875 O O A VAL B 1 101 ? 0.583 45.075 2.882 0.56 14.54 101 VAL B O 1
ATOM 2876 O O B VAL B 1 101 ? 0.641 45.131 2.895 0.44 14.61 101 VAL B O 1
ATOM 2883 N N . GLU B 1 102 ? -0.797 46.608 2.002 1.00 15.30 102 GLU B N 1
ATOM 2884 C CA . GLU B 1 102 ? -1.922 46.009 2.708 1.00 17.37 102 GLU B CA 1
ATOM 2885 C C . GLU B 1 102 ? -2.155 44.576 2.246 1.00 14.13 102 GLU B C 1
ATOM 2886 O O . GLU B 1 102 ? -2.371 43.666 3.060 1.00 16.48 102 GLU B O 1
ATOM 2892 N N . ALA B 1 103 ? -2.111 44.348 0.927 1.00 15.71 103 ALA B N 1
ATOM 2893 C CA . ALA B 1 103 ? -2.376 43.018 0.402 1.00 13.62 103 ALA B CA 1
ATOM 2894 C C . ALA B 1 103 ? -1.225 42.040 0.631 1.00 14.53 103 ALA B C 1
ATOM 2895 O O . ALA B 1 103 ? -1.465 40.836 0.729 1.00 16.46 103 ALA B O 1
ATOM 2897 N N . LEU B 1 104 ? 0.024 42.531 0.610 1.00 16.13 104 LEU B N 1
ATOM 2898 C CA . LEU B 1 104 ? 1.165 41.619 0.542 1.00 13.10 104 LEU B CA 1
ATOM 2899 C C . LEU B 1 104 ? 1.991 41.545 1.814 1.00 14.00 104 LEU B C 1
ATOM 2900 O O . LEU B 1 104 ? 2.779 40.587 1.965 1.00 15.79 104 LEU B O 1
ATOM 2905 N N . GLN B 1 105 ? 1.819 42.503 2.735 1.00 15.06 105 GLN B N 1
ATOM 2906 C CA . GLN B 1 105 ? 2.501 42.486 4.030 1.00 13.26 105 GLN B CA 1
ATOM 2907 C C . GLN B 1 105 ? 1.531 42.471 5.194 1.00 16.37 105 GLN B C 1
ATOM 2908 O O . GLN B 1 105 ? 1.672 41.641 6.100 1.00 14.91 105 GLN B O 1
ATOM 2914 N N . ILE B 1 106 ? 0.569 43.404 5.211 1.00 15.02 106 ILE B N 1
ATOM 2915 C CA . ILE B 1 106 ? -0.328 43.478 6.365 1.00 15.05 106 ILE B CA 1
ATOM 2916 C C . ILE B 1 106 ? -1.149 42.210 6.465 1.00 14.28 106 ILE B C 1
ATOM 2917 O O . ILE B 1 106 ? -1.370 41.689 7.574 1.00 15.98 106 ILE B O 1
ATOM 2922 N N . ARG B 1 107 ? -1.614 41.680 5.325 1.00 14.89 107 ARG B N 1
ATOM 2923 C CA . ARG B 1 107 ? -2.461 40.487 5.379 1.00 14.93 107 ARG B CA 1
ATOM 2924 C C . ARG B 1 107 ? -1.745 39.259 5.939 1.00 15.49 107 ARG B C 1
ATOM 2925 O O . ARG B 1 107 ? -2.267 38.652 6.892 1.00 16.12 107 ARG B O 1
ATOM 2933 N N . PRO B 1 108 ? -0.552 38.866 5.471 1.00 14.94 108 PRO B N 1
ATOM 2934 C CA . PRO B 1 108 ? 0.088 37.709 6.115 1.00 14.28 108 PRO B CA 1
ATOM 2935 C C . PRO B 1 108 ? 0.381 37.996 7.584 1.00 14.90 108 PRO B C 1
ATOM 2936 O O . PRO B 1 108 ? 0.222 37.090 8.418 1.00 15.01 108 PRO B O 1
ATOM 2940 N N . PHE B 1 109 ? 0.793 39.223 7.907 1.00 15.12 109 PHE B N 1
ATOM 2941 C CA . PHE B 1 109 ? 1.007 39.595 9.310 1.00 16.05 109 PHE B CA 1
ATOM 2942 C C . PHE B 1 109 ? -0.250 39.363 10.132 1.00 15.95 109 PHE B C 1
ATOM 2943 O O . PHE B 1 109 ? -0.189 38.773 11.212 1.00 16.34 109 PHE B O 1
ATOM 2951 N N . ALA B 1 110 ? -1.405 39.821 9.624 1.00 16.05 110 ALA B N 1
ATOM 2952 C CA . ALA B 1 110 ? -2.648 39.667 10.378 1.00 15.79 110 ALA B CA 1
ATOM 2953 C C . ALA B 1 110 ? -3.006 38.195 10.592 1.00 15.88 110 ALA B C 1
ATOM 2954 O O . ALA B 1 110 ? -3.507 37.811 11.668 1.00 16.59 110 ALA B O 1
ATOM 2956 N N . LEU B 1 111 ? -2.802 37.354 9.577 1.00 15.16 111 LEU B N 1
ATOM 2957 C CA . LEU B 1 111 ? -3.107 35.934 9.738 1.00 14.23 111 LEU B CA 1
ATOM 2958 C C . LEU B 1 111 ? -2.208 35.292 10.807 1.00 18.80 111 LEU B C 1
ATOM 2959 O O . LEU B 1 111 ? -2.691 34.529 11.663 1.00 18.28 111 LEU B O 1
ATOM 2964 N N . VAL B 1 112 ? -0.903 35.597 10.806 1.00 16.92 112 VAL B N 1
ATOM 2965 C CA . VAL B 1 112 ? -0.036 35.009 11.829 1.00 17.02 112 VAL B CA 1
ATOM 2966 C C . VAL B 1 112 ? -0.390 35.567 13.206 1.00 17.23 112 VAL B C 1
ATOM 2967 O O . VAL B 1 112 ? -0.375 34.840 14.207 1.00 17.48 112 VAL B O 1
ATOM 2971 N N . ASN B 1 113 ? -0.650 36.873 13.274 1.00 15.47 113 ASN B N 1
ATOM 2972 C CA . ASN B 1 113 ? -1.070 37.530 14.509 1.00 16.04 113 ASN B CA 1
ATOM 2973 C C . ASN B 1 113 ? -2.312 36.862 15.090 1.00 16.84 113 ASN B C 1
ATOM 2974 O O . ASN B 1 113 ? -2.414 36.726 16.317 1.00 18.73 113 ASN B O 1
ATOM 2979 N N . ALA B 1 114 ? -3.192 36.334 14.239 1.00 17.50 114 ALA B N 1
ATOM 2980 C CA . ALA B 1 114 ? -4.414 35.699 14.740 1.00 22.41 114 ALA B CA 1
ATOM 2981 C C . ALA B 1 114 ? -4.249 34.223 15.095 1.00 20.97 114 ALA B C 1
ATOM 2982 O O . ALA B 1 114 ? -5.016 33.709 15.932 1.00 22.91 114 ALA B O 1
ATOM 2984 N N . VAL B 1 115 ? -3.281 33.515 14.492 1.00 17.98 115 VAL B N 1
ATOM 2985 C CA . VAL B 1 115 ? -3.155 32.077 14.679 1.00 18.20 115 VAL B CA 1
ATOM 2986 C C . VAL B 1 115 ? -1.988 31.709 15.603 1.00 19.60 115 VAL B C 1
ATOM 2987 O O . VAL B 1 115 ? -1.957 30.576 16.112 1.00 19.74 115 VAL B O 1
ATOM 2991 N N . ALA B 1 116 ? -1.057 32.624 15.863 1.00 19.59 116 ALA B N 1
ATOM 2992 C CA . ALA B 1 116 ? 0.180 32.212 16.530 1.00 17.94 116 ALA B CA 1
ATOM 2993 C C . ALA B 1 116 ? -0.065 31.715 17.952 1.00 18.52 116 ALA B C 1
ATOM 2994 O O . ALA B 1 116 ? 0.596 30.767 18.397 1.00 18.53 116 ALA B O 1
ATOM 2996 N N A SER B 1 117 ? -0.990 32.336 18.684 0.55 21.49 117 SER B N 1
ATOM 2997 N N B SER B 1 117 ? -1.003 32.337 18.670 0.45 21.47 117 SER B N 1
ATOM 2998 C CA A SER B 1 117 ? -1.140 31.960 20.085 0.55 20.93 117 SER B CA 1
ATOM 2999 C CA B SER B 1 117 ? -1.200 32.000 20.075 0.45 20.94 117 SER B CA 1
ATOM 3000 C C A SER B 1 117 ? -1.544 30.496 20.231 0.55 20.02 117 SER B C 1
ATOM 3001 C C B SER B 1 117 ? -1.577 30.532 20.249 0.45 20.04 117 SER B C 1
ATOM 3002 O O A SER B 1 117 ? -0.991 29.783 21.075 0.55 21.68 117 SER B O 1
ATOM 3003 O O B SER B 1 117 ? -1.039 29.855 21.130 0.45 21.69 117 SER B O 1
ATOM 3008 N N . GLN B 1 118 ? -2.490 30.017 19.416 1.00 20.40 118 GLN B N 1
ATOM 3009 C CA . GLN B 1 118 ? -2.878 28.607 19.534 1.00 19.25 118 GLN B CA 1
ATOM 3010 C C . GLN B 1 118 ? -1.738 27.667 19.151 1.00 24.19 118 GLN B C 1
ATOM 3011 O O . GLN B 1 118 ? -1.562 26.616 19.776 1.00 22.19 118 GLN B O 1
ATOM 3017 N N . MET B 1 119 ? -0.950 28.017 18.129 1.00 21.17 119 MET B N 1
ATOM 3018 C CA . MET B 1 119 ? 0.195 27.181 17.782 1.00 20.44 119 MET B CA 1
ATOM 3019 C C . MET B 1 119 ? 1.234 27.178 18.899 1.00 19.32 119 MET B C 1
ATOM 3020 O O . MET B 1 119 ? 1.824 26.133 19.206 1.00 19.51 119 MET B O 1
ATOM 3025 N N . LYS B 1 120 ? 1.487 28.335 19.504 1.00 17.60 120 LYS B N 1
ATOM 3026 C CA . LYS B 1 120 ? 2.472 28.411 20.568 1.00 17.53 120 LYS B CA 1
ATOM 3027 C C . LYS B 1 120 ? 2.029 27.610 21.785 1.00 20.79 120 LYS B C 1
ATOM 3028 O O . LYS B 1 120 ? 2.856 26.948 22.420 1.00 21.58 120 LYS B O 1
ATOM 3034 N N A LYS B 1 121 ? 0.730 27.647 22.112 0.56 21.97 121 LYS B N 1
ATOM 3035 N N C LYS B 1 121 ? 0.734 27.650 22.114 0.44 21.98 121 LYS B N 1
ATOM 3036 C CA A LYS B 1 121 ? 0.268 26.977 23.330 0.56 21.81 121 LYS B CA 1
ATOM 3037 C CA C LYS B 1 121 ? 0.271 26.984 23.330 0.44 21.84 121 LYS B CA 1
ATOM 3038 C C A LYS B 1 121 ? 0.519 25.481 23.251 0.56 24.01 121 LYS B C 1
ATOM 3039 C C C LYS B 1 121 ? 0.507 25.483 23.254 0.44 24.00 121 LYS B C 1
ATOM 3040 O O A LYS B 1 121 ? 0.923 24.858 24.243 0.56 25.94 121 LYS B O 1
ATOM 3041 O O C LYS B 1 121 ? 0.890 24.857 24.252 0.44 25.92 121 LYS B O 1
ATOM 3052 N N . ARG B 1 122 ? 0.309 24.892 22.082 1.00 21.96 122 ARG B N 1
ATOM 3053 C CA . ARG B 1 122 ? 0.544 23.476 21.895 1.00 23.87 122 ARG B CA 1
ATOM 3054 C C . ARG B 1 122 ? 1.932 23.170 21.356 1.00 25.29 122 ARG B C 1
ATOM 3055 O O . ARG B 1 122 ? 2.266 21.993 21.211 1.00 23.81 122 ARG B O 1
ATOM 3063 N N . LYS B 1 123 ? 2.750 24.194 21.071 1.00 20.95 123 LYS B N 1
ATOM 3064 C CA . LYS B 1 123 ? 4.112 24.002 20.557 1.00 22.38 123 LYS B CA 1
ATOM 3065 C C . LYS B 1 123 ? 4.115 23.146 19.287 1.00 20.45 123 LYS B C 1
ATOM 3066 O O . LYS B 1 123 ? 4.907 22.209 19.127 1.00 21.08 123 LYS B O 1
ATOM 3072 N N . SER B 1 124 ? 3.241 23.503 18.344 1.00 22.02 124 SER B N 1
ATOM 3073 C CA . SER B 1 124 ? 3.278 22.857 17.039 1.00 24.64 124 SER B CA 1
ATOM 3074 C C . SER B 1 124 ? 2.519 23.718 16.043 1.00 21.61 124 SER B C 1
ATOM 3075 O O . SER B 1 124 ? 1.593 24.443 16.406 1.00 21.62 124 SER B O 1
ATOM 3078 N N . GLY B 1 125 ? 2.944 23.648 14.796 1.00 18.71 125 GLY B N 1
ATOM 3079 C CA . GLY B 1 125 ? 2.332 24.401 13.717 1.00 19.28 125 GLY B CA 1
ATOM 3080 C C . GLY B 1 125 ? 3.365 24.639 12.630 1.00 19.30 125 GLY B C 1
ATOM 3081 O O . GLY B 1 125 ? 4.562 24.474 12.835 1.00 17.02 125 GLY B O 1
ATOM 3082 N N . HIS B 1 126 ? 2.876 25.001 11.435 1.00 17.49 126 HIS B N 1
ATOM 3083 C CA . HIS B 1 126 ? 3.732 25.388 10.315 1.00 16.51 126 HIS B CA 1
ATOM 3084 C C . HIS B 1 126 ? 3.111 26.596 9.631 1.00 18.84 126 HIS B C 1
ATOM 3085 O O . HIS B 1 126 ? 1.890 26.643 9.437 1.00 18.41 126 HIS B O 1
ATOM 3092 N N . ILE B 1 127 ? 3.954 27.562 9.247 1.00 17.72 127 ILE B N 1
ATOM 3093 C CA . ILE B 1 127 ? 3.495 28.798 8.607 1.00 14.15 127 ILE B CA 1
ATOM 3094 C C . ILE B 1 127 ? 4.277 28.960 7.314 1.00 15.50 127 ILE B C 1
ATOM 3095 O O . ILE B 1 127 ? 5.510 28.914 7.328 1.00 14.81 127 ILE B O 1
ATOM 3100 N N . ILE B 1 128 ? 3.568 29.109 6.204 1.00 15.94 128 ILE B N 1
ATOM 3101 C CA . ILE B 1 128 ? 4.178 29.251 4.879 1.00 13.97 128 ILE B CA 1
ATOM 3102 C C . ILE B 1 128 ? 3.562 30.474 4.232 1.00 16.07 128 ILE B C 1
ATOM 3103 O O . ILE B 1 128 ? 2.332 30.567 4.146 1.00 17.71 128 ILE B O 1
ATOM 3108 N N . PHE B 1 129 ? 4.386 31.411 3.815 1.00 15.03 129 PHE B N 1
ATOM 3109 C CA . PHE B 1 129 ? 3.935 32.532 2.989 1.00 11.77 129 PHE B CA 1
ATOM 3110 C C . PHE B 1 129 ? 4.302 32.222 1.542 1.00 15.90 129 PHE B C 1
ATOM 3111 O O . PHE B 1 129 ? 5.414 31.768 1.276 1.00 16.05 129 PHE B O 1
ATOM 3119 N N A ILE B 1 130 ? 3.389 32.481 0.608 0.58 13.77 130 ILE B N 1
ATOM 3120 N N B ILE B 1 130 ? 3.377 32.475 0.614 0.42 13.80 130 ILE B N 1
ATOM 3121 C CA A ILE B 1 130 ? 3.746 32.469 -0.808 0.58 12.30 130 ILE B CA 1
ATOM 3122 C CA B ILE B 1 130 ? 3.700 32.489 -0.812 0.42 12.35 130 ILE B CA 1
ATOM 3123 C C A ILE B 1 130 ? 3.874 33.922 -1.226 0.58 14.29 130 ILE B C 1
ATOM 3124 C C B ILE B 1 130 ? 3.877 33.950 -1.200 0.42 14.30 130 ILE B C 1
ATOM 3125 O O A ILE B 1 130 ? 2.907 34.701 -1.139 0.58 13.51 130 ILE B O 1
ATOM 3126 O O B ILE B 1 130 ? 2.939 34.758 -1.087 0.42 13.49 130 ILE B O 1
ATOM 3135 N N . THR B 1 131 ? 5.098 34.302 -1.618 1.00 13.13 131 THR B N 1
ATOM 3136 C CA . THR B 1 131 ? 5.478 35.698 -1.829 1.00 14.11 131 THR B CA 1
ATOM 3137 C C . THR B 1 131 ? 5.834 35.925 -3.288 1.00 14.48 131 THR B C 1
ATOM 3138 O O . THR B 1 131 ? 4.934 35.889 -4.134 1.00 14.32 131 THR B O 1
ATOM 3142 N N . SER B 1 132 ? 7.110 36.169 -3.607 1.00 12.74 132 SER B N 1
ATOM 3143 C CA . SER B 1 132 ? 7.526 36.448 -4.974 1.00 13.38 132 SER B CA 1
ATOM 3144 C C . SER B 1 132 ? 9.042 36.325 -5.051 1.00 13.48 132 SER B C 1
ATOM 3145 O O . SER B 1 132 ? 9.732 36.665 -4.082 1.00 12.41 132 SER B O 1
ATOM 3148 N N . ALA B 1 133 ? 9.561 35.923 -6.222 1.00 13.59 133 ALA B N 1
ATOM 3149 C CA . ALA B 1 133 ? 11.000 36.024 -6.471 1.00 11.73 133 ALA B CA 1
ATOM 3150 C C . ALA B 1 133 ? 11.401 37.347 -7.081 1.00 12.22 133 ALA B C 1
ATOM 3151 O O . ALA B 1 133 ? 12.591 37.547 -7.350 1.00 13.52 133 ALA B O 1
ATOM 3153 N N . THR B 1 134 ? 10.467 38.282 -7.283 1.00 13.59 134 THR B N 1
ATOM 3154 C CA . THR B 1 134 ? 10.855 39.577 -7.837 1.00 13.71 134 THR B CA 1
ATOM 3155 C C . THR B 1 134 ? 11.919 40.320 -7.017 1.00 15.14 134 THR B C 1
ATOM 3156 O O . THR B 1 134 ? 12.741 41.016 -7.636 1.00 14.76 134 THR B O 1
ATOM 3160 N N . PRO B 1 135 ? 12.028 40.197 -5.676 1.00 13.34 135 PRO B N 1
ATOM 3161 C CA . PRO B 1 135 ? 13.117 40.933 -5.007 1.00 14.81 135 PRO B CA 1
ATOM 3162 C C . PRO B 1 135 ? 14.467 40.377 -5.389 1.00 13.82 135 PRO B C 1
ATOM 3163 O O . PRO B 1 135 ? 15.445 41.131 -5.364 1.00 14.78 135 PRO B O 1
ATOM 3167 N N . PHE B 1 136 ? 14.515 39.108 -5.777 1.00 14.62 136 PHE B N 1
ATOM 3168 C CA . PHE B 1 136 ? 15.795 38.516 -6.152 1.00 14.56 136 PHE B CA 1
ATOM 3169 C C . PHE B 1 136 ? 16.261 39.053 -7.497 1.00 17.61 136 PHE B C 1
ATOM 3170 O O . PHE B 1 136 ? 17.465 39.267 -7.719 1.00 19.56 136 PHE B O 1
ATOM 3178 N N . GLY B 1 137 ? 15.328 39.256 -8.416 1.00 13.42 137 GLY B N 1
ATOM 3179 C CA . GLY B 1 137 ? 15.669 39.759 -9.737 1.00 15.47 137 GLY B CA 1
ATOM 3180 C C . GLY B 1 137 ? 14.629 40.762 -10.184 1.00 14.85 137 GLY B C 1
ATOM 3181 O O . GLY B 1 137 ? 13.699 40.424 -10.928 1.00 17.82 137 GLY B O 1
ATOM 3182 N N . PRO B 1 138 ? 14.747 41.994 -9.706 1.00 14.86 138 PRO B N 1
ATOM 3183 C CA . PRO B 1 138 ? 13.666 42.978 -9.893 1.00 14.28 138 PRO B CA 1
ATOM 3184 C C . PRO B 1 138 ? 13.624 43.556 -11.305 1.00 15.91 138 PRO B C 1
ATOM 3185 O O . PRO B 1 138 ? 14.645 43.827 -11.936 1.00 17.93 138 PRO B O 1
ATOM 3189 N N . TRP B 1 139 ? 12.404 43.712 -11.784 1.00 14.55 139 TRP B N 1
ATOM 3190 C CA . TRP B 1 139 ? 12.143 44.464 -13.013 1.00 14.47 139 TRP B CA 1
ATOM 3191 C C . TRP B 1 139 ? 12.029 45.943 -12.708 1.00 18.73 139 TRP B C 1
ATOM 3192 O O . TRP B 1 139 ? 11.529 46.337 -11.641 1.00 18.12 139 TRP B O 1
ATOM 3203 N N . LYS B 1 140 ? 12.446 46.774 -13.661 1.00 16.42 140 LYS B N 1
ATOM 3204 C CA . LYS B 1 140 ? 12.227 48.188 -13.463 1.00 17.33 140 LYS B CA 1
ATOM 3205 C C . LYS B 1 140 ? 10.741 48.529 -13.562 1.00 15.53 140 LYS B C 1
ATOM 3206 O O . LYS B 1 140 ? 9.944 47.877 -14.269 1.00 17.20 140 LYS B O 1
ATOM 3212 N N . GLU B 1 141 ? 10.375 49.532 -12.776 1.00 15.46 141 GLU B N 1
ATOM 3213 C CA . GLU B 1 141 ? 9.034 50.130 -12.740 1.00 14.91 141 GLU B CA 1
ATOM 3214 C C . GLU B 1 141 ? 8.017 49.254 -12.019 1.00 16.39 141 GLU B C 1
ATOM 3215 O O . GLU B 1 141 ? 6.811 49.373 -12.247 1.00 19.35 141 GLU B O 1
ATOM 3221 N N . LEU B 1 142 ? 8.458 48.399 -11.081 1.00 15.62 142 LEU B N 1
ATOM 3222 C CA . LEU B 1 142 ? 7.517 47.633 -10.261 1.00 16.91 142 LEU B CA 1
ATOM 3223 C C . LEU B 1 142 ? 7.888 47.830 -8.798 1.00 17.58 142 LEU B C 1
ATOM 3224 O O . LEU B 1 142 ? 7.989 46.877 -8.009 1.00 17.96 142 LEU B O 1
ATOM 3229 N N . SER B 1 143 ? 8.074 49.095 -8.410 1.00 14.49 143 SER B N 1
ATOM 3230 C CA . SER B 1 143 ? 8.640 49.379 -7.076 1.00 13.48 143 SER B CA 1
ATOM 3231 C C . SER B 1 143 ? 7.669 49.068 -5.930 1.00 18.87 143 SER B C 1
ATOM 3232 O O . SER B 1 143 ? 8.123 48.636 -4.863 1.00 16.81 143 SER B O 1
ATOM 3235 N N . THR B 1 144 ? 6.355 49.262 -6.110 1.00 14.58 144 THR B N 1
ATOM 3236 C CA . THR B 1 144 ? 5.398 48.993 -5.034 1.00 15.83 144 THR B CA 1
ATOM 3237 C C . THR B 1 144 ? 5.320 47.500 -4.726 1.00 15.35 144 THR B C 1
ATOM 3238 O O . THR B 1 144 ? 5.542 47.069 -3.578 1.00 15.65 144 THR B O 1
ATOM 3242 N N . TYR B 1 145 ? 4.939 46.704 -5.729 1.00 14.89 145 TYR B N 1
ATOM 3243 C CA . TYR B 1 145 ? 4.742 45.269 -5.568 1.00 13.02 145 TYR B CA 1
ATOM 3244 C C . TYR B 1 145 ? 6.015 44.598 -5.072 1.00 13.78 145 TYR B C 1
ATOM 3245 O O . TYR B 1 145 ? 5.977 43.799 -4.129 1.00 13.79 145 TYR B O 1
ATOM 3254 N N . THR B 1 146 ? 7.150 44.913 -5.690 1.00 14.59 146 THR B N 1
ATOM 3255 C CA . THR B 1 146 ? 8.377 44.161 -5.391 1.00 14.03 146 THR B CA 1
ATOM 3256 C C . THR B 1 146 ? 8.861 44.441 -3.975 1.00 14.20 146 THR B C 1
ATOM 3257 O O . THR B 1 146 ? 9.269 43.513 -3.253 1.00 13.17 146 THR B O 1
ATOM 3261 N N . SER B 1 147 ? 8.816 45.701 -3.561 1.00 13.28 147 SER B N 1
ATOM 3262 C CA . SER B 1 147 ? 9.301 46.003 -2.220 1.00 12.57 147 SER B CA 1
ATOM 3263 C C . SER B 1 147 ? 8.357 45.473 -1.152 1.00 14.39 147 SER B C 1
ATOM 3264 O O . SER B 1 147 ? 8.822 44.995 -0.104 1.00 13.38 147 SER B O 1
ATOM 3267 N N . ALA B 1 148 ? 7.047 45.447 -1.408 1.00 13.51 148 ALA B N 1
ATOM 3268 C CA . ALA B 1 148 ? 6.138 44.822 -0.448 1.00 13.63 148 ALA B CA 1
ATOM 3269 C C . ALA B 1 148 ? 6.408 43.322 -0.314 1.00 13.96 148 ALA B C 1
ATOM 3270 O O . ALA B 1 148 ? 6.404 42.783 0.798 1.00 13.83 148 ALA B O 1
ATOM 3272 N N . ARG B 1 149 ? 6.700 42.637 -1.418 1.00 13.23 149 ARG B N 1
ATOM 3273 C CA . ARG B 1 149 ? 7.016 41.214 -1.341 1.00 12.12 149 ARG B CA 1
ATOM 3274 C C . ARG B 1 149 ? 8.287 40.986 -0.530 1.00 12.63 149 ARG B C 1
ATOM 3275 O O . ARG B 1 149 ? 8.384 39.991 0.208 1.00 12.79 149 ARG B O 1
ATOM 3283 N N . ALA B 1 150 ? 9.263 41.883 -0.662 1.00 13.59 150 ALA B N 1
ATOM 3284 C CA . ALA B 1 150 ? 10.479 41.705 0.139 1.00 12.48 150 ALA B CA 1
ATOM 3285 C C . ALA B 1 150 ? 10.166 41.852 1.613 1.00 13.26 150 ALA B C 1
ATOM 3286 O O . ALA B 1 150 ? 10.688 41.092 2.438 1.00 13.29 150 ALA B O 1
ATOM 3288 N N . GLY B 1 151 ? 9.306 42.811 1.952 1.00 12.53 151 GLY B N 1
ATOM 3289 C CA . GLY B 1 151 ? 8.849 42.917 3.340 1.00 12.99 151 GLY B CA 1
ATOM 3290 C C . GLY B 1 151 ? 8.275 41.623 3.863 1.00 12.34 151 GLY B C 1
ATOM 3291 O O . GLY B 1 151 ? 8.505 41.261 5.031 1.00 12.96 151 GLY B O 1
ATOM 3292 N N . ALA B 1 152 ? 7.451 40.950 3.054 1.00 12.46 152 ALA B N 1
ATOM 3293 C CA . ALA B 1 152 ? 6.856 39.689 3.468 1.00 11.89 152 ALA B CA 1
ATOM 3294 C C . ALA B 1 152 ? 7.919 38.607 3.658 1.00 13.63 152 ALA B C 1
ATOM 3295 O O . ALA B 1 152 ? 7.843 37.799 4.591 1.00 14.16 152 ALA B O 1
ATOM 3297 N N . ASN B 1 153 ? 8.904 38.554 2.760 1.00 12.18 153 ASN B N 1
ATOM 3298 C CA . ASN B 1 153 ? 9.978 37.573 2.892 1.00 12.83 153 ASN B CA 1
ATOM 3299 C C . ASN B 1 153 ? 10.719 37.775 4.201 1.00 12.43 153 ASN B C 1
ATOM 3300 O O . ASN B 1 153 ? 10.955 36.805 4.952 1.00 13.57 153 ASN B O 1
ATOM 3305 N N . THR B 1 154 ? 11.099 39.021 4.479 1.00 11.11 154 THR B N 1
ATOM 3306 C CA . THR B 1 154 ? 11.783 39.301 5.750 1.00 10.80 154 THR B CA 1
ATOM 3307 C C . THR B 1 154 ? 10.867 39.033 6.927 1.00 13.03 154 THR B C 1
ATOM 3308 O O . THR B 1 154 ? 11.328 38.525 7.954 1.00 14.37 154 THR B O 1
ATOM 3312 N N . LEU B 1 155 ? 9.564 39.333 6.809 1.00 12.21 155 LEU B N 1
ATOM 3313 C CA . LEU B 1 155 ? 8.666 38.985 7.912 1.00 12.59 155 LEU B CA 1
ATOM 3314 C C . LEU B 1 155 ? 8.746 37.492 8.244 1.00 14.16 155 LEU B C 1
ATOM 3315 O O . LEU B 1 155 ? 8.848 37.116 9.417 1.00 12.80 155 LEU B O 1
ATOM 3320 N N . ALA B 1 156 ? 8.673 36.631 7.242 1.00 12.74 156 ALA B N 1
ATOM 3321 C CA . ALA B 1 156 ? 8.764 35.193 7.490 1.00 13.79 156 ALA B CA 1
ATOM 3322 C C . ALA B 1 156 ? 10.086 34.853 8.168 1.00 14.39 156 ALA B C 1
ATOM 3323 O O . ALA B 1 156 ? 10.129 34.097 9.168 1.00 14.53 156 ALA B O 1
ATOM 3325 N N . ASN B 1 157 ? 11.184 35.404 7.647 1.00 13.67 157 ASN B N 1
ATOM 3326 C CA . ASN B 1 157 ? 12.484 35.062 8.216 1.00 12.95 157 ASN B CA 1
ATOM 3327 C C . ASN B 1 157 ? 12.594 35.521 9.677 1.00 14.25 157 ASN B C 1
ATOM 3328 O O . ASN B 1 157 ? 13.083 34.758 10.531 1.00 13.77 157 ASN B O 1
ATOM 3333 N N A VAL B 1 158 ? 12.111 36.725 9.998 0.32 13.42 158 VAL B N 1
ATOM 3334 N N B VAL B 1 158 ? 12.144 36.749 9.991 0.68 13.37 158 VAL B N 1
ATOM 3335 C CA A VAL B 1 158 ? 12.236 37.172 11.386 0.32 13.42 158 VAL B CA 1
ATOM 3336 C CA B VAL B 1 158 ? 12.197 37.209 11.387 0.68 13.38 158 VAL B CA 1
ATOM 3337 C C A VAL B 1 158 ? 11.255 36.431 12.298 0.32 14.47 158 VAL B C 1
ATOM 3338 C C B VAL B 1 158 ? 11.275 36.366 12.270 0.68 14.47 158 VAL B C 1
ATOM 3339 O O A VAL B 1 158 ? 11.571 36.165 13.468 0.32 15.32 158 VAL B O 1
ATOM 3340 O O B VAL B 1 158 ? 11.635 35.992 13.397 0.68 15.34 158 VAL B O 1
ATOM 3347 N N . LEU B 1 159 ? 10.060 36.083 11.800 1.00 13.85 159 LEU B N 1
ATOM 3348 C CA . LEU B 1 159 ? 9.148 35.263 12.595 1.00 15.81 159 LEU B CA 1
ATOM 3349 C C . LEU B 1 159 ? 9.753 33.911 12.957 1.00 14.06 159 LEU B C 1
ATOM 3350 O O . LEU B 1 159 ? 9.495 33.400 14.065 1.00 13.90 159 LEU B O 1
ATOM 3355 N N . SER B 1 160 ? 10.575 33.328 12.075 1.00 16.04 160 SER B N 1
ATOM 3356 C CA . SER B 1 160 ? 11.165 32.021 12.372 1.00 14.82 160 SER B CA 1
ATOM 3357 C C . SER B 1 160 ? 11.986 32.080 13.653 1.00 14.91 160 SER B C 1
ATOM 3358 O O . SER B 1 160 ? 12.032 31.099 14.392 1.00 15.18 160 SER B O 1
ATOM 3361 N N . LYS B 1 161 ? 12.585 33.233 13.957 1.00 13.31 161 LYS B N 1
ATOM 3362 C CA . LYS B 1 161 ? 13.477 33.351 15.121 1.00 13.86 161 LYS B CA 1
ATOM 3363 C C . LYS B 1 161 ? 12.690 33.217 16.419 1.00 17.54 161 LYS B C 1
ATOM 3364 O O . LYS B 1 161 ? 13.098 32.472 17.321 1.00 20.24 161 LYS B O 1
ATOM 3370 N N . GLU B 1 162 ? 11.547 33.902 16.536 1.00 16.03 162 GLU B N 1
ATOM 3371 C CA . GLU B 1 162 ? 10.788 33.779 17.780 1.00 17.16 162 GLU B CA 1
ATOM 3372 C C . GLU B 1 162 ? 9.979 32.499 17.842 1.00 16.33 162 GLU B C 1
ATOM 3373 O O . GLU B 1 162 ? 9.788 31.937 18.938 1.00 17.84 162 GLU B O 1
ATOM 3379 N N . LEU B 1 163 ? 9.471 32.009 16.724 1.00 15.36 163 LEU B N 1
ATOM 3380 C CA . LEU B 1 163 ? 8.571 30.880 16.799 1.00 14.91 163 LEU B CA 1
ATOM 3381 C C . LEU B 1 163 ? 9.301 29.546 16.879 1.00 16.40 163 LEU B C 1
ATOM 3382 O O . LEU B 1 163 ? 8.674 28.532 17.202 1.00 16.82 163 LEU B O 1
ATOM 3387 N N . GLY B 1 164 ? 10.609 29.521 16.630 1.00 16.97 164 GLY B N 1
ATOM 3388 C CA . GLY B 1 164 ? 11.319 28.256 16.725 1.00 15.97 164 GLY B CA 1
ATOM 3389 C C . GLY B 1 164 ? 11.337 27.711 18.141 1.00 18.02 164 GLY B C 1
ATOM 3390 O O . GLY B 1 164 ? 11.292 26.490 18.320 1.00 18.31 164 GLY B O 1
ATOM 3391 N N . GLU B 1 165 ? 11.350 28.606 19.137 1.00 16.66 165 GLU B N 1
ATOM 3392 C CA . GLU B 1 165 ? 11.270 28.186 20.549 1.00 18.01 165 GLU B CA 1
ATOM 3393 C C . GLU B 1 165 ? 10.008 27.373 20.819 1.00 22.58 165 GLU B C 1
ATOM 3394 O O . GLU B 1 165 ? 9.979 26.500 21.714 1.00 23.04 165 GLU B O 1
ATOM 3400 N N . TYR B 1 166 ? 8.959 27.625 20.052 1.00 19.20 166 TYR B N 1
ATOM 3401 C CA . TYR B 1 166 ? 7.698 26.923 20.192 1.00 17.90 166 TYR B CA 1
ATOM 3402 C C . TYR B 1 166 ? 7.544 25.798 19.179 1.00 20.52 166 TYR B C 1
ATOM 3403 O O . TYR B 1 166 ? 6.430 25.298 18.978 1.00 18.14 166 TYR B O 1
ATOM 3412 N N . ASN B 1 167 ? 8.634 25.433 18.477 1.00 17.91 167 ASN B N 1
ATOM 3413 C CA . ASN B 1 167 ? 8.631 24.332 17.507 1.00 16.37 167 ASN B CA 1
ATOM 3414 C C . ASN B 1 167 ? 7.706 24.612 16.316 1.00 16.05 167 ASN B C 1
ATOM 3415 O O . ASN B 1 167 ? 7.096 23.698 15.763 1.00 17.89 167 ASN B O 1
ATOM 3420 N N . ILE B 1 168 ? 7.647 25.875 15.899 1.00 17.42 168 ILE B N 1
ATOM 3421 C CA . ILE B 1 168 ? 6.839 26.284 14.744 1.00 17.04 168 ILE B CA 1
ATOM 3422 C C . ILE B 1 168 ? 7.754 26.789 13.634 1.00 16.22 168 ILE B C 1
ATOM 3423 O O . ILE B 1 168 ? 8.264 27.911 13.741 1.00 16.57 168 ILE B O 1
ATOM 3428 N N . PRO B 1 169 ? 7.968 26.015 12.567 1.00 15.19 169 PRO B N 1
ATOM 3429 C CA . PRO B 1 169 ? 8.748 26.513 11.430 1.00 13.35 169 PRO B CA 1
ATOM 3430 C C . PRO B 1 169 ? 7.972 27.544 10.618 1.00 15.93 169 PRO B C 1
ATOM 3431 O O . PRO B 1 169 ? 6.740 27.481 10.508 1.00 16.82 169 PRO B O 1
ATOM 3435 N N . VAL B 1 170 ? 8.711 28.513 10.072 1.00 14.87 170 VAL B N 1
ATOM 3436 C CA . VAL B 1 170 ? 8.124 29.563 9.238 1.00 13.99 170 VAL B CA 1
ATOM 3437 C C . VAL B 1 170 ? 8.936 29.638 7.967 1.00 14.42 170 VAL B C 1
ATOM 3438 O O . VAL B 1 170 ? 10.171 29.680 8.024 1.00 15.55 170 VAL B O 1
ATOM 3442 N N . PHE B 1 171 ? 8.247 29.660 6.823 1.00 13.34 171 PHE B N 1
ATOM 3443 C CA . PHE B 1 171 ? 8.916 29.628 5.523 1.00 13.81 171 PHE B CA 1
ATOM 3444 C C . PHE B 1 171 ? 8.290 30.654 4.589 1.00 15.13 171 PHE B C 1
ATOM 3445 O O . PHE B 1 171 ? 7.094 30.932 4.681 1.00 14.78 171 PHE B O 1
ATOM 3453 N N . ALA B 1 172 ? 9.072 31.164 3.636 1.00 13.74 172 ALA B N 1
ATOM 3454 C CA . ALA B 1 172 ? 8.495 31.932 2.535 1.00 13.00 172 ALA B CA 1
ATOM 3455 C C . ALA B 1 172 ? 8.909 31.272 1.229 1.00 14.44 172 ALA B C 1
ATOM 3456 O O . ALA B 1 172 ? 10.083 30.952 1.034 1.00 15.13 172 ALA B O 1
ATOM 3458 N N . ILE B 1 173 ? 7.939 31.033 0.346 1.00 12.96 173 ILE B N 1
ATOM 3459 C CA . ILE B 1 173 ? 8.194 30.495 -0.984 1.00 12.56 173 ILE B CA 1
ATOM 3460 C C . ILE B 1 173 ? 7.946 31.631 -1.940 1.00 14.52 173 ILE B C 1
ATOM 3461 O O . ILE B 1 173 ? 6.800 32.088 -2.051 1.00 13.64 173 ILE B O 1
ATOM 3466 N N . GLY B 1 174 ? 9.005 32.063 -2.639 1.00 13.77 174 GLY B N 1
ATOM 3467 C CA . GLY B 1 174 ? 8.907 33.170 -3.572 1.00 12.96 174 GLY B CA 1
ATOM 3468 C C . GLY B 1 174 ? 8.956 32.673 -5.011 1.00 14.39 174 GLY B C 1
ATOM 3469 O O . GLY B 1 174 ? 10.044 32.417 -5.560 1.00 14.94 174 GLY B O 1
ATOM 3470 N N . PRO B 1 175 ? 7.806 32.577 -5.682 1.00 12.66 175 PRO B N 1
ATOM 3471 C CA . PRO B 1 175 ? 7.801 32.061 -7.057 1.00 13.10 175 PRO B CA 1
ATOM 3472 C C . PRO B 1 175 ? 8.030 33.145 -8.094 1.00 13.25 175 PRO B C 1
ATOM 3473 O O . PRO B 1 175 ? 7.819 34.343 -7.863 1.00 14.28 175 PRO B O 1
ATOM 3477 N N . ASN B 1 176 ? 8.439 32.682 -9.270 1.00 12.78 176 ASN B N 1
ATOM 3478 C CA . ASN B 1 176 ? 8.259 33.475 -10.481 1.00 13.28 176 ASN B CA 1
ATOM 3479 C C . ASN B 1 176 ? 8.058 32.480 -11.622 1.00 13.54 176 ASN B C 1
ATOM 3480 O O . ASN B 1 176 ? 8.545 31.337 -11.582 1.00 15.24 176 ASN B O 1
ATOM 3485 N N . TYR B 1 177 ? 7.281 32.912 -12.631 1.00 13.56 177 TYR B N 1
ATOM 3486 C CA . TYR B 1 177 ? 6.952 32.070 -13.794 1.00 14.94 177 TYR B CA 1
ATOM 3487 C C . TYR B 1 177 ? 6.252 30.771 -13.381 1.00 16.44 177 TYR B C 1
ATOM 3488 O O . TYR B 1 177 ? 6.358 29.755 -14.075 1.00 15.12 177 TYR B O 1
ATOM 3497 N N . LEU B 1 178 ? 5.457 30.806 -12.294 1.00 14.47 178 LEU B N 1
ATOM 3498 C CA . LEU B 1 178 ? 4.620 29.669 -11.917 1.00 14.01 178 LEU B CA 1
ATOM 3499 C C . LEU B 1 178 ? 3.327 29.690 -12.733 1.00 14.97 178 LEU B C 1
ATOM 3500 O O . LEU B 1 178 ? 2.536 30.651 -12.637 1.00 15.20 178 LEU B O 1
ATOM 3505 N N . HIS B 1 179 ? 3.106 28.631 -13.516 1.00 16.48 179 HIS B N 1
ATOM 3506 C CA . HIS B 1 179 ? 1.858 28.541 -14.276 1.00 16.85 179 HIS B CA 1
ATOM 3507 C C . HIS B 1 179 ? 0.661 28.579 -13.340 1.00 17.01 179 HIS B C 1
ATOM 3508 O O . HIS B 1 179 ? 0.592 27.825 -12.373 1.00 17.46 179 HIS B O 1
ATOM 3515 N N . SER B 1 180 ? -0.308 29.433 -13.658 1.00 16.16 180 SER B N 1
ATOM 3516 C CA . SER B 1 180 ? -1.444 29.636 -12.764 1.00 16.10 180 SER B CA 1
ATOM 3517 C C . SER B 1 180 ? -2.783 29.295 -13.428 1.00 19.88 180 SER B C 1
ATOM 3518 O O . SER B 1 180 ? -3.828 29.771 -12.961 1.00 20.31 180 SER B O 1
ATOM 3521 N N A GLU B 1 181 ? -2.754 28.531 -14.527 0.57 20.16 181 GLU B N 1
ATOM 3522 N N B GLU B 1 181 ? -2.768 28.465 -14.481 0.43 20.18 181 GLU B N 1
ATOM 3523 C CA A GLU B 1 181 ? -3.955 27.958 -15.162 0.57 21.02 181 GLU B CA 1
ATOM 3524 C CA B GLU B 1 181 ? -3.973 27.907 -15.125 0.43 21.03 181 GLU B CA 1
ATOM 3525 C C A GLU B 1 181 ? -4.903 29.076 -15.570 0.57 19.28 181 GLU B C 1
ATOM 3526 C C B GLU B 1 181 ? -4.896 29.042 -15.556 0.43 19.32 181 GLU B C 1
ATOM 3527 O O A GLU B 1 181 ? -4.532 29.899 -16.427 0.57 20.09 181 GLU B O 1
ATOM 3528 O O B GLU B 1 181 ? -4.496 29.844 -16.419 0.43 20.13 181 GLU B O 1
ATOM 3539 N N . ASP B 1 182 ? -6.124 29.137 -15.038 1.00 20.44 182 ASP B N 1
ATOM 3540 C CA . ASP B 1 182 ? -7.062 30.174 -15.439 1.00 23.05 182 ASP B CA 1
ATOM 3541 C C . ASP B 1 182 ? -6.955 31.417 -14.569 1.00 22.30 182 ASP B C 1
ATOM 3542 O O . ASP B 1 182 ? -7.626 32.409 -14.845 1.00 24.09 182 ASP B O 1
ATOM 3547 N N . SER B 1 183 ? -6.096 31.399 -13.519 1.00 19.87 183 SER B N 1
ATOM 3548 C CA . SER B 1 183 ? -5.963 32.588 -12.689 1.00 18.26 183 SER B CA 1
ATOM 3549 C C . SER B 1 183 ? -5.046 33.631 -13.331 1.00 18.12 183 SER B C 1
ATOM 3550 O O . SER B 1 183 ? -3.961 33.295 -13.808 1.00 17.44 183 SER B O 1
ATOM 3553 N N . PRO B 1 184 ? -5.414 34.912 -13.303 1.00 17.66 184 PRO B N 1
ATOM 3554 C CA . PRO B 1 184 ? -4.511 35.951 -13.815 1.00 17.62 184 PRO B CA 1
ATOM 3555 C C . PRO B 1 184 ? -3.324 36.234 -12.898 1.00 18.35 184 PRO B C 1
ATOM 3556 O O . PRO B 1 184 ? -2.469 37.048 -13.272 1.00 18.73 184 PRO B O 1
ATOM 3560 N N . TYR B 1 185 ? -3.266 35.596 -11.725 1.00 15.89 185 TYR B N 1
ATOM 3561 C CA . TYR B 1 185 ? -2.161 35.789 -10.780 1.00 15.47 185 TYR B CA 1
ATOM 3562 C C . TYR B 1 185 ? -1.290 34.531 -10.809 1.00 15.77 185 TYR B C 1
ATOM 3563 O O . TYR B 1 185 ? -1.631 33.574 -10.124 1.00 17.13 185 TYR B O 1
ATOM 3572 N N . PHE B 1 186 ? -0.162 34.501 -11.543 1.00 14.45 186 PHE B N 1
ATOM 3573 C CA . PHE B 1 186 ? 0.372 35.605 -12.325 1.00 14.13 186 PHE B CA 1
ATOM 3574 C C . PHE B 1 186 ? 0.727 35.172 -13.729 1.00 14.53 186 PHE B C 1
ATOM 3575 O O . PHE B 1 186 ? 1.189 36.019 -14.507 1.00 16.17 186 PHE B O 1
ATOM 3583 N N . TYR B 1 187 ? 0.590 33.874 -14.045 1.00 15.00 187 TYR B N 1
ATOM 3584 C CA . TYR B 1 187 ? 1.024 33.349 -15.349 1.00 16.75 187 TYR B CA 1
ATOM 3585 C C . TYR B 1 187 ? -0.022 32.389 -15.899 1.00 15.04 187 TYR B C 1
ATOM 3586 O O . TYR B 1 187 ? 0.192 31.179 -15.973 1.00 15.84 187 TYR B O 1
ATOM 3595 N N . PRO B 1 188 ? -1.157 32.921 -16.353 1.00 15.82 188 PRO B N 1
ATOM 3596 C CA . PRO B 1 188 ? -2.207 32.063 -16.906 1.00 19.21 188 PRO B CA 1
ATOM 3597 C C . PRO B 1 188 ? -1.804 31.423 -18.229 1.00 16.70 188 PRO B C 1
ATOM 3598 O O . PRO B 1 188 ? -0.981 31.950 -18.983 1.00 17.54 188 PRO B O 1
ATOM 3602 N N . THR B 1 189 ? -2.449 30.271 -18.504 1.00 16.94 189 THR B N 1
ATOM 3603 C CA . THR B 1 189 ? -2.230 29.518 -19.743 1.00 17.44 189 THR B CA 1
ATOM 3604 C C . THR B 1 189 ? -2.227 30.425 -20.964 1.00 19.80 189 THR B C 1
ATOM 3605 O O . THR B 1 189 ? -1.369 30.316 -21.848 1.00 20.10 189 THR B O 1
ATOM 3609 N N . THR B 1 190 ? -3.224 31.294 -21.063 1.00 19.57 190 THR B N 1
ATOM 3610 C CA . THR B 1 190 ? -3.239 32.331 -22.056 1.00 19.51 190 THR B CA 1
ATOM 3611 C C . THR B 1 190 ? -2.916 33.634 -21.349 1.00 19.74 190 THR B C 1
ATOM 3612 O O . THR B 1 190 ? -3.677 34.061 -20.484 1.00 19.55 190 THR B O 1
ATOM 3616 N N . PRO B 1 191 ? -1.820 34.315 -21.729 1.00 18.65 191 PRO B N 1
ATOM 3617 C CA . PRO B 1 191 ? -0.964 34.089 -22.917 1.00 18.53 191 PRO B CA 1
ATOM 3618 C C . PRO B 1 191 ? 0.276 33.203 -22.732 1.00 18.76 191 PRO B C 1
ATOM 3619 O O . PRO B 1 191 ? 0.983 32.962 -23.702 1.00 17.22 191 PRO B O 1
ATOM 3623 N N . TRP B 1 192 ? 0.574 32.741 -21.516 1.00 18.90 192 TRP B N 1
ATOM 3624 C CA . TRP B 1 192 ? 1.955 32.319 -21.266 1.00 17.13 192 TRP B CA 1
ATOM 3625 C C 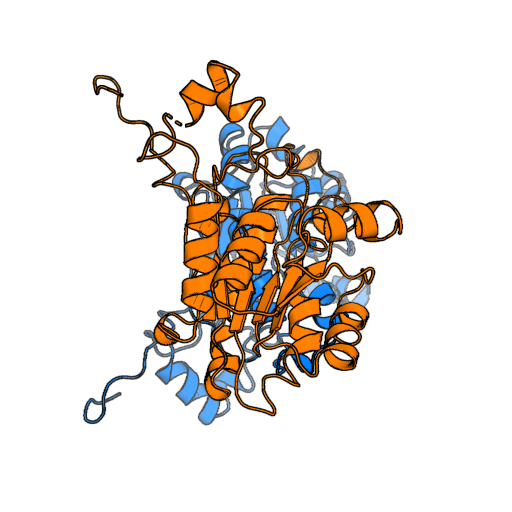. TRP B 1 192 ? 2.336 30.987 -21.895 1.00 18.91 192 TRP B C 1
ATOM 3626 O O . TRP B 1 192 ? 3.542 30.724 -22.051 1.00 17.76 192 TRP B O 1
ATOM 3637 N N . LYS B 1 193 ? 1.360 30.135 -22.254 1.00 17.25 193 LYS B N 1
ATOM 3638 C CA . LYS B 1 193 ? 1.593 28.932 -23.037 1.00 16.27 193 LYS B CA 1
ATOM 3639 C C . LYS B 1 193 ? 1.053 29.041 -24.458 1.00 18.77 193 LYS B C 1
ATOM 3640 O O . LYS B 1 193 ? 1.217 28.088 -25.220 1.00 21.79 193 LYS B O 1
ATOM 3646 N N . THR B 1 194 ? 0.447 30.175 -24.833 1.00 17.06 194 THR B N 1
ATOM 3647 C CA . THR B 1 194 ? -0.235 30.233 -26.120 1.00 18.22 194 THR B CA 1
ATOM 3648 C C . THR B 1 194 ? 0.276 31.315 -27.067 1.00 19.17 194 THR B C 1
ATOM 3649 O O . THR B 1 194 ? 0.001 31.243 -28.283 1.00 19.43 194 THR B O 1
ATOM 3653 N N . ASN B 1 195 ? 0.966 32.327 -26.574 1.00 17.68 195 ASN B N 1
ATOM 3654 C CA . ASN B 1 195 ? 1.426 33.430 -27.393 1.00 16.69 195 ASN B CA 1
ATOM 3655 C C . ASN B 1 195 ? 2.913 33.232 -27.653 1.00 21.29 195 ASN B C 1
ATOM 3656 O O . ASN B 1 195 ? 3.678 33.120 -26.692 1.00 17.37 195 ASN B O 1
ATOM 3661 N N . PRO B 1 196 ? 3.373 33.186 -28.891 1.00 17.62 196 PRO B N 1
ATOM 3662 C CA . PRO B 1 196 ? 4.810 32.966 -29.145 1.00 17.20 196 PRO B CA 1
ATOM 3663 C C . PRO B 1 196 ? 5.725 33.925 -28.403 1.00 17.55 196 PRO B C 1
ATOM 3664 O O . PRO B 1 196 ? 6.833 33.513 -28.036 1.00 18.32 196 PRO B O 1
ATOM 3668 N N . LYS B 1 197 ? 5.344 35.189 -28.228 1.00 16.40 197 LYS B N 1
ATOM 3669 C CA . LYS B 1 197 ? 6.254 36.109 -27.551 1.00 17.33 197 LYS B CA 1
ATOM 3670 C C . LYS B 1 197 ? 6.436 35.691 -26.104 1.00 19.56 197 LYS B C 1
ATOM 3671 O O . LYS B 1 197 ? 7.558 35.680 -25.591 1.00 18.46 197 LYS B O 1
ATOM 3677 N N . HIS B 1 198 ? 5.355 35.306 -25.449 1.00 15.76 198 HIS B N 1
ATOM 3678 C CA . HIS B 1 198 ? 5.455 34.898 -24.046 1.00 14.33 198 HIS B CA 1
ATOM 3679 C C . HIS B 1 198 ? 6.199 33.590 -23.916 1.00 16.89 198 HIS B C 1
ATOM 3680 O O . HIS B 1 198 ? 6.977 33.396 -22.976 1.00 17.04 198 HIS B O 1
ATOM 3687 N N . ILE B 1 199 ? 5.950 32.653 -24.831 1.00 15.44 199 ILE B N 1
ATOM 3688 C CA . ILE B 1 199 ? 6.640 31.366 -24.825 1.00 16.57 199 ILE B CA 1
ATOM 3689 C C . ILE B 1 199 ? 8.148 31.584 -24.959 1.00 16.86 199 ILE B C 1
ATOM 3690 O O . ILE B 1 199 ? 8.952 31.016 -24.189 1.00 17.80 199 ILE B O 1
ATOM 3695 N N . ALA B 1 200 ? 8.546 32.466 -25.885 1.00 15.30 200 ALA B N 1
ATOM 3696 C CA . ALA B 1 200 ? 9.958 32.786 -26.069 1.00 16.06 200 ALA B CA 1
ATOM 3697 C C . ALA B 1 200 ? 10.548 33.453 -24.829 1.00 17.29 200 ALA B C 1
ATOM 3698 O O . ALA B 1 200 ? 11.707 33.202 -24.483 1.00 17.44 200 ALA B O 1
ATOM 3700 N N . HIS B 1 201 ? 9.787 34.323 -24.171 1.00 14.50 201 HIS B N 1
ATOM 3701 C CA . HIS B 1 201 ? 10.322 35.037 -23.010 1.00 15.59 201 HIS B CA 1
ATOM 3702 C C . HIS B 1 201 ? 10.630 34.064 -21.885 1.00 17.27 201 HIS B C 1
ATOM 3703 O O . HIS B 1 201 ? 11.706 34.132 -21.276 1.00 15.36 201 HIS B O 1
ATOM 3710 N N . VAL B 1 202 ? 9.698 33.152 -21.594 1.00 16.60 202 VAL B N 1
ATOM 3711 C CA . VAL B 1 202 ? 9.902 32.161 -20.534 1.00 14.79 202 VAL B CA 1
ATOM 3712 C C . VAL B 1 202 ? 11.120 31.296 -20.844 1.00 16.80 202 VAL B C 1
ATOM 3713 O O . VAL B 1 202 ? 11.939 30.995 -19.963 1.00 17.21 202 VAL B O 1
ATOM 3717 N N B LYS B 1 203 ? 11.264 30.884 -22.104 0.55 16.76 203 LYS B N 1
ATOM 3718 N N C LYS B 1 203 ? 11.271 30.889 -22.105 0.45 16.77 203 LYS B N 1
ATOM 3719 C CA B LYS B 1 203 ? 12.424 30.090 -22.498 0.55 18.47 203 LYS B CA 1
ATOM 3720 C CA C LYS B 1 203 ? 12.427 30.078 -22.475 0.45 18.48 203 LYS B CA 1
ATOM 3721 C C B LYS B 1 203 ? 13.727 30.843 -22.268 0.55 17.79 203 LYS B C 1
ATOM 3722 C C C LYS B 1 203 ? 13.735 30.838 -22.277 0.45 17.82 203 LYS B C 1
ATOM 3723 O O B LYS B 1 203 ? 14.743 30.235 -21.895 0.55 20.50 203 LYS B O 1
ATOM 3724 O O C LYS B 1 203 ? 14.761 30.233 -21.932 0.45 20.49 203 LYS B O 1
ATOM 3735 N N . LYS B 1 204 ? 13.721 32.155 -22.469 1.00 17.11 204 LYS B N 1
ATOM 3736 C CA . LYS B 1 204 ? 14.934 32.957 -22.351 1.00 16.74 204 LYS B CA 1
ATOM 3737 C C . LYS B 1 204 ? 15.319 33.237 -20.895 1.00 20.96 204 LYS B C 1
ATOM 3738 O O . LYS B 1 204 ? 16.519 33.230 -20.570 1.00 19.88 204 LYS B O 1
ATOM 3744 N N . VAL B 1 205 ? 14.346 33.535 -20.023 1.00 16.49 205 VAL B N 1
ATOM 3745 C CA . VAL B 1 205 ? 14.675 34.108 -18.708 1.00 15.04 205 VAL B CA 1
ATOM 3746 C C . VAL B 1 205 ? 14.710 33.080 -17.575 1.00 17.35 205 VAL B C 1
ATOM 3747 O O . VAL B 1 205 ? 15.123 33.433 -16.451 1.00 17.07 205 VAL B O 1
ATOM 3751 N N . THR B 1 206 ? 14.231 31.857 -17.796 1.00 14.67 206 THR B N 1
ATOM 3752 C CA . THR B 1 206 ? 14.377 30.797 -16.812 1.00 14.92 206 THR B CA 1
ATOM 3753 C C . THR B 1 206 ? 15.464 29.821 -17.261 1.00 15.71 206 THR B C 1
ATOM 3754 O O . THR B 1 206 ? 15.673 29.584 -18.457 1.00 16.31 206 THR B O 1
ATOM 3758 N N . ALA B 1 207 ? 16.160 29.241 -16.292 1.00 15.08 207 ALA B N 1
ATOM 3759 C CA . ALA B 1 207 ? 17.188 28.278 -16.663 1.00 14.23 207 ALA B CA 1
ATOM 3760 C C . ALA B 1 207 ? 16.578 27.003 -17.233 1.00 15.18 207 ALA B C 1
ATOM 3761 O O . ALA B 1 207 ? 17.128 26.417 -18.178 1.00 16.01 207 ALA B O 1
ATOM 3763 N N . LEU B 1 208 ? 15.456 26.547 -16.665 1.00 15.42 208 LEU B N 1
ATOM 3764 C CA . LEU B 1 208 ? 14.800 25.328 -17.130 1.00 14.08 208 LEU B CA 1
ATOM 3765 C C . LEU B 1 208 ? 13.942 25.555 -18.377 1.00 19.05 208 LEU B C 1
ATOM 3766 O O . LEU B 1 208 ? 13.419 24.580 -18.922 1.00 17.34 208 LEU B O 1
ATOM 3771 N N . GLN B 1 209 ? 13.776 26.805 -18.799 1.00 15.57 209 GLN B N 1
ATOM 3772 C CA . GLN B 1 209 ? 13.144 27.146 -20.086 1.00 15.80 209 GLN B CA 1
ATOM 3773 C C . GLN B 1 209 ? 11.690 26.692 -20.157 1.00 19.65 209 GLN B C 1
ATOM 3774 O O . GLN B 1 209 ? 11.219 26.227 -21.202 1.00 17.76 209 GLN B O 1
ATOM 3780 N N . ARG B 1 210 ? 10.948 26.911 -19.071 1.00 17.44 210 ARG B N 1
ATOM 3781 C CA . ARG B 1 210 ? 9.536 26.557 -18.986 1.00 15.94 210 ARG B CA 1
ATOM 3782 C C . ARG B 1 210 ? 8.951 27.265 -17.773 1.00 20.36 210 ARG B C 1
ATOM 3783 O O . ARG B 1 210 ? 9.677 27.756 -16.913 1.00 17.51 210 ARG B O 1
ATOM 3791 N N . LEU B 1 211 ? 7.636 27.339 -17.738 1.00 16.87 211 LEU B 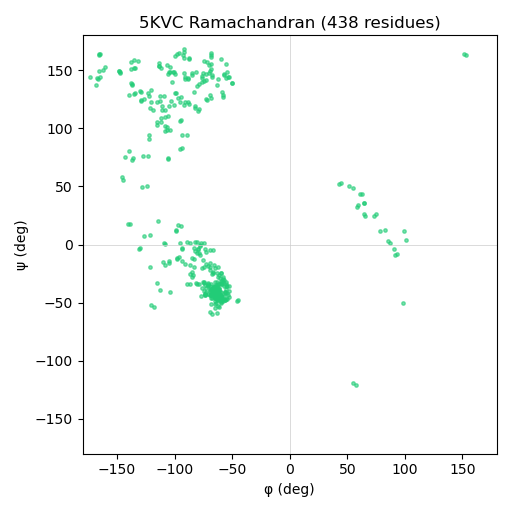N 1
ATOM 3792 C CA . LEU B 1 211 ? 6.925 27.700 -16.526 1.00 14.37 211 LEU B CA 1
ATOM 3793 C C . LEU B 1 211 ? 7.043 26.625 -15.462 1.00 16.43 211 LEU B C 1
ATOM 3794 O O . LEU B 1 211 ? 7.169 25.436 -15.758 1.00 16.19 211 LEU B O 1
ATOM 3799 N N . GLY B 1 212 ? 6.981 27.063 -14.210 1.00 15.46 212 GLY B N 1
ATOM 3800 C CA . GLY B 1 212 ? 6.800 26.136 -13.114 1.00 15.22 212 GLY B CA 1
ATOM 3801 C C . GLY B 1 212 ? 5.395 25.571 -13.074 1.00 16.75 212 GLY B C 1
ATOM 3802 O O . GLY B 1 212 ? 4.457 26.177 -13.579 1.00 17.18 212 GLY B O 1
ATOM 3803 N N . THR B 1 213 ? 5.254 24.414 -12.446 1.00 18.69 213 THR B N 1
ATOM 3804 C CA . THR B 1 213 ? 3.936 23.778 -12.364 1.00 17.55 213 THR B CA 1
ATOM 3805 C C . THR B 1 213 ? 3.314 23.933 -10.983 1.00 16.62 213 THR B C 1
ATOM 3806 O O . THR B 1 213 ? 3.996 23.996 -9.962 1.00 17.11 213 THR B O 1
ATOM 3810 N N . GLN B 1 214 ? 1.977 23.922 -10.954 1.00 17.57 214 GLN B N 1
ATOM 3811 C CA . GLN B 1 214 ? 1.267 23.905 -9.692 1.00 19.48 214 GLN B CA 1
ATOM 3812 C C . GLN B 1 214 ? 1.676 22.706 -8.860 1.00 18.61 214 GLN B C 1
ATOM 3813 O O . GLN B 1 214 ? 1.765 22.806 -7.632 1.00 20.31 214 GLN B O 1
ATOM 3819 N N . LYS B 1 215 ? 1.946 21.569 -9.517 1.00 18.71 215 LYS B N 1
ATOM 3820 C CA . LYS B 1 215 ? 2.352 20.377 -8.781 1.00 21.15 215 LYS B CA 1
ATOM 3821 C C . LYS B 1 215 ? 3.671 20.621 -8.046 1.00 18.21 215 LYS B C 1
ATOM 3822 O O . LYS B 1 215 ? 3.825 20.223 -6.880 1.00 19.34 215 LYS B O 1
ATOM 3828 N N . GLU B 1 216 ? 4.630 21.269 -8.711 1.00 16.70 216 GLU B N 1
ATOM 3829 C CA . GLU B 1 216 ? 5.911 21.560 -8.056 1.00 17.12 216 GLU B CA 1
ATOM 3830 C C . GLU B 1 216 ? 5.714 22.442 -6.835 1.00 18.19 216 GLU B C 1
ATOM 3831 O O . GLU B 1 216 ? 6.274 22.184 -5.765 1.00 17.70 216 GLU B O 1
ATOM 3837 N N . LEU B 1 217 ? 4.899 23.490 -6.964 1.00 18.26 217 LEU B N 1
ATOM 3838 C CA . LEU B 1 217 ? 4.641 24.338 -5.810 1.00 17.13 217 LEU B CA 1
ATOM 3839 C C . LEU B 1 217 ? 3.971 23.539 -4.702 1.00 20.85 217 LEU B C 1
ATOM 3840 O O . LEU B 1 217 ? 4.363 23.625 -3.532 1.00 16.02 217 LEU B O 1
ATOM 3845 N N . GLY B 1 218 ? 2.960 22.742 -5.066 1.00 18.36 218 GLY B N 1
ATOM 3846 C CA . GLY B 1 218 ? 2.253 21.956 -4.059 1.00 18.57 218 GLY B CA 1
ATOM 3847 C C . GLY B 1 218 ? 3.140 20.931 -3.378 1.00 17.77 218 GLY B C 1
ATOM 3848 O O . GLY B 1 218 ? 3.006 20.692 -2.184 1.00 19.23 218 GLY B O 1
ATOM 3849 N N . GLU B 1 219 ? 4.034 20.290 -4.136 1.00 18.78 219 GLU B N 1
ATOM 3850 C CA . GLU B 1 219 ? 4.968 19.349 -3.521 1.00 18.01 219 GLU B CA 1
ATOM 3851 C C . GLU B 1 219 ? 5.819 20.043 -2.474 1.00 18.29 219 GLU B C 1
ATOM 3852 O O . GLU B 1 219 ? 6.026 19.503 -1.392 1.00 17.72 219 GLU B O 1
ATOM 3858 N N . LEU B 1 220 ? 6.320 21.244 -2.781 1.00 17.96 220 LEU B N 1
ATOM 3859 C CA . LEU B 1 220 ? 7.119 21.953 -1.783 1.00 16.20 220 LEU B CA 1
ATOM 3860 C C . LEU B 1 220 ? 6.285 22.363 -0.572 1.00 16.74 220 LEU B C 1
ATOM 3861 O O . LEU B 1 220 ? 6.736 22.236 0.571 1.00 16.53 220 LEU B O 1
ATOM 3866 N N . VAL B 1 221 ? 5.064 22.856 -0.796 1.00 15.80 221 VAL B N 1
ATOM 3867 C CA . VAL B 1 221 ? 4.227 23.245 0.331 1.00 16.66 221 VAL B CA 1
ATOM 3868 C C . VAL B 1 221 ? 3.948 22.043 1.217 1.00 15.96 221 VAL B C 1
ATOM 3869 O O . VAL B 1 221 ? 4.065 22.134 2.437 1.00 16.33 221 VAL B O 1
ATOM 3873 N N . ALA B 1 222 ? 3.585 20.904 0.615 1.00 16.89 222 ALA B N 1
ATOM 3874 C CA . ALA B 1 222 ? 3.254 19.717 1.407 1.00 19.11 222 ALA B CA 1
ATOM 3875 C C . ALA B 1 222 ? 4.480 19.177 2.121 1.00 19.18 222 ALA B C 1
ATOM 3876 O O . ALA B 1 222 ? 4.382 18.681 3.255 1.00 21.92 222 ALA B O 1
ATOM 3878 N N . PHE B 1 223 ? 5.628 19.224 1.448 1.00 19.45 223 PHE B N 1
ATOM 3879 C CA . PHE B 1 223 ? 6.868 18.778 2.076 1.00 19.04 223 PHE B CA 1
ATOM 3880 C C . PHE B 1 223 ? 7.191 19.615 3.310 1.00 18.08 223 PHE B C 1
ATOM 3881 O O . PHE B 1 223 ? 7.522 19.072 4.377 1.00 20.85 223 PHE B O 1
ATOM 3889 N N . LEU B 1 224 ? 7.106 20.946 3.198 1.00 19.10 224 LEU B N 1
ATOM 3890 C CA . LEU B 1 224 ? 7.413 21.782 4.353 1.00 17.77 224 LEU B CA 1
ATOM 3891 C C . LEU B 1 224 ? 6.383 21.611 5.467 1.00 22.22 224 LEU B C 1
ATOM 3892 O O . LEU B 1 224 ? 6.739 21.610 6.653 1.00 23.28 224 LEU B O 1
ATOM 3897 N N . ALA B 1 225 ? 5.103 21.467 5.099 1.00 18.57 225 ALA B N 1
ATOM 3898 C CA . ALA B 1 225 ? 4.023 21.330 6.064 1.00 19.94 225 ALA B CA 1
ATOM 3899 C C . ALA B 1 225 ? 4.024 19.975 6.736 1.00 25.48 225 ALA B C 1
ATOM 3900 O O . ALA B 1 225 ? 3.378 19.830 7.773 1.00 24.55 225 ALA B O 1
ATOM 3902 N N . SER B 1 226 ? 4.735 18.996 6.158 1.00 23.65 226 SER B N 1
ATOM 3903 C CA . SER B 1 226 ? 4.718 17.613 6.624 1.00 24.93 226 SER B CA 1
ATOM 3904 C C . SER B 1 226 ? 5.398 17.420 7.972 1.00 23.80 226 SER B C 1
ATOM 3905 O O . SER B 1 226 ? 5.155 16.404 8.620 1.00 23.47 226 SER B O 1
ATOM 3908 N N . GLY B 1 227 ? 6.285 18.323 8.383 1.00 21.02 227 GLY B N 1
ATOM 3909 C CA . GLY B 1 227 ? 7.085 18.107 9.573 1.00 25.12 227 GLY B CA 1
ATOM 3910 C C . GLY B 1 227 ? 8.305 17.246 9.323 1.00 24.04 227 GLY B C 1
ATOM 3911 O O . GLY B 1 227 ? 8.903 16.755 10.289 1.00 32.09 227 GLY B O 1
ATOM 3912 N N . SER B 1 228 ? 8.633 17.019 8.056 1.00 26.47 228 SER B N 1
ATOM 3913 C CA . SER B 1 228 ? 9.770 16.195 7.652 1.00 29.48 228 SER B CA 1
ATOM 3914 C C . SER B 1 228 ? 11.072 16.972 7.611 1.00 26.71 228 SER B C 1
ATOM 3915 O O . SER B 1 228 ? 12.145 16.365 7.696 1.00 23.37 228 SER B O 1
ATOM 3918 N N . CYS B 1 229 ? 11.022 18.291 7.450 1.00 22.26 229 CYS B N 1
ATOM 3919 C CA . CYS B 1 229 ? 12.269 19.051 7.338 1.00 19.10 229 CYS B CA 1
ATOM 3920 C C . CYS B 1 229 ? 12.099 20.413 8.001 1.00 16.43 229 CYS B C 1
ATOM 3921 O O . CYS B 1 229 ? 12.321 21.459 7.397 1.00 18.82 229 CYS B O 1
ATOM 3924 N N . ASP B 1 230 ? 11.706 20.382 9.265 1.00 14.99 230 ASP B N 1
ATOM 3925 C CA . ASP B 1 230 ? 11.536 21.605 10.054 1.00 16.25 230 ASP B CA 1
ATOM 3926 C C . ASP B 1 230 ? 12.821 22.421 10.166 1.00 16.29 230 ASP B C 1
ATOM 3927 O O . ASP B 1 230 ? 12.762 23.635 10.385 1.00 15.56 230 ASP B O 1
ATOM 3932 N N . TYR B 1 231 ? 13.993 21.777 10.028 1.00 14.51 231 TYR B N 1
ATOM 3933 C CA . TYR B 1 231 ? 15.261 22.465 10.226 1.00 16.79 231 TYR B CA 1
ATOM 3934 C C . TYR B 1 231 ? 15.554 23.479 9.130 1.00 15.36 231 TYR B C 1
ATOM 3935 O O . TYR B 1 231 ? 16.551 24.200 9.238 1.00 15.23 231 TYR B O 1
ATOM 3944 N N . LEU B 1 232 ? 14.713 23.576 8.088 1.00 14.64 232 LEU B N 1
ATOM 3945 C CA . LEU B 1 232 ? 14.794 24.653 7.104 1.00 14.34 232 LEU B CA 1
ATOM 3946 C C . LEU B 1 232 ? 14.142 25.939 7.583 1.00 14.96 232 LEU B C 1
ATOM 3947 O O . LEU B 1 232 ? 14.125 26.917 6.833 1.00 15.62 232 LEU B O 1
ATOM 3952 N N . THR B 1 233 ? 13.620 25.983 8.804 1.00 15.04 233 THR B N 1
ATOM 3953 C CA . THR B 1 233 ? 12.872 27.162 9.231 1.00 13.89 233 THR B CA 1
ATOM 3954 C C . THR B 1 233 ? 13.613 28.478 8.975 1.00 15.21 233 THR B C 1
ATOM 3955 O O . THR B 1 233 ? 14.830 28.601 9.181 1.00 14.86 233 THR B O 1
ATOM 3959 N N . GLY B 1 234 ? 12.833 29.483 8.508 1.00 13.44 234 GLY B N 1
ATOM 3960 C CA . GLY B 1 234 ? 13.382 30.775 8.146 1.00 15.11 234 GLY B CA 1
ATOM 3961 C C . GLY B 1 234 ? 13.783 30.906 6.693 1.00 14.07 234 GLY B C 1
ATOM 3962 O O . GLY B 1 234 ? 14.112 32.014 6.258 1.00 15.42 234 GLY B O 1
ATOM 3963 N N . GLN B 1 235 ? 13.770 29.823 5.939 1.00 12.78 235 GLN B N 1
ATOM 3964 C CA . GLN B 1 235 ? 14.231 29.864 4.562 1.00 13.35 235 GLN B CA 1
ATOM 3965 C C . GLN B 1 235 ? 13.295 30.661 3.661 1.00 12.80 235 GLN B C 1
ATOM 3966 O O . GLN B 1 235 ? 12.072 30.526 3.748 1.00 14.78 235 GLN B O 1
ATOM 3972 N N A ILE B 1 236 ? 13.886 31.439 2.770 0.53 12.58 236 ILE B N 1
ATOM 3973 N N B ILE B 1 236 ? 13.889 31.440 2.767 0.47 12.60 236 ILE B N 1
ATOM 3974 C CA A ILE B 1 236 ? 13.206 31.986 1.600 0.53 14.85 236 ILE B CA 1
ATOM 3975 C CA B ILE B 1 236 ? 13.209 31.989 1.596 0.47 14.84 236 ILE B CA 1
ATOM 3976 C C A ILE B 1 236 ? 13.570 31.089 0.426 0.53 13.99 236 ILE B C 1
ATOM 3977 C C B ILE B 1 236 ? 13.571 31.093 0.421 0.47 13.99 236 ILE B C 1
ATOM 3978 O O A ILE B 1 236 ? 14.750 30.958 0.067 0.53 15.62 236 ILE B O 1
ATOM 3979 O O B ILE B 1 236 ? 14.750 30.974 0.054 0.47 15.63 236 ILE B O 1
ATOM 3988 N N . PHE B 1 237 ? 12.574 30.436 -0.151 1.00 14.57 237 PHE B N 1
ATOM 3989 C CA . PHE B 1 237 ? 12.782 29.560 -1.297 1.00 14.05 237 PHE B CA 1
ATOM 3990 C C . PHE B 1 237 ? 12.517 30.357 -2.564 1.00 20.50 237 PHE B C 1
ATOM 3991 O O . PHE B 1 237 ? 11.458 30.977 -2.677 1.00 17.88 237 PHE B O 1
ATOM 3999 N N . TRP B 1 238 ? 13.445 30.339 -3.508 1.00 13.31 238 TRP B N 1
ATOM 4000 C CA . TRP B 1 238 ? 13.199 30.947 -4.814 1.00 13.45 238 TRP B CA 1
ATOM 4001 C C . TRP B 1 238 ? 12.712 29.871 -5.767 1.00 16.64 238 TRP B C 1
ATOM 4002 O O . TRP B 1 238 ? 13.487 29.033 -6.251 1.00 17.31 238 TRP B O 1
ATOM 4013 N N . LEU B 1 239 ? 11.420 29.916 -6.083 1.00 14.12 239 LEU B N 1
ATOM 4014 C CA . LEU B 1 239 ? 10.782 28.875 -6.901 1.00 14.12 239 LEU B CA 1
ATOM 4015 C C . LEU B 1 239 ? 10.553 29.464 -8.282 1.00 16.26 239 LEU B C 1
ATOM 4016 O O . LEU B 1 239 ? 9.430 29.852 -8.647 1.00 14.97 239 LEU B O 1
ATOM 4021 N N . ALA B 1 240 ? 11.636 29.590 -9.041 1.00 14.05 240 ALA B N 1
ATOM 4022 C CA . ALA B 1 240 ? 11.595 30.396 -10.256 1.00 14.31 240 ALA B CA 1
ATOM 4023 C C . ALA B 1 240 ? 12.383 29.738 -11.391 1.00 13.40 240 ALA B C 1
ATOM 4024 O O . ALA B 1 240 ? 12.715 30.415 -12.363 1.00 13.76 240 ALA B O 1
ATOM 4026 N N . GLY B 1 241 ? 12.674 28.434 -11.297 1.00 14.27 241 GLY B N 1
ATOM 4027 C CA . GLY B 1 241 ? 13.235 27.695 -12.426 1.00 14.49 241 GLY B CA 1
ATOM 4028 C C . GLY B 1 241 ? 14.617 28.172 -12.821 1.00 15.34 241 GLY B C 1
ATOM 4029 O O . GLY B 1 241 ? 15.021 28.018 -13.988 1.00 15.63 241 GLY B O 1
ATOM 4030 N N . GLY B 1 242 ? 15.349 28.779 -11.898 1.00 15.12 242 GLY B N 1
ATOM 4031 C CA . GLY B 1 242 ? 16.649 29.329 -12.244 1.00 17.28 242 GLY B CA 1
ATOM 4032 C C . GLY B 1 242 ? 16.627 30.728 -12.816 1.00 17.66 242 GLY B C 1
ATOM 4033 O O . GLY B 1 242 ? 17.677 31.245 -13.197 1.00 16.77 242 GLY B O 1
ATOM 4034 N N . PHE B 1 243 ? 15.461 31.366 -12.895 1.00 16.26 243 PHE B N 1
ATOM 4035 C CA . PHE B 1 243 ? 15.422 32.796 -13.140 1.00 17.04 243 PHE B CA 1
ATOM 4036 C C . PHE B 1 243 ? 16.234 33.524 -12.042 1.00 16.23 243 PHE B C 1
ATOM 4037 O O . PHE B 1 243 ? 16.218 33.108 -10.884 1.00 18.73 243 PHE B O 1
ATOM 4045 N N . PRO B 1 244 ? 16.875 34.634 -12.403 1.00 17.47 244 PRO B N 1
ATOM 4046 C CA . PRO B 1 244 ? 16.959 35.182 -13.751 1.00 16.05 244 PRO B CA 1
ATOM 4047 C C . PRO B 1 244 ? 18.161 34.672 -14.528 1.00 16.99 244 PRO B C 1
ATOM 4048 O O . PRO B 1 244 ? 19.238 34.450 -13.946 1.00 17.99 244 PRO B O 1
ATOM 4052 N N . MET B 1 245 ? 17.969 34.447 -15.813 1.00 17.93 245 MET B N 1
ATOM 4053 C CA . MET B 1 245 ? 19.096 34.314 -16.731 1.00 16.37 245 MET B CA 1
ATOM 4054 C C . MET B 1 245 ? 19.537 35.706 -17.134 1.00 19.99 245 MET B C 1
ATOM 4055 O O . MET B 1 245 ? 18.709 36.538 -17.543 1.00 20.70 245 MET B O 1
ATOM 4060 N N A ILE B 1 246 ? 20.853 35.948 -17.051 0.56 18.08 246 ILE B N 1
ATOM 4061 N N B ILE B 1 246 ? 20.829 35.979 -17.046 0.44 18.11 246 ILE B N 1
ATOM 4062 C CA A ILE B 1 246 ? 21.468 37.257 -17.257 0.56 20.11 246 ILE B CA 1
ATOM 4063 C CA B ILE B 1 246 ? 21.317 37.316 -17.331 0.44 20.30 246 ILE B CA 1
ATOM 4064 C C A ILE B 1 246 ? 22.050 37.329 -18.672 0.56 20.13 246 ILE B C 1
ATOM 4065 C C B ILE B 1 246 ? 22.015 37.345 -18.673 0.44 20.13 246 ILE B C 1
ATOM 4066 O O A ILE B 1 246 ? 22.824 36.451 -19.080 0.56 18.05 246 ILE B O 1
ATOM 4067 O O B ILE B 1 246 ? 22.819 36.468 -19.016 0.44 18.13 246 ILE B O 1
ATOM 4076 N N . GLU B 1 247 ? 21.699 38.384 -19.419 1.00 21.01 247 GLU B N 1
ATOM 4077 C CA . GLU B 1 247 ? 22.214 38.573 -20.760 1.00 20.21 247 GLU B CA 1
ATOM 4078 C C . GLU B 1 247 ? 23.739 38.570 -20.852 1.00 18.40 247 GLU B C 1
ATOM 4079 O O . GLU B 1 247 ? 24.411 39.338 -20.158 1.00 17.31 247 GLU B O 1
ATOM 4085 N N . ARG B 1 248 ? 24.278 37.752 -21.762 1.00 18.14 248 ARG B N 1
ATOM 4086 C CA . ARG B 1 248 ? 25.714 37.639 -21.941 1.00 18.95 248 ARG B CA 1
ATOM 4087 C C . ARG B 1 248 ? 26.244 38.612 -22.997 1.00 21.24 248 ARG B C 1
ATOM 4088 O O . ARG B 1 248 ? 25.487 39.250 -23.737 1.00 20.69 248 ARG B O 1
ATOM 4096 N N . TRP B 1 249 ? 27.565 38.766 -22.990 1.00 19.17 249 TRP B N 1
ATOM 4097 C CA . TRP B 1 249 ? 28.259 39.654 -23.926 1.00 18.16 249 TRP B CA 1
ATOM 4098 C C . TRP B 1 249 ? 27.945 39.323 -25.385 1.00 21.61 249 TRP B C 1
ATOM 4099 O O . TRP B 1 249 ? 27.642 38.181 -25.719 1.00 23.03 249 TRP B O 1
ATOM 4110 N N . PRO B 1 250 ? 28.078 40.305 -26.271 1.00 19.14 250 PRO B N 1
ATOM 4111 C CA . PRO B 1 250 ? 27.999 40.029 -27.712 1.00 22.07 250 PRO B CA 1
ATOM 4112 C C . PRO B 1 250 ? 28.954 38.919 -28.123 1.00 24.85 250 PRO B C 1
ATOM 4113 O O . PRO B 1 250 ? 30.068 38.794 -27.598 1.00 25.91 250 PRO B O 1
ATOM 4117 N N . GLY B 1 251 ? 28.514 38.112 -29.081 1.00 29.32 251 GLY B N 1
ATOM 4118 C CA . GLY B 1 251 ? 29.340 37.033 -29.580 1.00 27.96 251 GLY B CA 1
ATOM 4119 C C . GLY B 1 251 ? 29.057 35.703 -28.946 1.00 33.90 251 GLY B C 1
ATOM 4120 O O . GLY B 1 251 ? 29.478 34.673 -29.480 1.00 39.80 251 GLY B O 1
ATOM 4121 N N A MET B 1 252 ? 28.383 35.689 -27.895 0.59 27.54 252 MET B N 1
ATOM 4122 N N B MET B 1 252 ? 28.392 35.697 -27.853 0.41 27.53 252 MET B N 1
ATOM 4123 C CA A MET B 1 252 ? 28.046 34.459 -27.205 0.59 27.77 252 MET B CA 1
ATOM 4124 C CA B MET B 1 252 ? 28.050 34.427 -27.243 0.41 27.75 252 MET B CA 1
ATOM 4125 C C A MET B 1 252 ? 26.636 34.004 -27.561 0.59 27.64 252 MET B C 1
ATOM 4126 C C B MET B 1 252 ? 26.640 34.006 -27.614 0.41 27.67 252 MET B C 1
ATOM 4127 O O A MET B 1 252 ? 25.714 34.826 -27.608 0.59 31.20 252 MET B O 1
ATOM 4128 O O B MET B 1 252 ? 25.742 34.850 -27.709 0.41 31.20 252 MET B O 1
ATOM 4137 N N . PRO B 1 253 ? 26.459 32.700 -27.789 1.00 28.65 253 PRO B N 1
ATOM 4138 C CA . PRO B 1 253 ? 25.128 32.161 -28.096 1.00 29.23 253 PRO B CA 1
ATOM 4139 C C . PRO B 1 253 ? 24.123 32.464 -27.001 1.00 43.31 253 PRO B C 1
ATOM 4140 O O . PRO B 1 253 ? 24.480 32.751 -25.859 1.00 37.47 253 PRO B O 1
ATOM 4144 N N . GLU B 1 254 ? 22.845 32.367 -27.344 1.00 42.54 254 GLU B N 1
ATOM 4145 C CA . GLU B 1 254 ? 21.837 32.473 -26.293 1.00 51.06 254 GLU B CA 1
ATOM 4146 C C . GLU B 1 254 ? 21.693 31.116 -25.588 1.00 58.91 254 GLU B C 1
ATOM 4147 O O . GLU B 1 254 ? 21.200 31.051 -24.464 1.00 61.06 254 GLU B O 1
#

Foldseek 3Di:
DAEEEAEQLLWDLNVLAQVLLLVVPHAYEYYHCVLCDVVVQVVVCVVCVSHHYDNDHAQLRVQVVCCVVPPAHAEYEAEFDDDQDFDDPVPDDPVVLVVLLVRQPVRLVSNCVNRVVVCLVQLHHEYEYEAACCLVPPDHRRVRNNVSSVNNLVVQLVVLVVSVVSNYFGEYEHEDLAESDCHVRPHHCVPCVPPPVNLVVQLQAAPQSHGHYSNVSNVVSNVRSVPPCSVCGSDYHYHYRRGGDDDDDPPDDD/DAEEEAEQLLWDLRVLQQVLLLVVPHAYEYHHQVLCDVVVQVVVCVVCVSHHYDSDDAQLVVQVVCCVVPPAHAEYEAEFDDDQDFDDPVPDDPVVLVVLLCRQPVRLVSNCVNRVVVLLVQLHHEYEYEAACCLVPPDHRRVRNNVSSVNNLVVQLVVQVVSVVSVYFGEYEHEDLAESDPHVRPHHCVPCVPPVVNLVVQLQAAPQSHGHYSNVSNVVSNVRSVSPCSVCGSYYHYHYRRGGDDDDDPPDDD

Organism: Agrobacterium tumefaciens (NCBI:txid358)

CATH classification: 3.40.50.720

Nearest PDB structures (foldseek):
  5kvc-assembly1_A  TM=1.004E+00  e=7.355E-58  Agrobacterium tumefaciens
  5kwe-assembly1_B  TM=1.003E+00  e=2.060E-55  Agrobacterium tumefaciens
  3zn2-assembly1_A  TM=1.002E+00  e=2.323E-52  Agrobacterium tumefaciens
  1pwz-assembly1_A  TM=1.001E+00  e=4.555E-51  Agrobacterium tumefaciens
  4ixw-assembly1_B  TM=9.960E-01  e=5.930E-46  Agrobacterium tumefaciens

Secondary structure (DSSP, 8-state):
--EEEESSTTSTTHHHHHHHHHHTT-EEEE--GGGGSHHHHHHHHHH-TTSEE----SHHHHHHHHHHHHS---EEEEE---------GGGS-HHHHHHHHIIIIIHHHHHHHHHHHHHHHHT--EEEEE--STTTSPPTT-HHHHHHHHHHHHHHHHHHHHHGGGT--EEEEEESSB--TT--SS--HHHHTT-HHHHHHHHHHSSSSS-B-HHHHHHHHHHHHTTS-GGGTTPEEEESTTPPPPPPPTTS--/--EEEESSTTSTTHHHHHHHHHHTT-EEEE--GGGGSHHHHHHHHHH-TTEEE----SHHHHHHHHHHHHS---EEEEE---------GGGS-HHHHHHHHIIIIIHHHHHHHHHHHHHHHHT--EEEEE--STTTSPPTT-HHHHHHHHHHHHHHHHHHHHHGGGT--EEEEEESSB--TT--SS--HHHHTT-HHHHHHHHHHSSSSS-B-HHHHHHHHHHHHTTS-GGGTTPEEEESTTPPPPPPPTTS--

Solvent-accessible surface area: 22560 Å² total; per-residue (Å²): 119,42,5,0,0,0,5,20,0,69,43,10,0,0,27,6,0,0,55,70,0,18,137,56,48,24,40,0,1,0,12,2,116,22,1,131,102,168,177,62,37,108,54,10,37,144,89,62,99,87,2,99,18,23,56,46,31,87,16,53,62,3,5,155,20,0,43,224,67,86,53,72,0,19,2,0,0,0,0,4,28,60,58,50,67,105,88,41,0,27,129,8,81,35,111,40,0,95,21,0,3,65,25,0,0,3,61,0,0,10,2,0,28,35,0,0,62,42,0,27,190,73,116,45,5,24,0,0,0,0,2,4,1,4,27,113,12,28,75,108,56,0,0,3,7,0,0,0,1,7,0,1,5,19,0,1,34,2,0,7,104,7,1,38,114,65,90,1,5,0,0,0,0,0,5,10,4,6,23,7,85,144,5,88,50,31,17,26,47,96,41,45,109,78,52,103,168,48,58,58,66,5,111,87,22,2,54,112,102,99,15,22,57,23,150,64,0,0,73,34,0,7,95,0,7,64,37,83,38,45,224,61,56,8,77,44,34,104,46,5,28,48,17,40,105,136,130,136,204,135,86,88,103,182,115,43,3,0,0,0,5,16,0,65,42,10,0,0,24,6,0,0,63,61,0,20,136,57,50,23,38,0,0,0,7,2,112,33,2,152,100,165,164,68,36,108,61,11,37,148,88,66,96,88,2,92,20,23,59,45,38,93,15,47,78,2,7,130,3,0,45,170,68,80,51,50,0,28,3,0,0,0,0,4,24,59,58,51,71,104,77,39,0,28,132,8,76,35,109,38,0,84,21,0,5,65,28,0,0,5,73,1,0,11,4,0,27,36,0,0,62,45,0,26,188,81,107,45,5,24,0,0,0,0,2,4,1,4,26,113,12,28,75,101,55,1,0,4,8,0,0,0,1,7,0,1,5,19,0,1,37,1,0,7,104,7,1,37,112,69,85,1,6,0,0,0,0,0,5,10,2,6,22,6,87,142,7,88,54,32,16,21,47,96,41,48,108,76,50,104,166,46,74,60,68,5,105,91,21,2,52,114,94,100,14,22,55,22,149,68,0,0,68,34,0,7,95,0,6,61,39,84,37,44,222,59,56,6,76,45,34,105,47,5,28,48,18,38,102,135,131,138,203,135,85,86,101,186

B-factor: mean 22.33, std 8.78, range [9.92, 86.61]

Radius of gyration: 24.18 Å; Cα contacts (8 Å, |Δi|>4): 1169; chains: 2; bounding box: 61×66×61 Å

Sequence (508 aa):
HATAIVTNVKHFGGMGSALRLSEEAGHTVLCHDESFKQKKELEAFAETYPQLKPMSEQEPAEELIRAVTRAYGQVDVLVSNDIFAPEFRPIDKYTVEDYRGAVVEALQIRPFALVNAVASSQMKKRKSGHIIFIITSATPFGPWKELSTYTSARAGANTLANVVLSKELGEYNIPVFAIGPNYLHSEDDSPYFYPTTPWKTNPKHIAHVKKVTALQRLGTQKELGELVAFLASGSCDYLTGQIIFWLAGGFPMIERWPGMPEHATAIVTNVKHFGGMGSALRLSEAGHTVLCHDESFKQKKKELEAFAETYPQLKPMSEQEPAELIRRAVTRAYGQQVDVLVSNDIFAPEFRPIDKYTVEEDYRGAVVEALQIRPFALVNAVASSQMKKKRKSGHIIFIITSATPFGPWKELSTYTSARAGANTLANVVLSKELGEYNIPVFAIGPNYLHSEEDSPYFYPTTPWKTNPKHIAHVKKKVTALQRLGTQKELGELVAFLASGSCDYLTGQIIFWLAGGFPMIIERWPGMMPE

InterPro domains:
  IPR002347 Short-chain dehydrogenase/reductase SDR [PF13561] (14-243)
  IPR002347 Short-chain dehydrogenase/reductase SDR [PR00081] (71-82)
  IPR002347 Short-chain dehydrogenase/reductase SDR [PR00081] (119-135)
  IPR002347 Short-chain dehydrogenase/reductase SDR [PR00081] (145-164)
  IPR002347 Short-chain dehydrogenase/reductase SDR [PR00081] (166-183)
  IPR002347 Short-chain dehydrogenase/reductase SDR [PR00081] (207-227)
  IPR036291 NAD(P)-binding domain superfamily [SSF51735] (3-245)
  IPR050259 Short-chain dehydrogenases/reductases [PTHR42879] (3-243)